Protein AF-A0AAW0GIC2-F1 (afdb_monomer_lite)

Radius of gyration: 58.16 Å; chains: 1; bounding box: 92×65×185 Å

Sequence (384 aa):
MSCPTCRRPPETWVSVTCGHIICEQCVRKHIQQAETRRTHSEPIVVCCPLCNDEIDRTNIRKVILPRELQDLTSNYKATSLNLERSRLLHKTLSKRIKASSKQAARLDSELLNSRQTHTELETTITNLQAQLDEITAQFERARLDLSQTRIEREAEVARLKAELQTTTHQARTQSTVASALGLRSLVLEDELVEKRVDAERWQARYEQLVTDIQQFAIGRFTPSGSLEGGSSRRQSGNSDSVSNRRRSSASSTPNSYATPRSIHLLSPLPLPLQSPTPSSRHSIRSVRSTRSTHLYPSPPHSPPPAAAPNHTIVTVAANPKPKAPCVTDPYTIPECTSTVHNGHRWMTKGSNGSVRKYTCTGCEIVVKEKKAQRDGVSVWETVA

Organism: NCBI:txid2478898

Foldseek 3Di:
DAQPVPRHRAPAWAQPVPRGGHHPVRQVVQQVVQVVVDDDDDDRFRADPPPRDTRDPVPGDRCPDVVVVVVVVVVVVVVVVVVVVVVVVVVVVVVVVVVVVVVVVVVVVVVVVVVVVVVVVVVVVVVVVVVVVVVVVVVVVVVVVVVVVVVVVVVVVVVVVVVVVVVVVVLVVVVVVCVVVVCPDPPNVVVVVVVVVVVVVVVVVVVVVVVVVVCVVVVVPPPPPPCPDDPDDDDDDDDDDDDDDDDDDDDDDDDDDDDDDDDDDDDDDDDDDDDDDDDDDDDDDDDDDDDDDDDDDDDDDDDDDDDDDDDPDDDDPDPDPDQDDDADDPVVFPFQPFPPDPTFGWDWPDDPPFKTWIAGPRRRDIWIWGFDQDPNDTDIDTDD

Secondary structure (DSSP, 8-state):
---TTT-SPP-SEE-TTT--EE-HHHHHHHHHHHHHT-SS-----EE-TTT--EE-GGG------HHHHHHHHHHHHHHHHHHHHHHHHHHHHHHHHHHHHHHHHHHHHHHHHHHHHHHHHHHHHHHHHHHHHHHHHHHHHHHHHHHHHHHHHHHHHHHHHHHHHHHHHHHHHHHHHHHHTT---HHHHHHHHHHHHHHHHHHHHHHHHHHHHHHHHHHTSS------------------------------------PPP-PPP---------PPPP------------------------PPPPP---------SS----SS-SSS-GGGSPPP--SSSSS--EEEEEE-SSEEEEEETTT--EEEEEEEEETTEEEEEE--

Structure (mmCIF, N/CA/C/O backbone):
data_AF-A0AAW0GIC2-F1
#
_entry.id   AF-A0AAW0GIC2-F1
#
loop_
_atom_site.group_PDB
_atom_site.id
_atom_site.type_symbol
_atom_site.label_atom_id
_atom_site.label_alt_id
_atom_site.label_comp_id
_atom_site.label_asym_id
_atom_site.label_entity_id
_atom_site.label_seq_id
_atom_site.pdbx_PDB_ins_code
_atom_site.Cartn_x
_atom_site.Cartn_y
_atom_site.Cartn_z
_atom_site.occupancy
_atom_site.B_iso_or_equiv
_atom_site.auth_seq_id
_atom_site.auth_comp_id
_atom_site.auth_asym_id
_atom_site.auth_atom_id
_atom_site.pdbx_PDB_model_num
ATOM 1 N N . MET A 1 1 ? -24.865 -2.685 86.688 1.00 57.91 1 MET A N 1
ATOM 2 C CA . MET A 1 1 ? -25.516 -2.645 88.018 1.00 57.91 1 MET A CA 1
ATOM 3 C C . MET A 1 1 ? -24.890 -3.740 88.860 1.00 57.91 1 MET A C 1
ATOM 5 O O . MET A 1 1 ? -24.740 -4.818 88.315 1.00 57.91 1 MET A O 1
ATOM 9 N N . SER A 1 2 ? -24.438 -3.478 90.088 1.00 62.94 2 SER A N 1
ATOM 10 C CA . SER A 1 2 ? -23.826 -4.473 90.990 1.00 62.94 2 SER A CA 1
ATOM 11 C C . SER A 1 2 ? -24.831 -4.929 92.053 1.00 62.94 2 SER A C 1
ATOM 13 O O . SER A 1 2 ? -25.736 -4.175 92.401 1.00 62.94 2 SER A O 1
ATOM 15 N N . CYS A 1 3 ? -24.698 -6.156 92.565 1.00 64.06 3 CYS A N 1
ATOM 16 C CA . CYS A 1 3 ? -25.544 -6.626 93.666 1.00 64.06 3 CYS A CA 1
ATOM 17 C C . CYS A 1 3 ? -25.344 -5.720 94.898 1.00 64.06 3 CYS A C 1
ATOM 19 O O . CYS A 1 3 ? -24.197 -5.573 95.332 1.00 64.06 3 CYS A O 1
ATOM 21 N N . PRO A 1 4 ? -26.403 -5.148 95.497 1.00 65.31 4 PRO A N 1
ATOM 22 C CA . PRO A 1 4 ? -26.273 -4.203 96.610 1.00 65.31 4 PRO A CA 1
ATOM 23 C C . PRO A 1 4 ? -25.556 -4.804 97.823 1.00 65.31 4 PRO A C 1
ATOM 25 O O . PRO A 1 4 ? -24.809 -4.117 98.513 1.00 65.31 4 PRO A O 1
ATOM 28 N N . THR A 1 5 ? -25.743 -6.107 98.045 1.00 66.69 5 THR A N 1
ATOM 29 C CA . THR A 1 5 ? -25.218 -6.833 99.205 1.00 66.69 5 THR A CA 1
ATOM 30 C C . THR A 1 5 ? -23.755 -7.247 99.032 1.00 66.69 5 THR A C 1
ATOM 32 O O . THR A 1 5 ? -22.965 -7.120 99.960 1.00 66.69 5 THR A O 1
ATOM 35 N N . CYS A 1 6 ? -23.374 -7.755 97.851 1.00 77.19 6 CYS A N 1
ATOM 36 C CA . CYS A 1 6 ? -22.036 -8.321 97.612 1.00 77.19 6 CYS A CA 1
ATOM 37 C C . CYS A 1 6 ? -21.115 -7.404 96.787 1.00 77.19 6 CYS A C 1
ATOM 39 O O . CYS A 1 6 ? -19.940 -7.721 96.617 1.00 77.19 6 CYS A O 1
ATOM 41 N N . ARG A 1 7 ? -21.657 -6.325 96.201 1.00 71.69 7 ARG A N 1
ATOM 42 C CA . ARG A 1 7 ? -21.046 -5.444 95.183 1.00 71.69 7 ARG A CA 1
ATOM 43 C C . ARG A 1 7 ? -20.439 -6.144 93.957 1.00 71.69 7 ARG A C 1
ATOM 45 O O . ARG A 1 7 ? -19.897 -5.467 93.088 1.00 71.69 7 ARG A O 1
ATOM 52 N N . ARG A 1 8 ? -20.574 -7.469 93.822 1.00 69.19 8 ARG A N 1
ATOM 53 C CA . ARG A 1 8 ? -20.163 -8.211 92.623 1.00 69.19 8 ARG A CA 1
ATOM 54 C C . ARG A 1 8 ? -21.125 -7.926 91.464 1.00 69.19 8 ARG A C 1
ATOM 56 O O . ARG A 1 8 ? -22.313 -7.674 91.714 1.00 69.19 8 ARG A O 1
ATOM 63 N N . PRO A 1 9 ? -20.641 -7.954 90.211 1.00 60.50 9 PRO A N 1
ATOM 64 C CA . PRO A 1 9 ? -21.517 -7.920 89.049 1.00 60.50 9 PRO A CA 1
ATOM 65 C C . PRO A 1 9 ? -22.520 -9.087 89.151 1.00 60.50 9 PRO A C 1
ATOM 67 O O . PRO A 1 9 ? -22.119 -10.210 89.458 1.00 60.50 9 PRO A O 1
ATOM 70 N N . PRO A 1 10 ? -23.829 -8.829 89.017 1.00 57.59 10 PRO A N 1
ATOM 71 C CA . PRO A 1 10 ? -24.852 -9.829 89.204 1.00 57.59 10 PRO A CA 1
ATOM 72 C C . PRO A 1 10 ? -24.896 -10.709 87.965 1.00 57.59 10 PRO A C 1
ATOM 74 O O . PRO A 1 10 ? -25.207 -10.250 86.868 1.00 57.59 10 PRO A O 1
ATOM 77 N N . GLU A 1 11 ? -24.660 -11.996 88.158 1.00 57.00 11 GLU A N 1
ATOM 78 C CA . GLU A 1 11 ? -25.172 -13.013 87.249 1.00 57.00 11 GLU A CA 1
ATOM 79 C C . GLU A 1 11 ? -26.692 -13.092 87.484 1.00 57.00 11 GLU A C 1
ATOM 81 O O . GLU A 1 11 ? -27.172 -13.818 88.341 1.00 57.00 11 GLU A O 1
ATOM 86 N N . THR A 1 12 ? -27.410 -12.172 86.830 1.00 59.72 12 THR A N 1
ATOM 87 C CA . THR A 1 12 ? -28.834 -12.171 86.436 1.00 59.72 12 THR A CA 1
ATOM 88 C C . THR A 1 12 ? -29.868 -12.847 87.353 1.00 59.72 12 THR A C 1
ATOM 90 O O . THR A 1 12 ? -30.568 -13.759 86.912 1.00 59.72 12 THR A O 1
ATOM 93 N N . TRP A 1 13 ? -30.074 -12.350 88.574 1.00 60.47 13 TRP A N 1
ATOM 94 C CA . TRP A 1 13 ? -31.310 -12.635 89.316 1.00 60.47 13 TRP A CA 1
ATOM 95 C C . TRP A 1 13 ? -31.952 -11.330 89.781 1.00 60.47 13 TRP A C 1
ATOM 97 O O . TRP A 1 13 ? -31.270 -10.463 90.322 1.00 60.47 13 TRP A O 1
ATOM 107 N N . VAL A 1 14 ? -33.253 -11.170 89.547 1.00 60.69 14 VAL A N 1
ATOM 108 C CA . VAL A 1 14 ? -34.027 -9.989 89.954 1.00 60.69 14 VAL A CA 1
ATOM 109 C C . VAL A 1 14 ? -35.178 -10.463 90.825 1.00 60.69 14 VAL A C 1
ATOM 111 O O . VAL A 1 14 ? -35.907 -11.370 90.430 1.00 60.69 14 VAL A O 1
ATOM 114 N N . SER A 1 15 ? -35.332 -9.873 92.008 1.00 57.88 15 SER A N 1
ATOM 115 C CA . SER A 1 15 ? -36.504 -10.118 92.844 1.00 57.88 15 SER A CA 1
ATOM 116 C C . SER A 1 15 ? -37.743 -9.561 92.147 1.00 57.88 15 SER A C 1
ATOM 118 O O . SER A 1 15 ? -37.781 -8.380 91.808 1.00 57.88 15 SER A O 1
ATOM 120 N N . VAL A 1 16 ? -38.753 -10.398 91.925 1.00 53.34 16 VAL A N 1
ATOM 121 C CA . VAL A 1 16 ? -39.971 -10.011 91.193 1.00 53.34 16 VAL A CA 1
ATOM 122 C C . VAL A 1 16 ? -40.852 -9.070 92.024 1.00 53.34 16 VAL A C 1
ATOM 124 O O . VAL A 1 16 ? -41.561 -8.243 91.464 1.00 53.34 16 VAL A O 1
ATOM 127 N N . THR A 1 17 ? -40.763 -9.147 93.354 1.00 53.41 17 THR A N 1
ATOM 128 C CA . THR A 1 17 ? -41.547 -8.320 94.284 1.00 53.41 17 THR A CA 1
ATOM 129 C C . THR A 1 17 ? -41.002 -6.900 94.410 1.00 53.41 17 THR A C 1
ATOM 131 O O . THR A 1 17 ? -41.766 -5.941 94.392 1.00 53.41 17 THR A O 1
ATOM 134 N N . CYS A 1 18 ? -39.679 -6.740 94.491 1.00 61.16 18 CYS A N 1
ATOM 135 C CA . CYS A 1 18 ? -39.052 -5.445 94.780 1.00 61.16 18 CYS A CA 1
ATOM 136 C C . CYS A 1 18 ? -38.109 -4.926 93.685 1.00 61.16 18 CYS A C 1
ATOM 138 O O . CYS A 1 18 ? -37.496 -3.875 93.855 1.00 61.16 18 CYS A O 1
ATOM 140 N N . GLY A 1 19 ? -37.937 -5.659 92.582 1.00 61.00 19 GLY A N 1
ATOM 141 C CA . GLY A 1 19 ? -37.106 -5.256 91.441 1.00 61.00 19 GLY A CA 1
ATOM 142 C C . GLY A 1 19 ? -35.594 -5.235 91.702 1.00 61.00 19 GLY A C 1
ATOM 143 O O . GLY A 1 19 ? -34.825 -4.856 90.818 1.00 61.00 19 GLY A O 1
ATOM 144 N N . HIS A 1 20 ? -35.131 -5.636 92.890 1.00 65.25 20 HIS A N 1
ATOM 145 C CA . HIS A 1 20 ? -33.709 -5.618 93.229 1.00 65.25 20 HIS A CA 1
ATOM 146 C C . HIS A 1 20 ? -32.932 -6.729 92.522 1.00 65.25 20 HIS A C 1
ATOM 148 O O . HIS A 1 20 ? -33.337 -7.892 92.527 1.00 65.25 20 HIS A O 1
ATOM 154 N N . ILE A 1 21 ? -31.767 -6.376 91.974 1.00 63.59 21 ILE A N 1
ATOM 155 C CA . ILE A 1 21 ? -30.861 -7.315 91.309 1.00 63.59 21 ILE A CA 1
ATOM 156 C C . ILE A 1 21 ? -29.916 -7.934 92.347 1.00 63.59 21 ILE A C 1
ATOM 158 O O . ILE A 1 21 ? -29.160 -7.224 93.011 1.00 63.59 21 ILE A O 1
ATOM 162 N N . ILE A 1 22 ? -29.923 -9.259 92.468 1.00 66.56 22 ILE A N 1
ATOM 163 C CA . ILE A 1 22 ? -29.133 -10.018 93.443 1.00 66.56 22 ILE A CA 1
ATOM 164 C C . ILE A 1 22 ? -28.143 -10.922 92.692 1.00 66.56 22 ILE A C 1
ATOM 166 O O . ILE A 1 22 ? -28.482 -11.543 91.690 1.00 66.56 22 ILE A O 1
ATOM 170 N N . CYS A 1 23 ? -26.889 -10.987 93.158 1.00 74.19 23 CYS A N 1
ATOM 171 C CA . CYS A 1 23 ? -25.877 -11.884 92.584 1.00 74.19 23 CYS A CA 1
ATOM 172 C C . CYS A 1 23 ? -26.212 -13.352 92.916 1.00 74.19 23 CYS A C 1
ATOM 174 O O . CYS A 1 23 ? -26.643 -13.639 94.033 1.00 74.19 23 CYS A O 1
ATOM 176 N N . GLU A 1 24 ? -25.962 -14.295 91.999 1.00 75.69 24 GLU A N 1
ATOM 177 C CA . GLU A 1 24 ? -26.250 -15.726 92.212 1.00 75.69 24 GLU A CA 1
ATOM 178 C C . GLU A 1 24 ? -25.636 -16.272 93.511 1.00 75.69 24 GLU A C 1
ATOM 180 O O . GLU A 1 24 ? -26.275 -17.004 94.263 1.00 75.69 24 GLU A O 1
ATOM 185 N N . GLN A 1 25 ? -24.416 -15.847 93.844 1.00 73.12 25 GLN A N 1
ATOM 186 C CA . GLN A 1 25 ? -23.768 -16.210 95.107 1.00 73.12 25 GLN A CA 1
ATOM 187 C C . GLN A 1 25 ? -24.496 -15.690 96.350 1.00 73.12 25 GLN A C 1
ATOM 189 O O . GLN A 1 25 ? -24.481 -16.368 97.373 1.00 73.12 25 GLN A O 1
ATOM 194 N N . CYS A 1 26 ? -25.130 -14.516 96.290 1.00 71.62 26 CYS A N 1
ATOM 195 C CA . CYS A 1 26 ? -25.973 -14.031 97.384 1.00 71.62 26 CYS A CA 1
ATOM 196 C C . CYS A 1 26 ? -27.234 -14.875 97.509 1.00 71.62 26 CYS A C 1
ATOM 198 O O . CYS A 1 26 ? -27.562 -15.283 98.615 1.00 71.62 26 CYS A O 1
ATOM 200 N N . VAL A 1 27 ? -27.885 -15.217 96.396 1.00 70.88 27 VAL A N 1
ATOM 201 C CA . VAL A 1 27 ? -29.050 -16.114 96.416 1.00 70.88 27 VAL A CA 1
ATOM 202 C C . VAL A 1 27 ? -28.674 -17.465 97.033 1.00 70.88 27 VAL A C 1
ATOM 204 O O . VAL A 1 27 ? -29.333 -17.916 97.966 1.00 70.88 27 VAL A O 1
ATOM 207 N N . ARG A 1 28 ? -27.557 -18.073 96.607 1.00 73.25 28 ARG A N 1
ATOM 208 C CA . ARG A 1 28 ? -27.066 -19.344 97.171 1.00 73.25 28 ARG A CA 1
ATOM 209 C C . ARG A 1 28 ? -26.724 -19.242 98.659 1.00 73.25 28 ARG A C 1
ATOM 211 O O . ARG A 1 28 ? -27.087 -20.136 99.413 1.00 73.25 28 ARG A O 1
ATOM 218 N N . LYS A 1 29 ? -26.068 -18.162 99.101 1.00 73.88 29 LYS A N 1
ATOM 219 C CA . LYS A 1 29 ? -25.769 -17.939 100.529 1.00 73.88 29 LYS A CA 1
ATOM 220 C C . LYS A 1 29 ? -27.035 -17.773 101.366 1.00 73.88 29 LYS A C 1
ATOM 222 O O . LYS A 1 29 ? -27.082 -18.278 102.480 1.00 73.88 29 LYS A O 1
ATOM 227 N N . HIS A 1 30 ? -28.048 -17.095 100.837 1.00 65.88 30 HIS A N 1
ATOM 228 C CA . HIS A 1 30 ? -29.329 -16.910 101.517 1.00 65.88 30 HIS A CA 1
ATOM 229 C C . HIS A 1 30 ? -30.119 -18.220 101.600 1.00 65.88 30 HIS A C 1
ATOM 231 O O . HIS A 1 30 ? -30.668 -18.525 102.654 1.00 65.88 30 HIS A O 1
ATOM 237 N N . ILE A 1 31 ? -30.098 -19.036 100.541 1.00 65.69 31 ILE A N 1
ATOM 238 C CA . ILE A 1 31 ? -30.643 -20.402 100.562 1.00 65.69 31 ILE A CA 1
ATOM 239 C C . ILE A 1 31 ? -29.927 -21.245 101.625 1.00 65.69 31 ILE A C 1
ATOM 241 O O . ILE A 1 31 ? -30.590 -21.829 102.473 1.00 65.69 31 ILE A O 1
ATOM 245 N N . GLN A 1 32 ? -28.590 -21.242 101.645 1.00 69.81 32 GLN A N 1
ATOM 246 C CA . GLN A 1 32 ? -27.806 -21.988 102.638 1.00 69.81 32 GLN A CA 1
ATOM 247 C C . GLN A 1 32 ? -28.066 -21.510 104.075 1.00 69.81 32 GLN A C 1
ATOM 249 O O . GLN A 1 32 ? -28.196 -22.327 104.983 1.00 69.81 32 GLN A O 1
ATOM 254 N N . GLN A 1 33 ? -28.186 -20.197 104.300 1.00 64.94 33 GLN A N 1
ATOM 255 C CA . GLN A 1 33 ? -28.539 -19.647 105.613 1.00 64.94 33 GLN A CA 1
ATOM 256 C C . GLN A 1 33 ? -29.955 -20.056 106.045 1.00 64.94 33 GLN A C 1
ATOM 258 O O . GLN A 1 33 ? -30.151 -20.406 107.209 1.00 64.94 33 GLN A O 1
ATOM 263 N N . ALA A 1 34 ? -30.922 -20.068 105.124 1.00 60.19 34 ALA A N 1
ATOM 264 C CA . ALA A 1 34 ? -32.275 -20.556 105.387 1.00 60.19 34 ALA A CA 1
ATOM 265 C C . ALA A 1 34 ? -32.302 -22.071 105.670 1.00 60.19 34 ALA A C 1
ATOM 267 O O . ALA A 1 34 ? -33.058 -22.515 106.531 1.00 60.19 34 ALA A O 1
ATOM 268 N N . GLU A 1 35 ? -31.447 -22.855 105.009 1.00 59.97 35 GLU A N 1
ATOM 269 C CA . GLU A 1 35 ? -31.287 -24.296 105.249 1.00 59.97 35 GLU A CA 1
ATOM 270 C C . GLU A 1 35 ? -30.659 -24.589 106.622 1.00 59.97 35 GLU A C 1
ATOM 272 O O . GLU A 1 35 ? -31.167 -25.435 107.352 1.00 59.97 35 GLU A O 1
ATOM 277 N N . THR A 1 36 ? -29.618 -23.851 107.033 1.00 62.28 36 THR A N 1
ATOM 278 C CA . THR A 1 36 ? -28.964 -24.043 108.350 1.00 62.28 36 THR A CA 1
ATOM 279 C C . THR A 1 36 ? -29.825 -23.665 109.558 1.00 62.28 36 THR A C 1
ATOM 281 O O . THR A 1 36 ? -29.546 -24.115 110.665 1.00 62.28 36 THR A O 1
ATOM 284 N N . ARG A 1 37 ? -30.876 -22.854 109.380 1.00 55.47 37 ARG A N 1
ATOM 285 C CA . ARG A 1 37 ? -31.783 -22.438 110.468 1.00 55.47 37 ARG A CA 1
ATOM 286 C C . ARG A 1 37 ? -32.927 -23.423 110.731 1.00 55.47 37 ARG A C 1
ATOM 288 O O . ARG A 1 37 ? -33.805 -23.119 111.535 1.00 55.47 37 ARG A O 1
ATOM 295 N N . ARG A 1 38 ? -32.953 -24.582 110.067 1.00 56.62 38 ARG A N 1
ATOM 296 C CA . ARG A 1 38 ? -34.097 -25.498 110.125 1.00 56.62 38 ARG A CA 1
ATOM 297 C C . ARG A 1 38 ? -33.930 -26.630 111.122 1.00 56.62 38 ARG A C 1
ATOM 299 O O . ARG A 1 38 ? -32.966 -27.384 111.086 1.00 56.62 38 ARG A O 1
ATOM 306 N N . THR A 1 39 ? -34.983 -26.811 111.909 1.00 47.69 39 THR A N 1
ATOM 307 C CA . THR A 1 39 ? -35.373 -28.084 112.511 1.00 47.69 39 THR A CA 1
ATOM 308 C C . THR A 1 39 ? -36.836 -28.298 112.108 1.00 47.69 39 THR A C 1
ATOM 310 O O . THR A 1 39 ? -37.697 -27.559 112.559 1.00 47.69 39 THR A O 1
ATOM 313 N N . HIS A 1 40 ? -37.105 -29.261 111.215 1.00 49.88 40 HIS A N 1
ATOM 314 C CA . HIS A 1 40 ? -38.428 -29.670 110.681 1.00 49.88 40 HIS A CA 1
ATOM 315 C C . HIS A 1 40 ? -38.888 -29.100 109.312 1.00 49.88 40 HIS A C 1
ATOM 317 O O . HIS A 1 40 ? -38.355 -28.135 108.768 1.00 49.88 40 HIS A O 1
ATOM 323 N N . SER A 1 41 ? -39.804 -29.854 108.695 1.00 52.16 41 SER A N 1
ATOM 324 C CA . SER A 1 41 ? -39.972 -30.140 107.261 1.00 52.16 41 SER A CA 1
ATOM 325 C C . SER A 1 41 ? -40.944 -29.224 106.494 1.00 52.16 41 SER A C 1
ATOM 327 O O . SER A 1 41 ? -41.943 -29.698 105.956 1.00 52.16 41 SER A O 1
ATOM 329 N N . GLU A 1 42 ? -40.656 -27.929 106.398 1.00 52.22 42 GLU A N 1
ATOM 330 C CA . GLU A 1 42 ? -41.430 -26.988 105.559 1.00 52.22 42 GLU A CA 1
ATOM 331 C C . GLU A 1 42 ? -40.692 -26.623 104.252 1.00 52.22 42 GLU A C 1
ATOM 333 O O . GLU A 1 42 ? -39.489 -26.842 104.163 1.00 52.22 42 GLU A O 1
ATOM 338 N N . PRO A 1 43 ? -41.336 -26.103 103.190 1.00 56.75 43 PRO A N 1
ATOM 339 C CA . PRO A 1 43 ? -40.664 -25.712 101.937 1.00 56.75 43 PRO A CA 1
ATOM 340 C C . PRO A 1 43 ? -39.718 -24.507 102.115 1.00 56.75 43 PRO A C 1
ATOM 342 O O . PRO A 1 43 ? -39.992 -23.610 102.906 1.00 56.75 43 PRO A O 1
ATOM 345 N N . ILE A 1 44 ? -38.558 -24.490 101.436 1.00 56.72 44 ILE A N 1
ATOM 346 C CA . ILE A 1 44 ? -37.570 -23.387 101.513 1.00 56.72 44 ILE A CA 1
ATOM 347 C C . ILE A 1 44 ? -38.103 -22.168 100.765 1.00 56.72 44 ILE A C 1
ATOM 349 O O . ILE A 1 44 ? -38.032 -22.112 99.538 1.00 56.72 44 ILE A O 1
ATOM 353 N N . VAL A 1 45 ? -38.573 -21.185 101.523 1.00 58.34 45 VAL A N 1
ATOM 354 C CA . VAL A 1 45 ? -38.862 -19.842 101.032 1.00 58.34 45 VAL A CA 1
ATOM 355 C C . VAL A 1 45 ? -37.594 -18.997 101.151 1.00 58.34 45 VAL A C 1
ATOM 357 O O . VAL A 1 45 ? -36.991 -18.904 102.220 1.00 58.34 45 VAL A O 1
ATOM 360 N N . VAL A 1 46 ? -37.147 -18.410 100.042 1.00 58.94 46 VAL A N 1
ATOM 361 C CA . VAL A 1 46 ? -35.946 -17.565 100.013 1.00 58.94 46 VAL A CA 1
ATOM 362 C C . VAL A 1 46 ? -36.397 -16.118 100.091 1.00 58.94 46 VAL A C 1
ATOM 364 O O . VAL A 1 46 ? -36.932 -15.624 99.118 1.00 58.94 46 VAL A O 1
ATOM 367 N N . CYS A 1 47 ? -36.200 -15.406 101.195 1.00 61.06 47 CYS A N 1
ATOM 368 C CA . CYS A 1 47 ? -36.611 -13.999 101.249 1.00 61.06 47 CYS A CA 1
ATOM 369 C C . CYS A 1 47 ? -35.555 -13.065 100.639 1.00 61.06 47 CYS A C 1
ATOM 371 O O . CYS A 1 47 ? -34.344 -13.283 100.771 1.00 61.06 47 CYS A O 1
ATOM 373 N N . CYS A 1 48 ? -36.001 -11.994 99.983 1.00 61.69 48 CYS A N 1
ATOM 374 C CA . CYS A 1 48 ? -35.119 -10.937 99.510 1.00 61.69 48 CYS A CA 1
ATOM 375 C C . CYS A 1 48 ? -34.466 -10.229 100.711 1.00 61.69 48 CYS A C 1
ATOM 377 O O . CYS A 1 48 ? -35.186 -9.701 101.552 1.00 61.69 48 CYS A O 1
ATOM 379 N N . PRO A 1 49 ? -33.127 -10.110 100.786 1.00 59.16 49 PRO A N 1
ATOM 380 C CA . PRO A 1 49 ? -32.456 -9.440 101.905 1.00 59.16 49 PRO A CA 1
ATOM 381 C C . PRO A 1 49 ? -32.858 -7.982 102.126 1.00 59.16 49 PRO A C 1
ATOM 383 O O . PRO A 1 49 ? -32.614 -7.444 103.199 1.00 59.16 49 PRO A O 1
ATOM 386 N N . LEU A 1 50 ? -33.366 -7.317 101.087 1.00 59.09 50 LEU A N 1
ATOM 387 C CA . LEU A 1 50 ? -33.579 -5.871 101.092 1.00 59.09 50 LEU A CA 1
ATOM 388 C C . LEU A 1 50 ? -35.016 -5.484 101.442 1.00 59.09 50 LEU A C 1
ATOM 390 O O . LEU A 1 50 ? -35.217 -4.429 102.029 1.00 59.09 50 LEU A O 1
ATOM 394 N N . CYS A 1 51 ? -35.999 -6.318 101.100 1.00 64.06 51 CYS A N 1
ATOM 395 C CA . CYS A 1 51 ? -37.410 -6.061 101.413 1.00 64.06 51 CYS A CA 1
ATOM 396 C C . CYS A 1 51 ? -38.054 -7.145 102.283 1.00 64.06 51 CYS A C 1
ATOM 398 O O . CYS A 1 51 ? -39.196 -6.991 102.686 1.00 64.06 51 CYS A O 1
ATOM 400 N N . ASN A 1 52 ? -37.325 -8.223 102.584 1.00 62.75 52 ASN A N 1
ATOM 401 C CA . ASN A 1 52 ? -37.774 -9.378 103.360 1.00 62.75 52 ASN A CA 1
ATOM 402 C C . ASN A 1 52 ? -38.982 -10.146 102.779 1.00 62.75 52 ASN A C 1
ATOM 404 O O . ASN A 1 52 ? -39.498 -11.039 103.444 1.00 62.75 52 ASN A O 1
ATOM 408 N N . ASP A 1 53 ? -39.386 -9.859 101.538 1.00 61.44 53 ASP A N 1
ATOM 409 C CA . ASP A 1 53 ? -40.447 -10.597 100.840 1.00 61.44 53 ASP A CA 1
ATOM 410 C C . ASP A 1 53 ? -39.971 -11.946 100.304 1.00 61.44 53 ASP A C 1
ATOM 412 O O . ASP A 1 53 ? -38.818 -12.096 99.885 1.00 61.44 53 ASP A O 1
ATOM 416 N N . GLU A 1 54 ? -40.898 -12.899 100.246 1.00 60.38 54 GLU A N 1
ATOM 417 C CA . GLU A 1 54 ? -40.696 -14.247 99.721 1.00 60.38 54 GLU A CA 1
ATOM 418 C C . GLU A 1 54 ? -40.341 -14.242 98.221 1.00 60.38 54 GLU A C 1
ATOM 420 O O . GLU A 1 54 ? -41.079 -13.739 97.373 1.00 60.38 54 GLU A O 1
ATOM 425 N N . ILE A 1 55 ? -39.198 -14.833 97.873 1.00 60.38 55 ILE A N 1
ATOM 426 C CA . ILE A 1 55 ? -38.791 -15.124 96.496 1.00 60.38 55 ILE A CA 1
ATOM 427 C C . ILE A 1 55 ? -39.215 -16.560 96.206 1.00 60.38 55 ILE A C 1
ATOM 429 O O . ILE A 1 55 ? -38.539 -17.527 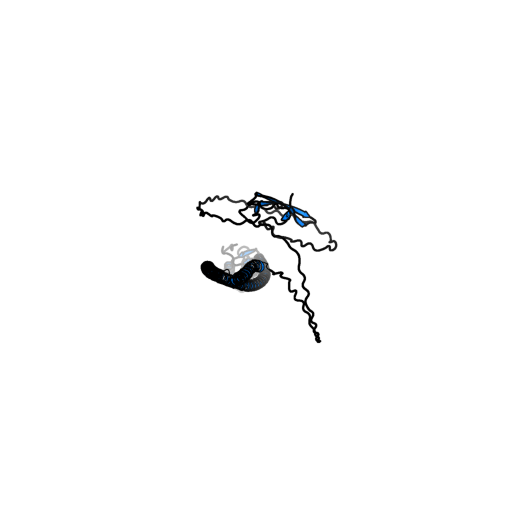96.568 1.00 60.38 55 ILE A O 1
ATOM 433 N N . ASP A 1 56 ? -40.355 -16.692 95.541 1.00 57.88 56 ASP A N 1
ATOM 434 C CA . ASP A 1 56 ? -40.870 -17.979 95.099 1.00 57.88 56 ASP A CA 1
ATOM 435 C C . ASP A 1 56 ? -39.995 -18.573 93.975 1.00 57.88 56 ASP A C 1
ATOM 437 O O . ASP A 1 56 ? -39.756 -17.933 92.944 1.00 57.88 56 ASP A O 1
ATOM 441 N N . ARG A 1 57 ? -39.532 -19.821 94.156 1.00 52.88 57 ARG A N 1
ATOM 442 C CA . ARG A 1 57 ? -38.690 -20.561 93.194 1.00 52.88 57 ARG A CA 1
ATOM 443 C C . ARG A 1 57 ? -39.368 -20.721 91.832 1.00 52.88 57 ARG A C 1
ATOM 445 O O . ARG A 1 57 ? -38.667 -20.751 90.820 1.00 52.88 57 ARG A O 1
ATOM 452 N N . THR A 1 58 ? -40.699 -20.774 91.780 1.00 51.84 58 THR A N 1
ATOM 453 C CA . THR A 1 58 ? -41.459 -20.871 90.523 1.00 51.84 58 THR A CA 1
ATOM 454 C C . THR A 1 58 ? -41.469 -19.579 89.699 1.00 51.84 58 THR A C 1
ATOM 456 O O . THR A 1 58 ? -41.711 -19.630 88.492 1.00 51.84 58 THR A O 1
ATOM 459 N N . ASN A 1 59 ? -41.116 -18.437 90.299 1.00 47.88 59 ASN A N 1
ATOM 460 C CA . ASN A 1 59 ? -41.090 -17.128 89.637 1.00 47.88 59 ASN A CA 1
ATOM 461 C C . ASN A 1 59 ? -39.688 -16.655 89.235 1.00 47.88 59 ASN A C 1
ATOM 463 O O . ASN A 1 59 ? -39.530 -15.574 88.663 1.00 47.88 59 ASN A O 1
ATOM 467 N N . ILE A 1 60 ? -38.662 -17.476 89.454 1.00 49.34 60 ILE A N 1
ATOM 468 C CA . ILE A 1 60 ? -37.292 -17.130 89.095 1.00 49.34 60 ILE A CA 1
ATOM 469 C C . ILE A 1 60 ? -37.003 -17.530 87.638 1.00 49.34 60 ILE A C 1
ATOM 471 O O . ILE A 1 60 ? -36.273 -18.477 87.347 1.00 49.34 60 ILE A O 1
ATOM 475 N N . ARG A 1 61 ? -37.589 -16.807 86.677 1.00 48.88 61 ARG A N 1
ATOM 476 C CA . ARG A 1 61 ? -37.177 -16.922 85.269 1.00 48.88 61 ARG A CA 1
ATOM 477 C C . ARG A 1 61 ? -35.840 -16.211 85.097 1.00 48.88 61 ARG A C 1
ATOM 479 O O . ARG A 1 61 ? -35.685 -15.080 85.546 1.00 48.88 61 ARG A O 1
ATOM 486 N N . LYS A 1 62 ? -34.882 -16.852 84.421 1.00 49.22 62 LYS A N 1
ATOM 487 C CA . LYS A 1 62 ? -33.639 -16.213 83.969 1.00 49.22 62 LYS A CA 1
ATOM 488 C C . LYS A 1 62 ? -34.037 -15.020 83.093 1.00 49.22 62 LYS A C 1
ATOM 490 O O . LYS A 1 62 ? -34.435 -15.204 81.944 1.00 49.22 62 LYS A O 1
ATOM 495 N N . VAL A 1 63 ? -34.034 -13.817 83.666 1.00 53.16 63 VAL A N 1
ATOM 496 C CA . VAL A 1 63 ? -34.394 -12.583 82.963 1.00 53.16 63 VAL A CA 1
ATOM 497 C C . VAL A 1 63 ? -33.235 -12.265 82.026 1.00 53.16 63 VAL A C 1
ATOM 499 O O . VAL A 1 63 ? -32.343 -11.496 82.366 1.00 53.16 63 VAL A O 1
ATOM 502 N N . ILE A 1 64 ? -33.221 -12.887 80.844 1.00 54.03 64 ILE A N 1
ATOM 503 C CA . ILE A 1 64 ? -32.588 -12.249 79.692 1.00 54.03 64 ILE A CA 1
ATOM 504 C C . ILE A 1 64 ? -33.438 -11.005 79.474 1.00 54.03 64 ILE A C 1
ATOM 506 O O . ILE A 1 64 ? -34.626 -11.111 79.157 1.00 54.03 64 ILE A O 1
ATOM 510 N N . LEU A 1 65 ? -32.874 -9.840 79.787 1.00 56.69 65 LEU A N 1
ATOM 511 C CA . LEU A 1 65 ? -33.597 -8.577 79.734 1.00 56.69 65 LEU A CA 1
ATOM 512 C C . LEU A 1 65 ? -34.245 -8.456 78.343 1.00 56.69 65 LEU A C 1
ATOM 514 O O . LEU A 1 65 ? -33.547 -8.637 77.344 1.00 56.69 65 LEU A O 1
ATOM 518 N N . PRO A 1 66 ? -35.545 -8.116 78.235 1.00 62.44 66 PRO A N 1
ATOM 519 C CA . PRO A 1 66 ? -36.223 -7.930 76.946 1.00 62.44 66 PRO A CA 1
ATOM 520 C C . PRO A 1 66 ? -35.451 -7.019 75.977 1.00 62.44 66 PRO A C 1
ATOM 522 O O . PRO A 1 66 ? -35.520 -7.187 74.764 1.00 62.44 66 PRO A O 1
ATOM 525 N N . ARG A 1 67 ? -34.652 -6.099 76.531 1.00 63.97 67 ARG A N 1
ATOM 526 C CA . ARG A 1 67 ? -33.763 -5.186 75.812 1.00 63.97 67 ARG A CA 1
ATOM 527 C C . ARG A 1 67 ? -32.598 -5.891 75.101 1.00 63.97 67 ARG A C 1
ATOM 529 O O . ARG A 1 67 ? -32.347 -5.596 73.941 1.00 63.97 67 ARG A O 1
ATOM 536 N N . GLU A 1 68 ? -31.948 -6.867 75.738 1.00 69.56 68 GLU A N 1
ATOM 537 C CA . GLU A 1 68 ? -30.842 -7.632 75.133 1.00 69.56 68 GLU A CA 1
ATOM 538 C C . GLU A 1 68 ? -31.338 -8.520 73.983 1.00 69.56 68 GLU A C 1
ATOM 540 O O . GLU A 1 68 ? -30.693 -8.622 72.942 1.00 69.56 68 GLU A O 1
ATOM 545 N N . LEU A 1 69 ? -32.527 -9.111 74.136 1.00 74.38 69 LEU A N 1
ATOM 546 C CA . LEU A 1 69 ? -33.207 -9.874 73.083 1.00 74.38 69 LEU A CA 1
ATOM 547 C C . LEU A 1 69 ? -33.611 -8.984 71.897 1.00 74.38 69 LEU A C 1
ATOM 549 O O . LEU A 1 69 ? -33.512 -9.400 70.737 1.00 74.38 69 LEU A O 1
ATOM 553 N N . GLN A 1 70 ? -34.034 -7.749 72.171 1.00 77.69 70 GLN A N 1
ATOM 554 C CA . GLN A 1 70 ? -34.379 -6.768 71.146 1.00 77.69 70 GLN A CA 1
ATOM 555 C C . GLN A 1 70 ? -33.141 -6.291 70.371 1.00 77.69 70 GLN A C 1
ATOM 557 O O . GLN A 1 70 ? -33.182 -6.246 69.138 1.00 77.69 70 GLN A O 1
ATOM 562 N N . ASP A 1 71 ? -32.025 -6.044 71.060 1.00 82.19 71 ASP A N 1
ATOM 563 C CA . ASP A 1 71 ? -30.744 -5.683 70.442 1.00 82.19 71 ASP A CA 1
ATOM 564 C C . ASP A 1 71 ? -30.176 -6.837 69.600 1.00 82.19 71 ASP A C 1
ATOM 566 O O . ASP A 1 71 ? -29.757 -6.624 68.458 1.00 82.19 71 ASP A O 1
ATOM 570 N N . LEU A 1 72 ? -30.243 -8.083 70.092 1.00 83.44 72 LEU A N 1
ATOM 571 C CA . LEU A 1 72 ? -29.842 -9.264 69.316 1.00 83.44 72 LEU A CA 1
ATOM 572 C C . LEU A 1 72 ? -30.685 -9.423 68.046 1.00 83.44 72 LEU A C 1
ATOM 574 O O . LEU A 1 72 ? -30.152 -9.706 66.972 1.00 83.44 72 LEU A O 1
ATOM 578 N N . THR A 1 73 ? -31.998 -9.217 68.154 1.00 83.31 73 THR A N 1
ATOM 579 C CA . THR A 1 73 ? -32.921 -9.315 67.015 1.00 83.31 73 THR A CA 1
ATOM 580 C C . THR A 1 73 ? -32.645 -8.221 65.984 1.00 83.31 73 THR A C 1
ATOM 582 O O . THR A 1 73 ? -32.668 -8.487 64.779 1.00 83.31 73 THR A O 1
ATOM 585 N N . SER A 1 74 ? -32.353 -6.998 66.436 1.00 86.19 74 SER A N 1
ATOM 586 C CA . SER A 1 74 ? -31.955 -5.884 65.569 1.00 86.19 74 SER A CA 1
ATOM 587 C C . SER A 1 74 ? -30.648 -6.193 64.830 1.00 86.19 74 SER A C 1
ATOM 589 O O . SER A 1 74 ? -30.593 -6.112 63.600 1.00 86.19 74 SER A O 1
ATOM 591 N N . ASN A 1 75 ? -29.631 -6.670 65.553 1.00 92.56 75 ASN A N 1
ATOM 592 C CA . ASN A 1 75 ? -28.346 -7.067 64.978 1.00 92.56 75 ASN A CA 1
ATOM 593 C C . ASN A 1 75 ? -28.484 -8.227 63.985 1.00 92.56 75 ASN A C 1
ATOM 595 O O . ASN A 1 75 ? -27.875 -8.196 62.913 1.00 92.56 75 ASN A O 1
ATOM 599 N N . TYR A 1 76 ? -29.316 -9.226 64.285 1.00 93.62 76 TYR A N 1
ATOM 600 C CA . TYR A 1 76 ? -29.594 -10.329 63.368 1.00 93.62 76 TYR A CA 1
ATOM 601 C C . TYR A 1 76 ? -30.253 -9.835 62.072 1.00 93.62 76 TYR A C 1
ATOM 603 O O . TYR A 1 76 ? -29.803 -10.186 60.980 1.00 93.62 76 TYR A O 1
ATOM 611 N N . LYS A 1 77 ? -31.268 -8.961 62.167 1.00 94.62 77 LYS A N 1
ATOM 612 C CA . LYS A 1 77 ? -31.923 -8.356 60.993 1.00 94.62 77 LYS A CA 1
ATOM 613 C C . LYS A 1 77 ? -30.941 -7.541 60.151 1.00 94.62 77 LYS A C 1
ATOM 615 O O . LYS A 1 77 ? -30.901 -7.715 58.935 1.00 94.62 77 LYS A O 1
ATOM 620 N N . ALA A 1 78 ? -30.114 -6.708 60.783 1.00 94.44 78 ALA A N 1
ATOM 621 C CA . ALA A 1 78 ? -29.093 -5.923 60.092 1.00 94.44 78 ALA A CA 1
ATOM 622 C C . ALA A 1 78 ? -28.061 -6.820 59.384 1.00 94.44 78 ALA A C 1
ATOM 624 O O . ALA A 1 78 ? -27.711 -6.584 58.227 1.00 94.44 78 ALA A O 1
ATOM 625 N N . THR A 1 79 ? -27.621 -7.895 60.042 1.00 95.25 79 THR A N 1
ATOM 626 C CA . THR A 1 79 ? -26.668 -8.860 59.473 1.00 95.25 79 THR A CA 1
ATOM 627 C C . THR A 1 79 ? -27.280 -9.625 58.297 1.00 95.25 79 THR A C 1
ATOM 629 O O . THR A 1 79 ? -26.631 -9.780 57.263 1.00 95.25 79 THR A O 1
ATOM 632 N N . SER A 1 80 ? -28.545 -10.040 58.408 1.00 95.19 80 SER A N 1
ATOM 633 C CA . SER A 1 80 ? -29.288 -10.698 57.326 1.00 95.19 80 SER A CA 1
ATOM 634 C C . SER A 1 80 ? -29.419 -9.795 56.091 1.00 95.19 80 SER A C 1
ATOM 636 O O . SER A 1 80 ? -29.072 -10.207 54.982 1.00 95.19 80 SER A O 1
ATOM 638 N N . LEU A 1 81 ? -29.796 -8.525 56.285 1.00 96.62 81 LEU A N 1
ATOM 639 C CA . LEU A 1 81 ? -29.867 -7.529 55.207 1.00 96.62 81 LEU A CA 1
ATOM 640 C C . LEU A 1 81 ? -28.498 -7.277 54.556 1.00 96.62 81 LEU A C 1
ATOM 642 O O . LEU A 1 81 ? -28.394 -7.193 53.330 1.00 96.62 81 LEU A O 1
ATOM 646 N N . ASN A 1 82 ? -27.424 -7.200 55.348 1.00 96.25 82 ASN A N 1
ATOM 647 C CA . ASN A 1 82 ? -26.063 -7.055 54.825 1.00 96.25 82 ASN A CA 1
ATOM 648 C C . ASN A 1 82 ? -25.614 -8.278 54.012 1.00 96.25 82 ASN A C 1
ATOM 650 O O . ASN A 1 82 ? -24.961 -8.126 52.973 1.00 96.25 82 ASN A O 1
ATOM 654 N N . LEU A 1 83 ? -25.986 -9.487 54.440 1.00 97.12 83 LEU A N 1
ATOM 655 C CA . LEU A 1 83 ? -25.708 -10.718 53.704 1.00 97.12 83 LEU A CA 1
ATOM 656 C C . LEU A 1 83 ? -26.463 -10.746 52.369 1.00 97.12 83 LEU A C 1
ATOM 658 O O . LEU A 1 83 ? -25.885 -11.096 51.337 1.00 97.12 83 LEU A O 1
ATOM 662 N N . GLU A 1 84 ? -27.729 -10.334 52.358 1.00 97.44 84 GLU A N 1
ATOM 663 C CA . GLU A 1 84 ? -28.533 -10.246 51.139 1.00 97.44 84 GLU A CA 1
ATOM 664 C C . GLU A 1 84 ? -27.977 -9.201 50.159 1.00 97.44 84 GLU A C 1
ATOM 666 O O . GLU A 1 84 ? -27.777 -9.501 48.975 1.00 97.44 84 GLU A O 1
ATOM 671 N N . ARG A 1 85 ? -27.596 -8.017 50.657 1.00 98.06 85 ARG A N 1
ATOM 672 C CA . ARG A 1 85 ? -26.916 -6.984 49.861 1.00 98.06 85 ARG A CA 1
ATOM 673 C C . ARG A 1 85 ? -25.604 -7.496 49.269 1.00 98.06 85 ARG A C 1
ATOM 675 O O . ARG A 1 85 ? -25.342 -7.285 48.084 1.00 98.06 85 ARG A O 1
ATOM 682 N N . SER A 1 86 ? -24.808 -8.219 50.055 1.00 97.75 86 SER A N 1
ATOM 683 C CA . SER A 1 86 ? -23.549 -8.820 49.594 1.00 97.75 86 SER A CA 1
ATOM 684 C C . SER A 1 86 ? -23.784 -9.868 48.503 1.00 97.75 86 SER A C 1
ATOM 686 O O . SER A 1 86 ? -23.084 -9.874 47.489 1.00 97.75 86 SER A O 1
ATOM 688 N N . ARG A 1 87 ? -24.822 -10.705 48.635 1.00 98.00 87 ARG A N 1
ATOM 689 C CA . ARG A 1 87 ? -25.216 -11.672 47.596 1.00 98.00 87 ARG A CA 1
ATOM 690 C C . ARG A 1 87 ? -25.636 -10.978 46.299 1.00 98.00 87 ARG A C 1
ATOM 692 O O . ARG A 1 87 ? -25.259 -11.436 45.219 1.00 98.00 87 ARG A O 1
ATOM 699 N N . LEU A 1 88 ? -26.385 -9.877 46.379 1.00 97.94 88 LEU A N 1
ATOM 700 C CA . LEU A 1 88 ? -26.799 -9.109 45.201 1.00 97.94 88 LEU A CA 1
ATOM 701 C C . LEU A 1 88 ? -25.604 -8.441 44.503 1.00 97.94 88 LEU A C 1
ATOM 703 O O . LEU A 1 88 ? -25.499 -8.489 43.272 1.00 97.94 88 LEU A O 1
ATOM 707 N N . LEU A 1 89 ? -24.674 -7.876 45.277 1.00 98.12 89 LEU A N 1
ATOM 708 C CA . LEU A 1 89 ? -23.425 -7.323 44.754 1.00 98.12 89 LEU A CA 1
ATOM 709 C C . LEU A 1 89 ? -22.593 -8.405 44.063 1.00 98.12 89 LEU A C 1
ATOM 711 O O . LEU A 1 89 ? -22.191 -8.211 42.919 1.00 98.12 89 LEU A O 1
ATOM 715 N N . HIS A 1 90 ? -22.420 -9.574 44.684 1.00 98.06 90 HIS A N 1
ATOM 716 C CA . HIS A 1 90 ? -21.684 -10.685 44.082 1.00 98.06 90 HIS A CA 1
ATOM 717 C C . HIS A 1 90 ? -22.331 -11.168 42.774 1.00 98.06 90 HIS A C 1
ATOM 719 O O . HIS A 1 90 ? -21.643 -11.363 41.772 1.00 98.06 90 HIS A O 1
ATOM 725 N N . LYS A 1 91 ? -23.668 -11.287 42.727 1.00 98.25 91 LYS A N 1
ATOM 726 C CA . LYS A 1 91 ? -24.400 -11.604 41.485 1.00 98.25 91 LYS A CA 1
ATOM 727 C C . LYS A 1 91 ? -24.158 -10.551 40.398 1.00 98.25 91 LYS A C 1
ATOM 729 O O . LYS A 1 91 ? -23.950 -10.906 39.238 1.00 98.25 91 LYS A O 1
ATOM 734 N N . THR A 1 92 ? -24.168 -9.270 40.759 1.00 98.31 92 THR A N 1
ATOM 735 C CA . THR A 1 92 ? -23.948 -8.158 39.820 1.00 98.31 92 THR A CA 1
ATOM 736 C C . THR A 1 92 ? -22.513 -8.138 39.297 1.00 98.31 92 THR A C 1
ATOM 738 O O . THR A 1 92 ? -22.300 -8.032 38.088 1.00 98.31 92 THR A O 1
ATOM 741 N N . LEU A 1 93 ? -21.528 -8.308 40.181 1.00 98.31 93 LEU A N 1
ATOM 742 C CA . LEU A 1 93 ? -20.114 -8.394 39.818 1.00 98.31 93 LEU A CA 1
ATOM 743 C C . LEU A 1 93 ? -19.838 -9.619 38.944 1.00 98.31 93 LEU A C 1
ATOM 745 O O . LEU A 1 93 ? -19.196 -9.481 37.911 1.00 98.31 93 LEU A O 1
ATOM 749 N N . SER A 1 94 ? -20.404 -10.783 39.271 1.00 98.31 94 SER A N 1
ATOM 750 C CA . SER A 1 94 ? -20.276 -11.991 38.447 1.00 98.31 94 SER A CA 1
ATOM 751 C C . SER A 1 94 ? -20.812 -11.779 37.026 1.00 98.31 94 SER A C 1
ATOM 753 O O . SER A 1 94 ? -20.151 -12.147 36.055 1.00 98.31 94 SER A O 1
ATOM 755 N N . LYS A 1 95 ? -21.968 -11.114 36.870 1.00 98.25 95 LYS A N 1
ATOM 756 C CA . LYS A 1 95 ? -22.501 -10.745 35.546 1.00 98.25 95 LYS A CA 1
ATOM 757 C C . LYS A 1 95 ? -21.562 -9.799 34.791 1.00 98.25 95 LYS A C 1
ATOM 759 O O . LYS A 1 95 ? -21.323 -10.015 33.606 1.00 98.25 95 LYS A O 1
ATOM 764 N N . ARG A 1 96 ? -21.004 -8.787 35.466 1.00 98.44 96 ARG A N 1
ATOM 765 C CA . ARG A 1 96 ? -20.044 -7.845 34.860 1.00 98.44 96 ARG A CA 1
ATOM 766 C C . ARG A 1 96 ? -18.743 -8.529 34.445 1.00 98.44 96 ARG A C 1
ATOM 768 O O . ARG A 1 96 ? -18.272 -8.276 33.344 1.00 98.44 96 ARG A O 1
ATOM 775 N N . ILE A 1 97 ? -18.205 -9.429 35.268 1.00 98.44 97 ILE A N 1
ATOM 776 C CA . ILE A 1 97 ? -17.001 -10.209 34.949 1.00 98.44 97 ILE A CA 1
ATOM 777 C C . ILE A 1 97 ? -17.248 -11.086 33.718 1.00 98.44 97 ILE A C 1
ATOM 779 O O . ILE A 1 97 ? -16.435 -11.083 32.800 1.00 98.44 97 ILE A O 1
ATOM 783 N N . LYS A 1 98 ? -18.399 -11.768 33.636 1.00 98.44 98 LYS A N 1
ATOM 784 C CA . LYS A 1 98 ? -18.766 -12.570 32.455 1.00 98.44 98 LYS A CA 1
ATOM 785 C C . LYS A 1 98 ? -18.913 -11.720 31.189 1.00 98.44 98 LYS A C 1
ATOM 787 O O . LYS A 1 98 ? -18.441 -12.122 30.130 1.00 98.44 98 LYS A O 1
ATOM 792 N N . ALA A 1 99 ? -19.542 -10.548 31.290 1.00 97.81 99 ALA A N 1
ATOM 793 C CA . ALA A 1 99 ? -19.670 -9.626 30.161 1.00 97.81 99 ALA A CA 1
ATOM 794 C C . ALA A 1 99 ? -18.302 -9.096 29.698 1.00 97.81 99 ALA A C 1
ATOM 796 O O . ALA A 1 99 ? -18.019 -9.111 28.504 1.00 97.81 99 ALA A O 1
ATOM 797 N N . SER A 1 100 ? -17.444 -8.708 30.646 1.00 98.19 100 SER A N 1
ATOM 798 C CA . SER A 1 100 ? -16.074 -8.259 30.380 1.00 98.19 100 SER A CA 1
ATOM 799 C C . SER A 1 100 ? -15.231 -9.360 29.729 1.00 98.19 100 SER A C 1
ATOM 801 O O . SER A 1 100 ? -14.598 -9.129 28.707 1.00 98.19 100 SER A O 1
ATOM 803 N N . SER A 1 101 ? -15.305 -10.595 30.236 1.00 98.44 101 SER A N 1
ATOM 804 C CA . SER A 1 101 ? -14.619 -11.755 29.649 1.00 98.44 101 SER A CA 1
ATOM 805 C C . SER A 1 101 ? -15.078 -12.037 28.214 1.00 98.44 101 SER A C 1
ATOM 807 O O . SER A 1 101 ? -14.250 -12.285 27.341 1.00 98.44 101 SER A O 1
ATOM 809 N N . LYS A 1 102 ? -16.382 -11.920 27.926 1.00 98.44 102 LYS A N 1
ATOM 810 C CA . LYS A 1 102 ? -16.905 -12.048 26.557 1.00 98.44 102 LYS A CA 1
ATOM 811 C C . LYS A 1 102 ? -16.404 -10.929 25.638 1.00 98.44 102 LYS A C 1
ATOM 813 O O . LYS A 1 102 ? -16.159 -11.178 24.462 1.00 98.44 102 LYS A O 1
ATOM 818 N N . GLN A 1 103 ? -16.282 -9.706 26.151 1.00 98.31 103 GLN A N 1
ATOM 819 C CA . GLN A 1 103 ? -15.731 -8.585 25.393 1.00 98.31 103 GLN A CA 1
ATOM 820 C C . GLN A 1 103 ? -14.236 -8.779 25.112 1.00 98.31 103 GLN A C 1
ATOM 822 O O . GLN A 1 103 ? -13.820 -8.564 23.980 1.00 98.31 103 GLN A O 1
ATOM 827 N N . ALA A 1 104 ? -13.462 -9.249 26.094 1.00 98.25 104 ALA A N 1
ATOM 828 C CA . ALA A 1 104 ? -12.052 -9.588 25.914 1.00 98.25 104 ALA A CA 1
ATOM 829 C C . ALA A 1 104 ? -11.869 -10.647 24.814 1.00 98.25 104 ALA A C 1
ATOM 831 O O . ALA A 1 104 ? -11.128 -10.414 23.870 1.00 98.25 104 ALA A O 1
ATOM 832 N N . ALA A 1 105 ? -12.656 -11.729 24.842 1.00 98.31 105 ALA A N 1
ATOM 833 C CA . ALA A 1 105 ? -12.597 -12.770 23.812 1.00 98.31 105 ALA A CA 1
ATOM 834 C C . ALA A 1 105 ? -12.926 -12.257 22.393 1.00 98.31 105 ALA A C 1
ATOM 836 O O . ALA A 1 105 ? -12.368 -12.744 21.411 1.00 98.31 105 ALA A O 1
ATOM 837 N N . ARG A 1 106 ? -13.825 -11.269 22.263 1.00 98.44 106 ARG A N 1
ATOM 838 C CA . ARG A 1 106 ? -14.113 -10.625 20.968 1.00 98.44 106 ARG A CA 1
ATOM 839 C C . ARG A 1 106 ? -12.930 -9.800 20.475 1.00 98.44 106 ARG A C 1
ATOM 841 O O . ARG A 1 106 ? -12.543 -9.951 19.323 1.00 98.44 106 ARG A O 1
ATOM 848 N N . LEU A 1 107 ? -12.352 -8.979 21.351 1.00 98.44 107 LEU A N 1
ATOM 849 C CA . LEU A 1 107 ? -11.185 -8.161 21.020 1.00 98.44 107 LEU A CA 1
ATOM 850 C C . LEU A 1 107 ? -9.971 -9.026 20.660 1.00 98.44 107 LEU A C 1
ATOM 852 O O . LEU A 1 107 ? -9.261 -8.696 19.718 1.00 98.44 107 LEU A O 1
ATOM 856 N N . ASP A 1 108 ? -9.769 -10.155 21.341 1.00 98.56 108 ASP A N 1
ATOM 857 C CA . ASP A 1 108 ? -8.699 -11.102 21.009 1.00 98.56 108 ASP A CA 1
ATOM 858 C C . ASP A 1 108 ? -8.896 -11.715 19.614 1.00 98.56 108 ASP A C 1
ATOM 860 O O . ASP A 1 108 ? -7.943 -11.824 18.841 1.00 98.56 108 ASP A O 1
ATOM 864 N N . SER A 1 109 ? -10.137 -12.058 19.248 1.00 98.44 109 SER A N 1
ATOM 865 C CA . SER A 1 109 ? -10.458 -12.543 17.901 1.00 98.44 109 SER A CA 1
ATOM 866 C C . SER A 1 109 ? -10.257 -11.465 16.830 1.00 98.44 109 SER A C 1
ATOM 868 O O . SER A 1 109 ? -9.749 -11.767 15.751 1.00 98.44 109 SER A O 1
ATOM 870 N N . GLU A 1 110 ? -10.640 -10.216 17.105 1.00 98.44 110 GLU A N 1
ATOM 871 C CA . GLU A 1 110 ? -10.417 -9.082 16.199 1.00 98.44 110 GLU A CA 1
ATOM 872 C C . GLU A 1 110 ? -8.920 -8.790 16.024 1.00 98.44 110 GLU A C 1
ATOM 874 O O . GLU A 1 110 ? -8.459 -8.572 14.903 1.00 98.44 110 GLU A O 1
ATOM 879 N N . LEU A 1 111 ? -8.141 -8.855 17.110 1.00 98.56 111 LEU A N 1
ATOM 880 C CA . LEU A 1 111 ? -6.688 -8.696 17.084 1.00 98.56 111 LEU A CA 1
ATOM 881 C C . LEU A 1 111 ? -6.021 -9.800 16.254 1.00 98.56 111 LEU A C 1
ATOM 883 O O . LEU A 1 111 ? -5.101 -9.513 15.489 1.00 98.56 111 LEU A O 1
ATOM 887 N N . LEU A 1 112 ? -6.479 -11.049 16.382 1.00 98.50 112 LEU A N 1
ATOM 888 C CA . LEU A 1 112 ? -5.959 -12.170 15.601 1.00 98.50 112 LEU A CA 1
ATOM 889 C C . LEU A 1 112 ? -6.235 -11.985 14.103 1.00 98.50 112 LEU A C 1
ATOM 891 O O . LEU A 1 112 ? -5.312 -12.109 13.300 1.00 98.50 112 LEU A O 1
ATOM 895 N N . ASN A 1 113 ? -7.462 -11.605 13.737 1.00 98.25 113 ASN A N 1
ATOM 896 C CA . ASN A 1 113 ? -7.812 -11.301 12.348 1.00 98.25 113 ASN A CA 1
ATOM 897 C C . ASN A 1 113 ? -6.973 -10.136 11.805 1.00 98.25 113 ASN A C 1
ATOM 899 O O . ASN A 1 113 ? -6.434 -10.221 10.705 1.00 98.25 113 ASN A O 1
ATOM 903 N N . SER A 1 114 ? -6.800 -9.068 12.590 1.00 98.00 114 SER A N 1
ATOM 904 C CA . SER A 1 114 ? -5.965 -7.932 12.194 1.00 98.00 114 SER A CA 1
ATOM 905 C C . SER A 1 114 ? -4.507 -8.349 11.969 1.00 98.00 114 SER A C 1
ATOM 907 O O . SER A 1 114 ? -3.915 -7.967 10.959 1.00 98.00 114 SER A O 1
ATOM 909 N N . ARG A 1 115 ? -3.941 -9.199 12.836 1.00 98.56 115 ARG A N 1
ATOM 910 C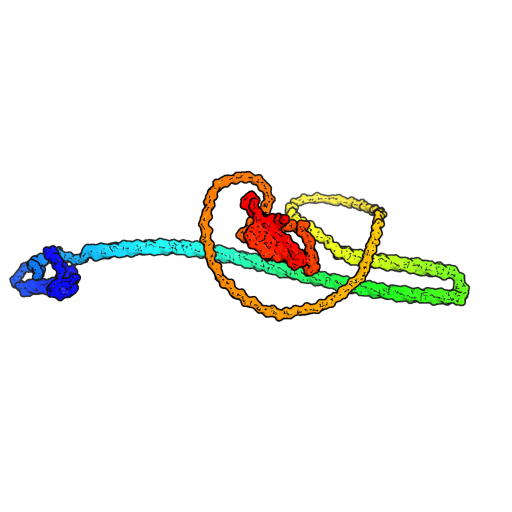 CA . ARG A 1 115 ? -2.594 -9.761 12.643 1.00 98.56 115 ARG A CA 1
ATOM 911 C C . ARG A 1 115 ? -2.492 -10.587 11.366 1.00 98.56 115 ARG A C 1
ATOM 913 O O . ARG A 1 115 ? -1.526 -10.412 10.633 1.00 98.56 115 ARG A O 1
ATOM 920 N N . GLN A 1 116 ? -3.484 -11.424 11.071 1.00 98.50 116 GLN A N 1
ATOM 921 C CA . GLN A 1 116 ? -3.499 -12.205 9.835 1.00 98.50 116 GLN A CA 1
ATOM 922 C C . GLN A 1 116 ? -3.507 -11.291 8.600 1.00 98.50 116 GLN A C 1
ATOM 924 O O . GLN A 1 116 ? -2.655 -11.433 7.723 1.00 98.50 116 GLN A O 1
ATOM 929 N N . THR A 1 117 ? -4.384 -10.282 8.571 1.00 98.06 117 THR A N 1
ATOM 930 C CA . THR A 1 117 ? -4.417 -9.318 7.458 1.00 98.06 117 THR A CA 1
ATOM 931 C C . THR A 1 117 ? -3.106 -8.541 7.317 1.00 98.06 117 THR A C 1
ATOM 933 O O . THR A 1 117 ? -2.667 -8.275 6.202 1.00 98.06 117 THR A O 1
ATOM 936 N N . HIS A 1 118 ? -2.432 -8.218 8.427 1.00 98.19 118 HIS A N 1
ATOM 937 C CA . HIS A 1 118 ? -1.120 -7.574 8.390 1.00 98.19 118 HIS A CA 1
ATOM 938 C C . HIS A 1 118 ? -0.070 -8.479 7.742 1.00 98.19 118 HIS A C 1
ATOM 940 O O . HIS A 1 118 ? 0.648 -8.029 6.856 1.00 98.19 118 HIS A O 1
ATOM 946 N N . THR A 1 119 ? -0.025 -9.760 8.121 1.00 98.31 119 THR A N 1
ATOM 947 C CA . THR A 1 119 ? 0.913 -10.717 7.518 1.00 98.31 119 THR A CA 1
ATOM 948 C C . THR A 1 119 ? 0.651 -10.922 6.024 1.00 98.31 119 THR A C 1
ATOM 950 O O . THR A 1 119 ? 1.592 -10.971 5.238 1.00 98.31 119 THR A O 1
ATOM 953 N N . GLU A 1 120 ? -0.614 -10.956 5.594 1.00 98.38 120 GLU A N 1
ATOM 954 C CA . GLU A 1 120 ? -0.978 -11.034 4.172 1.00 98.38 120 GLU A CA 1
ATOM 955 C C . GLU A 1 120 ? -0.501 -9.788 3.402 1.00 98.38 120 GLU A C 1
ATOM 957 O O . GLU A 1 120 ? 0.096 -9.900 2.326 1.00 98.38 120 GLU A O 1
ATOM 962 N N . LEU A 1 121 ? -0.674 -8.594 3.977 1.00 98.44 121 LEU A N 1
ATOM 963 C CA . LEU A 1 121 ? -0.166 -7.353 3.389 1.00 98.44 121 LEU A CA 1
ATOM 964 C C . LEU A 1 121 ? 1.366 -7.325 3.326 1.00 98.44 121 LEU A C 1
ATOM 966 O O . LEU A 1 121 ? 1.913 -6.942 2.295 1.00 98.44 121 LEU A O 1
ATOM 970 N N . GLU A 1 122 ? 2.065 -7.776 4.368 1.00 98.44 122 GLU A N 1
ATOM 971 C CA . GLU A 1 122 ? 3.530 -7.877 4.369 1.00 98.44 122 GLU A CA 1
ATOM 972 C C . GLU A 1 122 ? 4.030 -8.807 3.259 1.00 98.44 122 GLU A C 1
ATOM 974 O O . GLU A 1 122 ? 4.934 -8.431 2.514 1.00 98.44 122 GLU A O 1
ATOM 979 N N . THR A 1 123 ? 3.405 -9.976 3.077 1.00 98.31 123 THR A N 1
ATOM 980 C CA . THR A 1 123 ? 3.759 -10.890 1.973 1.00 98.31 123 THR A CA 1
ATOM 981 C C . THR A 1 123 ? 3.475 -10.293 0.593 1.00 98.31 123 THR A C 1
ATOM 983 O O . THR A 1 123 ? 4.210 -10.535 -0.363 1.00 98.31 123 THR A O 1
ATOM 986 N N . THR A 1 124 ? 2.430 -9.472 0.477 1.00 98.31 124 THR A N 1
ATOM 987 C CA . THR A 1 124 ? 2.112 -8.774 -0.773 1.00 98.31 124 THR A CA 1
ATOM 988 C C . THR A 1 124 ? 3.159 -7.705 -1.077 1.00 98.31 124 THR A C 1
ATOM 990 O O . THR A 1 124 ? 3.623 -7.604 -2.212 1.00 98.31 124 THR A O 1
ATOM 993 N N . ILE A 1 125 ? 3.578 -6.936 -0.067 1.00 98.31 125 ILE A N 1
ATOM 994 C CA . ILE A 1 125 ? 4.617 -5.909 -0.202 1.00 98.31 125 ILE A CA 1
ATOM 995 C C . ILE A 1 125 ? 5.948 -6.539 -0.622 1.00 98.31 125 ILE A C 1
ATOM 997 O O . ILE A 1 125 ? 6.588 -6.032 -1.541 1.00 98.31 125 ILE A O 1
ATOM 1001 N N . THR A 1 126 ? 6.359 -7.652 -0.006 1.00 98.12 126 THR A N 1
ATOM 1002 C CA . THR A 1 126 ? 7.619 -8.320 -0.371 1.00 98.12 126 THR A CA 1
ATOM 1003 C C . THR A 1 126 ? 7.587 -8.889 -1.789 1.00 98.12 126 THR A C 1
ATOM 1005 O O . THR A 1 126 ? 8.576 -8.768 -2.509 1.00 98.12 126 THR A O 1
ATOM 1008 N N . ASN A 1 127 ? 6.451 -9.437 -2.234 1.00 98.44 127 ASN A N 1
ATOM 1009 C CA . ASN A 1 127 ? 6.278 -9.893 -3.616 1.00 98.44 127 ASN A CA 1
ATOM 1010 C C . ASN A 1 127 ? 6.359 -8.728 -4.618 1.00 98.44 127 ASN A C 1
ATOM 1012 O O . ASN A 1 127 ? 7.094 -8.805 -5.600 1.00 98.44 127 ASN A O 1
ATOM 1016 N N . LEU A 1 128 ? 5.664 -7.617 -4.353 1.00 98.00 128 LEU A N 1
ATOM 1017 C CA . LEU A 1 128 ? 5.726 -6.430 -5.212 1.00 98.00 128 LEU A CA 1
ATOM 1018 C C . LEU A 1 128 ? 7.136 -5.831 -5.271 1.00 98.00 128 LEU A C 1
ATOM 1020 O O . LEU A 1 128 ? 7.571 -5.406 -6.340 1.00 98.00 128 LEU A O 1
ATOM 1024 N N . GLN A 1 129 ? 7.868 -5.839 -4.156 1.00 98.38 129 GLN A N 1
ATOM 1025 C CA . GLN A 1 129 ? 9.262 -5.404 -4.133 1.00 98.38 129 GLN A CA 1
ATOM 1026 C C . GLN A 1 129 ? 10.142 -6.303 -5.014 1.00 98.38 129 GLN A C 1
ATOM 1028 O O . GLN A 1 129 ? 10.901 -5.791 -5.829 1.00 98.38 129 GLN A O 1
ATOM 1033 N N . ALA A 1 130 ? 9.978 -7.627 -4.932 1.00 98.12 130 ALA A N 1
ATOM 1034 C CA . ALA A 1 130 ? 10.707 -8.561 -5.791 1.0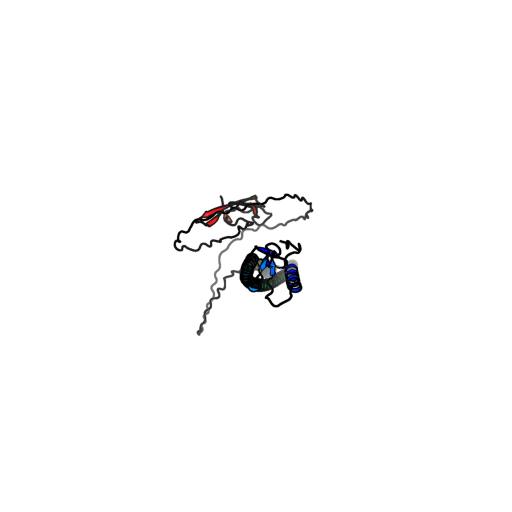0 98.12 130 ALA A CA 1
ATOM 1035 C C . ALA A 1 130 ? 10.389 -8.359 -7.286 1.00 98.12 130 ALA A C 1
ATOM 1037 O O . ALA A 1 130 ? 11.282 -8.443 -8.128 1.00 98.12 130 ALA A O 1
ATOM 1038 N N . GLN A 1 131 ? 9.134 -8.046 -7.629 1.00 98.25 131 GLN A N 1
ATOM 1039 C CA . GLN A 1 131 ? 8.749 -7.713 -9.006 1.00 98.25 131 GLN A CA 1
ATOM 1040 C C . GLN A 1 131 ? 9.399 -6.413 -9.491 1.00 98.25 131 GLN A C 1
ATOM 1042 O O . GLN A 1 131 ? 9.861 -6.347 -10.630 1.00 98.25 131 GLN A O 1
ATOM 1047 N N . LEU A 1 132 ? 9.457 -5.385 -8.639 1.00 98.12 132 LEU A N 1
ATOM 1048 C CA . LEU A 1 132 ? 10.125 -4.125 -8.960 1.00 98.12 132 LEU A CA 1
ATOM 1049 C C . LEU A 1 132 ? 11.628 -4.331 -9.196 1.00 98.12 132 LEU A C 1
ATOM 1051 O O . LEU A 1 132 ? 12.180 -3.776 -10.149 1.00 98.12 132 LEU A O 1
ATOM 1055 N N . ASP A 1 133 ? 12.272 -5.149 -8.365 1.00 97.81 133 ASP A N 1
ATOM 1056 C CA . ASP A 1 133 ? 13.693 -5.469 -8.492 1.00 97.81 133 ASP A CA 1
ATOM 1057 C C . ASP A 1 133 ? 13.973 -6.241 -9.797 1.00 97.81 133 ASP A C 1
ATOM 1059 O O . ASP A 1 133 ? 14.919 -5.911 -10.516 1.00 97.81 133 ASP A O 1
ATOM 1063 N N . GLU A 1 134 ? 13.111 -7.193 -10.178 1.00 98.44 134 GLU A N 1
ATOM 1064 C CA . GLU A 1 134 ? 13.225 -7.913 -11.456 1.00 98.44 134 GLU A CA 1
ATOM 1065 C C . GLU A 1 134 ? 13.043 -6.981 -12.662 1.00 98.44 134 GLU A C 1
ATOM 1067 O O . GLU A 1 134 ? 13.850 -7.014 -13.592 1.00 98.44 134 GLU A O 1
ATOM 1072 N N . ILE A 1 135 ? 12.033 -6.103 -12.651 1.00 97.12 135 ILE A N 1
ATOM 1073 C CA . ILE A 1 135 ? 11.824 -5.115 -13.725 1.00 97.12 135 ILE A CA 1
ATOM 1074 C C . ILE A 1 135 ? 13.032 -4.177 -13.834 1.00 97.12 135 ILE A C 1
ATOM 1076 O O . ILE A 1 135 ? 13.494 -3.877 -14.937 1.00 97.12 135 ILE A O 1
ATOM 1080 N N . THR A 1 136 ? 13.587 -3.751 -12.700 1.00 97.19 136 THR A N 1
ATOM 1081 C CA . THR A 1 136 ? 14.791 -2.911 -12.661 1.00 97.19 136 THR A CA 1
ATOM 1082 C C . THR A 1 136 ? 15.987 -3.645 -13.273 1.00 97.19 136 THR A C 1
ATOM 1084 O O . THR A 1 136 ? 16.695 -3.088 -14.113 1.00 97.19 136 THR A O 1
ATOM 1087 N N . ALA A 1 137 ? 16.174 -4.924 -12.938 1.00 97.56 137 ALA A N 1
ATOM 1088 C CA . ALA A 1 137 ? 17.221 -5.756 -13.524 1.00 97.56 137 ALA A CA 1
ATOM 1089 C C . ALA A 1 137 ? 17.025 -5.984 -15.034 1.00 97.56 137 ALA A C 1
ATOM 1091 O O . ALA A 1 137 ? 18.004 -6.061 -15.778 1.00 97.56 137 ALA A O 1
ATOM 1092 N N . GLN A 1 138 ? 15.783 -6.103 -15.512 1.00 96.81 138 GLN A N 1
ATOM 1093 C CA . GLN A 1 138 ? 15.478 -6.187 -16.946 1.00 96.81 138 GLN A CA 1
ATOM 1094 C C . GLN A 1 138 ? 15.810 -4.883 -17.673 1.00 96.81 138 GLN A C 1
ATOM 1096 O O . GLN A 1 138 ? 16.399 -4.917 -18.754 1.00 96.81 138 GLN A O 1
ATOM 1101 N N . PHE A 1 139 ? 15.481 -3.738 -17.073 1.00 95.06 139 PHE A N 1
ATOM 1102 C CA . PHE A 1 139 ? 15.788 -2.433 -17.647 1.00 95.06 139 PHE A CA 1
ATOM 1103 C C . PHE A 1 139 ? 17.299 -2.203 -17.763 1.00 95.06 139 PHE A C 1
ATOM 1105 O O . PHE A 1 139 ? 17.777 -1.765 -18.808 1.00 95.06 139 PHE A O 1
ATOM 1112 N N . GLU A 1 140 ? 18.068 -2.563 -16.733 1.00 97.19 140 GLU A N 1
ATOM 1113 C CA . GLU A 1 140 ? 19.530 -2.461 -16.769 1.00 97.19 140 GLU A CA 1
ATOM 1114 C C . GLU A 1 140 ? 20.159 -3.389 -17.815 1.00 97.19 140 GLU A C 1
ATOM 1116 O O . GLU A 1 140 ? 21.025 -2.948 -18.571 1.00 97.19 140 GLU A O 1
ATOM 1121 N N . ARG A 1 141 ? 19.677 -4.634 -17.943 1.00 98.00 141 ARG A N 1
ATOM 1122 C CA . ARG A 1 141 ? 20.097 -5.543 -19.026 1.00 98.00 141 ARG A CA 1
ATOM 1123 C C . ARG A 1 141 ? 19.840 -4.929 -20.402 1.00 98.00 141 ARG A C 1
ATOM 1125 O O . ARG A 1 141 ? 20.762 -4.819 -21.203 1.00 98.00 141 ARG A O 1
ATOM 1132 N N . ALA A 1 142 ? 18.625 -4.436 -20.641 1.00 94.06 142 ALA A N 1
ATOM 1133 C CA . ALA A 1 142 ? 18.275 -3.794 -21.906 1.00 94.06 142 ALA A CA 1
ATOM 1134 C C . ALA A 1 142 ? 19.130 -2.545 -22.185 1.00 94.06 142 ALA A C 1
ATOM 1136 O O . ALA A 1 142 ? 19.509 -2.294 -23.329 1.00 94.06 142 ALA A O 1
ATOM 1137 N N . ARG A 1 143 ? 19.460 -1.762 -21.151 1.00 95.69 143 ARG A N 1
ATOM 1138 C CA . ARG A 1 143 ? 20.340 -0.593 -21.271 1.00 95.69 143 ARG A CA 1
ATOM 1139 C C . ARG A 1 143 ? 21.757 -0.991 -21.688 1.00 95.69 143 ARG A C 1
ATOM 1141 O O . ARG A 1 143 ? 22.328 -0.338 -22.563 1.00 95.69 143 ARG A O 1
ATOM 1148 N N . LEU A 1 144 ? 22.308 -2.047 -21.091 1.00 97.62 144 LEU A N 1
ATOM 1149 C CA . LEU A 1 144 ? 23.628 -2.575 -21.443 1.00 97.62 144 LEU A CA 1
ATOM 1150 C C . LEU A 1 144 ? 23.648 -3.140 -22.869 1.00 97.62 144 LEU A C 1
ATOM 1152 O O . LEU A 1 144 ? 24.543 -2.785 -23.634 1.00 97.62 144 LEU A O 1
ATOM 1156 N N . ASP A 1 145 ? 22.631 -3.909 -23.263 1.00 95.31 145 ASP A N 1
ATOM 1157 C CA . ASP A 1 145 ? 22.508 -4.454 -24.623 1.00 95.31 145 ASP A CA 1
ATOM 1158 C C . ASP A 1 145 ? 22.441 -3.341 -25.681 1.00 95.31 145 ASP A C 1
ATOM 1160 O O . ASP A 1 145 ? 23.091 -3.412 -26.728 1.00 95.31 145 ASP A O 1
ATOM 1164 N N . LEU A 1 146 ? 21.692 -2.266 -25.401 1.00 92.19 146 LEU A N 1
ATOM 1165 C CA . LEU A 1 146 ? 21.625 -1.093 -26.276 1.00 92.19 146 LEU A CA 1
ATOM 1166 C C . LEU A 1 146 ? 22.967 -0.364 -26.369 1.00 92.19 146 LEU A C 1
ATOM 1168 O O . LEU A 1 146 ? 23.363 0.053 -27.459 1.00 92.19 146 LEU A O 1
ATOM 1172 N N . SER A 1 147 ? 23.678 -0.221 -25.249 1.00 94.25 147 SER A N 1
ATOM 1173 C CA . SER A 1 147 ? 25.020 0.368 -25.231 1.00 94.25 147 SER A CA 1
ATOM 1174 C C . SER A 1 147 ? 26.006 -0.462 -26.053 1.00 94.25 147 SER A C 1
ATOM 1176 O O . SER A 1 147 ? 26.766 0.096 -26.841 1.00 94.25 147 SER A O 1
ATOM 1178 N N . GLN A 1 148 ? 25.972 -1.786 -25.909 1.00 97.12 148 GLN A N 1
ATOM 1179 C CA . GLN A 1 148 ? 26.830 -2.704 -26.654 1.00 97.12 148 GLN A CA 1
ATOM 1180 C C . GLN A 1 148 ? 26.534 -2.645 -28.157 1.00 97.12 148 GLN A C 1
ATOM 1182 O O . GLN A 1 148 ? 27.440 -2.435 -28.961 1.00 97.12 148 GLN A O 1
ATOM 1187 N N . THR A 1 149 ? 25.252 -2.709 -28.529 1.00 93.19 149 THR A N 1
ATOM 1188 C CA . THR A 1 149 ? 24.814 -2.579 -29.928 1.00 93.19 149 THR A CA 1
ATOM 1189 C C . THR A 1 149 ? 25.274 -1.250 -30.527 1.00 93.19 149 THR A C 1
ATOM 1191 O O . THR A 1 149 ? 25.702 -1.192 -31.678 1.00 93.19 149 THR A O 1
ATOM 1194 N N . ARG A 1 150 ? 25.214 -0.158 -29.754 1.00 90.94 150 ARG A N 1
ATOM 1195 C CA . ARG A 1 150 ? 25.703 1.151 -30.193 1.00 90.94 150 ARG A CA 1
ATOM 1196 C C . ARG A 1 150 ? 27.205 1.127 -30.481 1.00 90.94 150 ARG A C 1
ATOM 1198 O O . ARG A 1 150 ? 27.602 1.606 -31.539 1.00 90.94 150 ARG A O 1
ATOM 1205 N N . ILE A 1 151 ? 28.014 0.559 -29.587 1.00 95.62 151 ILE A N 1
ATOM 1206 C CA . ILE A 1 151 ? 29.470 0.437 -29.771 1.00 95.62 151 ILE A CA 1
ATOM 1207 C C . ILE A 1 151 ? 29.786 -0.375 -31.034 1.00 95.62 151 ILE A C 1
ATOM 1209 O O . ILE A 1 151 ? 30.607 0.045 -31.846 1.00 95.62 151 ILE A O 1
ATOM 1213 N N . GLU A 1 152 ? 29.098 -1.499 -31.246 1.00 95.00 152 GLU A N 1
ATOM 1214 C CA . GLU A 1 152 ? 29.272 -2.339 -32.438 1.00 95.00 152 GLU A CA 1
ATOM 1215 C C . GLU A 1 152 ? 28.922 -1.588 -33.729 1.00 95.00 152 GLU A C 1
ATOM 1217 O O . GLU A 1 152 ? 29.655 -1.660 -34.718 1.00 95.00 152 GLU A O 1
ATOM 1222 N N . ARG A 1 153 ? 27.833 -0.809 -33.723 1.00 91.19 153 ARG A N 1
ATOM 1223 C CA . ARG A 1 153 ? 27.440 0.020 -34.872 1.00 91.19 153 ARG A CA 1
ATOM 1224 C C . ARG A 1 153 ? 28.425 1.157 -35.131 1.00 91.19 153 ARG A C 1
ATOM 1226 O O . ARG A 1 153 ? 28.746 1.413 -36.288 1.00 91.19 153 ARG A O 1
ATOM 1233 N N . GLU A 1 154 ? 28.920 1.821 -34.089 1.00 91.88 154 GLU A N 1
ATOM 1234 C CA . GLU A 1 154 ? 29.947 2.862 -34.213 1.00 91.88 154 GLU A CA 1
ATOM 1235 C C . GLU A 1 154 ? 31.263 2.285 -34.771 1.00 91.88 154 GLU A C 1
ATOM 1237 O O . GLU A 1 154 ? 31.869 2.892 -35.659 1.00 91.88 154 GLU A O 1
ATOM 1242 N N . ALA A 1 155 ? 31.661 1.086 -34.333 1.00 95.56 155 ALA A N 1
ATOM 1243 C CA . ALA A 1 155 ? 32.832 0.376 -34.847 1.00 95.56 155 ALA A CA 1
ATOM 1244 C C . ALA A 1 155 ? 32.679 -0.015 -36.327 1.00 95.56 155 ALA A C 1
ATOM 1246 O O . ALA A 1 155 ? 33.598 0.199 -37.119 1.00 95.56 155 ALA A O 1
ATOM 1247 N N . GLU A 1 156 ? 31.511 -0.521 -36.730 1.00 94.12 156 GLU A N 1
ATOM 1248 C CA . GLU A 1 156 ? 31.242 -0.865 -38.130 1.00 94.12 156 GLU A CA 1
ATOM 1249 C C . GLU A 1 156 ? 31.251 0.378 -39.030 1.00 94.12 156 GLU A C 1
ATOM 1251 O O . GLU A 1 156 ? 31.864 0.373 -40.097 1.00 94.12 156 GLU A O 1
ATOM 1256 N N . VAL A 1 157 ? 30.661 1.491 -38.581 1.00 90.94 157 VAL A N 1
ATOM 1257 C CA . VAL A 1 157 ? 30.741 2.773 -39.304 1.00 90.94 157 VAL A CA 1
ATOM 1258 C C . VAL A 1 157 ? 32.195 3.232 -39.455 1.00 90.94 157 VAL A C 1
ATOM 1260 O O . VAL A 1 157 ? 32.570 3.728 -40.518 1.00 90.94 157 VAL A O 1
ATOM 1263 N N . ALA A 1 158 ? 33.032 3.067 -38.427 1.00 93.69 158 ALA A N 1
ATOM 1264 C CA . ALA A 1 158 ? 34.454 3.395 -38.514 1.00 93.69 158 ALA A CA 1
ATOM 1265 C C . ALA A 1 158 ? 35.194 2.501 -39.526 1.00 93.69 158 ALA A C 1
ATOM 1267 O O . ALA A 1 158 ? 35.969 3.016 -40.336 1.00 93.69 158 ALA A O 1
ATOM 1268 N N . ARG A 1 159 ? 34.908 1.191 -39.538 1.00 97.12 159 ARG A N 1
ATOM 1269 C CA . ARG A 1 159 ? 35.463 0.232 -40.507 1.00 97.12 159 ARG A CA 1
ATOM 1270 C C . ARG A 1 159 ? 35.114 0.624 -41.944 1.00 97.12 159 ARG A C 1
ATOM 1272 O O . ARG A 1 159 ? 36.001 0.722 -42.788 1.00 97.12 159 ARG A O 1
ATOM 1279 N N . LEU A 1 160 ? 33.841 0.916 -42.199 1.00 92.38 160 LEU A N 1
ATOM 1280 C CA . LEU A 1 160 ? 33.342 1.323 -43.515 1.00 92.38 160 LEU A CA 1
ATOM 1281 C C . LEU A 1 160 ? 33.947 2.651 -43.983 1.00 92.38 160 LEU A C 1
ATOM 1283 O O . LEU A 1 160 ? 34.299 2.794 -45.151 1.00 92.38 160 LEU A O 1
ATOM 1287 N N . LYS A 1 161 ? 34.136 3.617 -43.074 1.00 91.62 161 LYS A N 1
ATOM 1288 C CA . LYS A 1 161 ? 34.843 4.869 -43.389 1.00 91.62 161 LYS A CA 1
ATOM 1289 C C . LYS A 1 161 ? 36.295 4.624 -43.797 1.00 91.62 161 LYS A C 1
ATOM 1291 O O . LYS A 1 161 ? 36.762 5.262 -44.738 1.00 91.62 161 LYS A O 1
ATOM 1296 N N . ALA A 1 162 ? 36.999 3.717 -43.120 1.00 95.62 162 ALA A N 1
ATOM 1297 C CA . ALA A 1 162 ? 38.369 3.362 -43.482 1.00 95.62 162 ALA A CA 1
ATOM 1298 C C . ALA A 1 162 ? 38.433 2.690 -44.867 1.00 95.62 162 ALA A C 1
ATOM 1300 O O . ALA A 1 162 ? 39.271 3.055 -45.687 1.00 95.62 162 ALA A O 1
ATOM 1301 N N . GLU A 1 163 ? 37.507 1.775 -45.163 1.00 94.62 163 GLU A N 1
ATOM 1302 C CA . GLU A 1 163 ? 37.388 1.112 -46.470 1.00 94.62 163 GLU A CA 1
ATOM 1303 C C . GLU A 1 163 ? 37.048 2.101 -47.604 1.00 94.62 163 GLU A C 1
ATOM 1305 O O . GLU A 1 163 ? 37.621 2.053 -48.696 1.00 94.62 163 GLU A O 1
ATOM 1310 N N . LEU A 1 164 ? 36.180 3.081 -47.341 1.00 92.25 164 LEU A N 1
ATOM 1311 C CA . LEU A 1 164 ? 35.897 4.158 -48.292 1.00 92.25 164 LEU A CA 1
ATOM 1312 C C . LEU A 1 164 ? 37.138 5.027 -48.561 1.00 92.25 164 LEU A C 1
ATOM 1314 O O . LEU A 1 164 ? 37.391 5.430 -49.697 1.00 92.25 164 LEU A O 1
ATOM 1318 N N . GLN A 1 165 ? 37.941 5.318 -47.534 1.00 93.75 165 GLN A N 1
ATOM 1319 C CA . GLN A 1 165 ? 39.180 6.083 -47.698 1.00 93.75 165 GLN A CA 1
ATOM 1320 C C . GLN A 1 165 ? 40.215 5.324 -48.538 1.00 93.75 165 GLN A C 1
ATOM 1322 O O . GLN A 1 165 ? 40.830 5.924 -49.425 1.00 93.75 165 GLN A O 1
ATOM 1327 N N . THR A 1 166 ? 40.391 4.019 -48.307 1.00 96.00 166 THR A N 1
ATOM 1328 C CA . THR A 1 166 ? 41.345 3.199 -49.071 1.00 96.00 166 THR A CA 1
ATOM 1329 C C . THR A 1 166 ? 40.925 3.058 -50.532 1.00 96.00 166 THR A C 1
ATOM 1331 O O . THR A 1 166 ? 41.750 3.280 -51.421 1.00 96.00 166 THR A O 1
ATOM 1334 N N . THR A 1 167 ? 39.648 2.781 -50.802 1.00 91.81 167 THR A N 1
ATOM 1335 C CA . THR A 1 167 ? 39.102 2.694 -52.170 1.00 91.81 167 THR A CA 1
ATOM 1336 C C . THR A 1 167 ? 39.188 4.032 -52.909 1.00 91.81 167 THR A C 1
ATOM 1338 O O . THR A 1 167 ? 39.610 4.073 -54.065 1.00 91.81 167 THR A O 1
ATOM 1341 N N . THR A 1 168 ? 38.896 5.150 -52.235 1.00 90.25 168 THR A N 1
ATOM 1342 C CA . THR A 1 168 ? 39.056 6.499 -52.807 1.00 90.25 168 THR A CA 1
ATOM 1343 C C . THR A 1 168 ? 40.515 6.789 -53.159 1.00 90.25 168 THR A C 1
ATOM 1345 O O . THR A 1 168 ? 40.805 7.334 -54.226 1.00 90.25 168 THR A O 1
ATOM 1348 N N . HIS A 1 169 ? 41.454 6.421 -52.283 1.00 93.50 169 HIS A N 1
ATOM 1349 C CA . HIS A 1 169 ? 42.881 6.576 -52.552 1.00 93.50 169 HIS A CA 1
ATOM 1350 C C . HIS A 1 169 ? 43.321 5.730 -53.758 1.00 93.50 169 HIS A C 1
ATOM 1352 O O . HIS A 1 169 ? 43.994 6.249 -54.645 1.00 93.50 169 HIS A O 1
ATOM 1358 N N . GLN A 1 170 ? 42.899 4.462 -53.837 1.00 92.06 170 GLN A N 1
ATOM 1359 C CA . GLN A 1 170 ? 43.178 3.579 -54.979 1.00 92.06 170 GLN A CA 1
ATOM 1360 C C . GLN A 1 170 ? 42.606 4.121 -56.298 1.00 92.06 170 GLN A C 1
ATOM 1362 O O . GLN A 1 170 ? 43.285 4.106 -57.322 1.00 92.06 170 GLN A O 1
ATOM 1367 N N . ALA A 1 171 ? 41.382 4.654 -56.288 1.00 84.75 171 ALA A N 1
ATOM 1368 C CA . ALA A 1 171 ? 40.788 5.265 -57.476 1.00 84.75 171 ALA A CA 1
ATOM 1369 C C . ALA A 1 171 ? 41.592 6.493 -57.947 1.00 84.75 171 ALA A C 1
ATOM 1371 O O . ALA A 1 171 ? 41.830 6.665 -59.144 1.00 84.75 171 ALA A O 1
ATOM 1372 N N . ARG A 1 172 ? 42.074 7.328 -57.014 1.00 87.75 172 ARG A N 1
ATOM 1373 C CA . ARG A 1 172 ? 42.933 8.484 -57.333 1.00 87.75 172 ARG A CA 1
ATOM 1374 C C . ARG A 1 172 ? 44.287 8.073 -57.906 1.00 87.75 172 ARG A C 1
ATOM 1376 O O . ARG A 1 172 ? 44.762 8.716 -58.844 1.00 87.75 172 ARG A O 1
ATOM 1383 N N . THR A 1 173 ? 44.913 7.021 -57.378 1.00 92.06 173 THR A N 1
ATOM 1384 C CA . THR A 1 173 ? 46.189 6.533 -57.921 1.00 92.06 173 THR A CA 1
ATOM 1385 C C . THR A 1 173 ? 46.003 5.947 -59.318 1.00 92.06 173 THR A C 1
ATOM 1387 O O . THR A 1 173 ? 46.764 6.301 -60.214 1.00 92.06 173 THR A O 1
ATOM 1390 N N . GLN A 1 174 ? 44.954 5.148 -59.546 1.00 87.12 174 GLN A N 1
ATOM 1391 C CA . GLN A 1 174 ? 44.605 4.633 -60.877 1.00 87.12 174 GLN A CA 1
ATOM 1392 C C . GLN A 1 174 ? 44.340 5.763 -61.882 1.00 87.12 174 GLN A C 1
ATOM 1394 O O . GLN A 1 174 ? 44.887 5.742 -62.982 1.00 87.12 174 GLN A O 1
ATOM 1399 N N . SER A 1 175 ? 43.568 6.783 -61.492 1.00 80.56 175 SER A N 1
ATOM 1400 C CA . SER A 1 175 ? 43.290 7.951 -62.339 1.00 80.56 175 SER A CA 1
ATOM 1401 C C . SER A 1 175 ? 44.564 8.726 -62.704 1.00 80.56 175 SER A C 1
ATOM 1403 O O . SER A 1 175 ? 44.755 9.100 -63.864 1.00 80.56 175 SER A O 1
ATOM 1405 N N . THR A 1 176 ? 45.473 8.912 -61.740 1.00 86.38 176 THR A N 1
ATOM 1406 C CA . THR A 1 176 ? 46.783 9.542 -61.974 1.00 86.38 176 THR A CA 1
ATOM 1407 C C . THR A 1 176 ? 47.624 8.731 -62.965 1.00 86.38 176 THR A C 1
ATOM 1409 O O . THR A 1 176 ? 48.176 9.300 -63.906 1.00 86.38 176 THR A O 1
ATOM 1412 N N . VAL A 1 177 ? 47.692 7.403 -62.801 1.00 85.75 177 VAL A N 1
ATOM 1413 C CA . VAL A 1 177 ? 48.437 6.508 -63.706 1.00 85.75 177 VAL A CA 1
ATOM 1414 C C . VAL A 1 177 ? 47.846 6.530 -65.116 1.00 85.75 17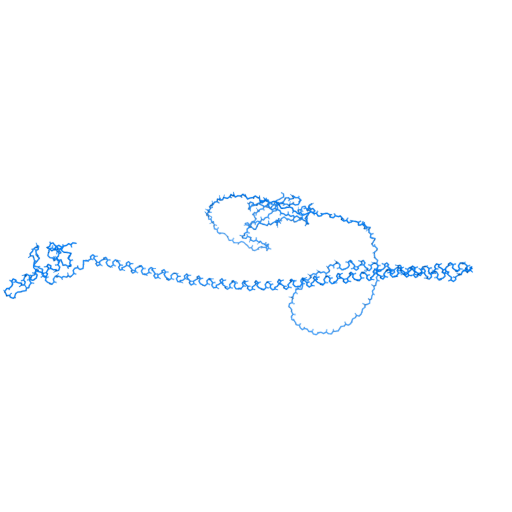7 VAL A C 1
ATOM 1416 O O . VAL A 1 177 ? 48.586 6.683 -66.084 1.00 85.75 177 VAL A O 1
ATOM 1419 N N . ALA A 1 178 ? 46.522 6.440 -65.249 1.00 78.06 178 ALA A N 1
ATOM 1420 C CA . ALA A 1 178 ? 45.857 6.508 -66.547 1.00 78.06 178 ALA A CA 1
ATOM 1421 C C . ALA A 1 178 ? 46.108 7.840 -67.270 1.00 78.06 178 ALA A C 1
ATOM 1423 O O . ALA A 1 178 ? 46.392 7.850 -68.469 1.00 78.06 178 ALA A O 1
ATOM 1424 N N . SER A 1 179 ? 46.071 8.951 -66.525 1.00 79.94 179 SER A N 1
ATOM 1425 C CA . SER A 1 179 ? 46.387 10.283 -67.049 1.00 79.94 179 SER A CA 1
ATOM 1426 C C . SER A 1 179 ? 47.837 10.369 -67.539 1.00 79.94 179 SER A C 1
ATOM 1428 O O . SER A 1 179 ? 48.089 10.904 -68.616 1.00 79.94 179 SER A O 1
ATOM 1430 N N . ALA A 1 180 ? 48.789 9.801 -66.789 1.00 80.00 180 ALA A N 1
ATOM 1431 C CA . ALA A 1 180 ? 50.206 9.777 -67.158 1.00 80.00 180 ALA A CA 1
ATOM 1432 C C . ALA A 1 180 ? 50.492 8.931 -68.412 1.00 80.00 180 ALA A C 1
ATOM 1434 O O . ALA A 1 180 ? 51.393 9.256 -69.179 1.00 80.00 180 ALA A O 1
ATOM 1435 N N . LEU A 1 181 ? 49.707 7.875 -68.648 1.00 83.06 181 LEU A N 1
ATOM 1436 C CA . LEU A 1 181 ? 49.825 7.019 -69.833 1.00 83.06 181 LEU A CA 1
ATOM 1437 C C . LEU A 1 181 ? 49.147 7.602 -71.087 1.00 83.06 181 LEU A C 1
ATOM 1439 O O . LEU A 1 181 ? 49.126 6.945 -72.125 1.00 83.06 181 LEU A O 1
ATOM 1443 N N . GLY A 1 182 ? 48.578 8.813 -71.020 1.00 71.88 182 GLY A N 1
ATOM 1444 C CA . GLY A 1 182 ? 47.911 9.448 -72.164 1.00 71.88 182 GLY A CA 1
ATOM 1445 C C . GLY A 1 182 ? 46.642 8.722 -72.623 1.00 71.88 182 GLY A C 1
ATOM 1446 O O . GLY A 1 182 ? 46.109 9.019 -73.693 1.00 71.88 182 GLY A O 1
ATOM 1447 N N . LEU A 1 183 ? 46.133 7.788 -71.815 1.00 66.31 183 LEU A N 1
ATOM 1448 C CA . LEU A 1 183 ? 44.889 7.079 -72.070 1.00 66.31 183 LEU A CA 1
ATOM 1449 C C . LEU A 1 183 ? 43.726 8.036 -71.771 1.00 66.31 183 LEU A C 1
ATOM 1451 O O . LEU A 1 183 ? 43.168 8.031 -70.675 1.00 66.31 183 LEU A O 1
ATOM 1455 N N . ARG A 1 184 ? 43.342 8.872 -72.751 1.00 57.28 184 ARG A N 1
ATOM 1456 C CA . ARG A 1 184 ? 42.018 9.525 -72.776 1.00 57.28 184 ARG A CA 1
ATOM 1457 C C . ARG A 1 184 ? 40.972 8.438 -73.005 1.00 57.28 184 ARG A C 1
ATOM 1459 O O . ARG A 1 184 ? 40.543 8.176 -74.124 1.00 57.28 184 ARG A O 1
ATOM 1466 N N . SER A 1 185 ? 40.676 7.723 -71.932 1.00 50.25 185 SER A N 1
ATOM 1467 C CA . SER A 1 185 ? 39.913 6.490 -71.962 1.00 50.25 185 SER A CA 1
ATOM 1468 C C . SER A 1 185 ? 38.445 6.787 -71.690 1.00 50.25 185 SER A C 1
ATOM 1470 O O . SER A 1 185 ? 38.075 7.063 -70.553 1.00 50.25 185 SER A O 1
ATOM 1472 N N . LEU A 1 186 ? 37.607 6.666 -72.720 1.00 55.34 186 LEU A N 1
ATOM 1473 C CA . LEU A 1 186 ? 36.145 6.590 -72.579 1.00 55.34 186 LEU A CA 1
ATOM 1474 C C . LEU A 1 186 ? 35.723 5.442 -71.634 1.00 55.34 186 LEU A C 1
ATOM 1476 O O . LEU A 1 186 ? 34.671 5.508 -71.015 1.00 55.34 186 LEU A O 1
ATOM 1480 N N . VAL A 1 187 ? 36.583 4.431 -71.445 1.00 55.91 187 VAL A N 1
ATOM 1481 C CA . VAL A 1 187 ? 36.364 3.320 -70.501 1.00 55.91 187 VAL A CA 1
ATOM 1482 C C . VAL A 1 187 ? 36.504 3.767 -69.038 1.00 55.91 187 VAL A C 1
ATOM 1484 O O . VAL A 1 187 ? 35.859 3.200 -68.164 1.00 55.91 187 VAL A O 1
ATOM 1487 N N . LEU A 1 188 ? 37.296 4.809 -68.749 1.00 56.62 188 LEU A N 1
ATOM 1488 C CA . LEU A 1 188 ? 37.411 5.350 -67.387 1.00 56.62 188 LEU A CA 1
ATOM 1489 C C . LEU A 1 188 ? 36.211 6.214 -67.000 1.00 56.62 188 LEU A C 1
ATOM 1491 O O . LEU A 1 188 ? 35.931 6.335 -65.812 1.00 56.62 188 LEU A O 1
ATOM 1495 N N . GLU A 1 189 ? 35.509 6.816 -67.960 1.00 62.25 189 GLU A N 1
ATOM 1496 C CA . GLU A 1 189 ? 34.306 7.598 -67.660 1.00 62.25 189 GLU A CA 1
ATOM 1497 C C . GLU A 1 189 ? 33.160 6.689 -67.210 1.00 62.25 189 GLU A C 1
ATOM 1499 O O . GLU A 1 189 ? 32.554 6.981 -66.182 1.00 62.25 189 GLU A O 1
ATOM 1504 N N . ASP A 1 190 ? 32.942 5.547 -67.870 1.00 65.44 190 ASP A N 1
ATOM 1505 C CA . ASP A 1 190 ? 31.937 4.564 -67.438 1.00 65.44 190 ASP A CA 1
ATOM 1506 C C . ASP A 1 190 ? 32.271 3.962 -66.062 1.00 65.44 190 ASP A C 1
ATOM 1508 O O . ASP A 1 190 ? 31.407 3.894 -65.188 1.00 65.44 190 ASP A O 1
ATOM 1512 N N . GLU A 1 191 ? 33.539 3.622 -65.805 1.00 69.88 191 GLU A N 1
ATOM 1513 C CA . GLU A 1 191 ? 33.967 3.067 -64.512 1.00 69.88 191 GLU A CA 1
ATOM 1514 C C . GLU A 1 191 ? 33.886 4.109 -63.371 1.00 69.88 191 GLU A C 1
ATOM 1516 O O . GLU A 1 191 ? 33.599 3.783 -62.215 1.00 69.88 191 GLU A O 1
ATOM 1521 N N . LEU A 1 192 ? 34.105 5.394 -63.678 1.00 69.75 192 LEU A N 1
ATOM 1522 C CA . LEU A 1 192 ? 33.925 6.499 -62.729 1.00 69.75 192 LEU A CA 1
ATOM 1523 C C . LEU A 1 192 ? 32.447 6.837 -62.498 1.00 69.75 192 LEU A C 1
ATOM 1525 O O . LEU A 1 192 ? 32.091 7.238 -61.386 1.00 69.75 192 LEU A O 1
ATOM 1529 N N . VAL A 1 193 ? 31.592 6.685 -63.511 1.00 76.56 193 VAL A N 1
ATOM 1530 C CA . VAL A 1 193 ? 30.136 6.825 -63.378 1.00 76.56 193 VAL A CA 1
ATOM 1531 C C . VAL A 1 193 ? 29.583 5.699 -62.509 1.00 76.56 193 VAL A C 1
ATOM 1533 O O . VAL A 1 193 ? 28.841 5.986 -61.571 1.00 76.56 193 VAL A O 1
ATOM 1536 N N . GLU A 1 194 ? 30.007 4.453 -62.724 1.00 77.75 194 GLU A N 1
ATOM 1537 C CA . GLU A 1 194 ? 29.599 3.313 -61.894 1.00 77.75 194 GLU A CA 1
ATOM 1538 C C . GLU A 1 194 ? 30.038 3.499 -60.431 1.00 77.75 194 GLU A C 1
ATOM 1540 O O . GLU A 1 194 ? 29.212 3.422 -59.519 1.00 77.75 194 GLU A O 1
ATOM 1545 N N . LYS A 1 195 ? 31.293 3.913 -60.193 1.00 74.69 195 LYS A N 1
ATOM 1546 C CA . LYS A 1 195 ? 31.781 4.242 -58.839 1.00 74.69 195 LYS A CA 1
ATOM 1547 C C . LYS A 1 195 ? 31.035 5.412 -58.189 1.00 74.69 195 LYS A C 1
ATOM 1549 O O . LYS A 1 195 ? 30.878 5.432 -56.968 1.00 74.69 195 LYS A O 1
ATOM 1554 N N . ARG A 1 196 ? 30.565 6.394 -58.968 1.00 77.69 196 ARG A N 1
ATOM 1555 C CA . ARG A 1 196 ? 29.753 7.512 -58.455 1.00 77.69 196 ARG A CA 1
ATOM 1556 C C . ARG A 1 196 ? 28.354 7.046 -58.050 1.00 77.69 196 ARG A C 1
ATOM 1558 O O . ARG A 1 196 ? 27.896 7.409 -56.970 1.00 77.69 196 ARG A O 1
ATOM 1565 N N . VAL A 1 197 ? 27.712 6.216 -58.871 1.00 82.25 197 VAL A N 1
ATOM 1566 C CA . VAL A 1 197 ? 26.400 5.624 -58.565 1.00 82.25 197 VAL A CA 1
ATOM 1567 C C . VAL A 1 197 ? 26.478 4.745 -57.312 1.00 82.25 197 VAL A C 1
ATOM 1569 O O . VAL A 1 197 ? 25.586 4.793 -56.462 1.00 82.25 197 VAL A O 1
ATOM 1572 N N . ASP A 1 198 ? 27.563 3.991 -57.141 1.00 76.19 198 ASP A N 1
ATOM 1573 C CA . ASP A 1 198 ? 27.780 3.194 -55.933 1.00 76.19 198 ASP A CA 1
ATOM 1574 C C . ASP A 1 198 ? 28.025 4.054 -54.687 1.00 76.19 198 ASP A C 1
ATOM 1576 O O . ASP A 1 198 ? 27.508 3.732 -53.613 1.00 76.19 198 ASP A O 1
ATOM 1580 N N . ALA A 1 199 ? 28.731 5.183 -54.817 1.00 71.88 199 ALA A N 1
ATOM 1581 C CA . ALA A 1 199 ? 28.894 6.143 -53.726 1.00 71.88 199 ALA A CA 1
ATOM 1582 C C . ALA A 1 199 ? 27.552 6.770 -53.300 1.00 71.88 199 ALA A C 1
ATOM 1584 O O . ALA A 1 199 ? 27.271 6.866 -52.104 1.00 71.88 199 ALA A O 1
ATOM 1585 N N . GLU A 1 200 ? 26.688 7.133 -54.252 1.00 80.81 200 GLU A N 1
ATOM 1586 C CA . GLU A 1 200 ? 25.344 7.664 -53.973 1.00 80.81 200 GLU A CA 1
ATOM 1587 C C . GLU A 1 200 ? 24.436 6.619 -53.307 1.00 80.81 200 GLU A C 1
ATOM 1589 O O . GLU A 1 200 ? 23.738 6.925 -52.336 1.00 80.81 200 GLU A O 1
ATOM 1594 N N . ARG A 1 201 ? 24.492 5.354 -53.748 1.00 83.56 201 ARG A N 1
ATOM 1595 C CA . ARG A 1 201 ? 23.792 4.247 -53.072 1.00 83.56 201 ARG A CA 1
ATOM 1596 C C . ARG A 1 201 ? 24.276 4.052 -51.639 1.00 83.56 201 ARG A C 1
ATOM 1598 O O . ARG A 1 201 ? 23.464 3.768 -50.756 1.00 83.56 201 ARG A O 1
ATOM 1605 N N . TRP A 1 202 ? 25.577 4.196 -51.397 1.00 81.06 202 TRP A N 1
ATOM 1606 C CA . TRP A 1 202 ? 26.153 4.117 -50.056 1.00 81.06 202 TRP A CA 1
ATOM 1607 C C . TRP A 1 202 ? 25.676 5.255 -49.153 1.00 81.06 202 TRP A C 1
ATOM 1609 O O . TRP A 1 202 ? 25.257 5.003 -48.021 1.00 81.06 202 TRP A O 1
ATOM 1619 N N . GLN A 1 203 ? 25.675 6.485 -49.668 1.00 78.88 203 GLN A N 1
ATOM 1620 C CA . GLN A 1 203 ? 25.178 7.668 -48.967 1.00 78.88 203 GLN A CA 1
ATOM 1621 C C . GLN A 1 203 ? 23.704 7.494 -48.559 1.00 78.88 203 GLN A C 1
ATOM 1623 O O . GLN A 1 203 ? 23.360 7.682 -47.393 1.00 78.88 203 GLN A O 1
ATOM 1628 N N . ALA A 1 204 ? 22.851 7.031 -49.479 1.00 80.56 204 ALA A N 1
ATOM 1629 C CA . ALA A 1 204 ? 21.436 6.782 -49.203 1.00 80.56 204 ALA A CA 1
ATOM 1630 C C . ALA A 1 204 ? 21.221 5.694 -48.132 1.00 80.56 204 ALA A C 1
ATOM 1632 O O . ALA A 1 204 ? 20.368 5.836 -47.255 1.00 80.56 204 ALA A O 1
ATOM 1633 N N . ARG A 1 205 ? 22.021 4.615 -48.147 1.00 81.19 205 ARG A N 1
ATOM 1634 C CA . ARG A 1 205 ? 21.976 3.579 -47.095 1.00 81.19 205 ARG A CA 1
ATOM 1635 C C . ARG A 1 205 ? 22.392 4.121 -45.729 1.00 81.19 205 ARG A C 1
ATOM 1637 O O . ARG A 1 205 ? 21.803 3.732 -44.723 1.00 81.19 205 ARG A O 1
ATOM 1644 N N . TYR A 1 206 ? 23.386 5.005 -45.686 1.00 78.19 206 TYR A N 1
ATOM 1645 C CA . TYR A 1 206 ? 23.813 5.653 -44.449 1.00 78.19 206 TYR A CA 1
ATOM 1646 C C . TYR A 1 206 ? 22.714 6.558 -43.873 1.00 78.19 206 TYR A C 1
ATOM 1648 O O . TYR A 1 206 ? 22.400 6.455 -42.689 1.00 78.19 206 TYR A O 1
ATOM 1656 N N . GLU A 1 207 ? 22.079 7.391 -44.700 1.00 79.75 207 GLU A N 1
ATOM 1657 C CA . GLU A 1 207 ? 20.979 8.270 -44.273 1.00 79.75 207 GLU A CA 1
ATOM 1658 C C . GLU A 1 207 ? 19.752 7.482 -43.789 1.00 79.75 207 GLU A C 1
ATOM 1660 O O . GLU A 1 207 ? 19.150 7.833 -42.767 1.00 79.75 207 GLU A O 1
ATOM 1665 N N . GLN A 1 208 ? 19.430 6.366 -44.453 1.00 84.94 208 GLN A N 1
ATOM 1666 C CA . GLN A 1 208 ? 18.383 5.453 -43.995 1.00 84.94 208 GLN A CA 1
ATOM 1667 C C . GLN A 1 208 ? 18.728 4.848 -42.628 1.00 84.94 208 GLN A C 1
ATOM 1669 O O . GLN A 1 208 ? 17.898 4.875 -41.725 1.00 84.94 208 GLN A O 1
ATOM 1674 N N . LEU A 1 209 ? 19.964 4.375 -42.431 1.00 77.31 209 LEU A N 1
ATOM 1675 C CA . LEU A 1 209 ? 20.405 3.807 -41.153 1.00 77.31 209 LEU A CA 1
ATOM 1676 C C . LEU A 1 209 ? 20.331 4.835 -40.011 1.00 77.31 209 LEU A C 1
ATOM 1678 O O . LEU A 1 209 ? 19.909 4.502 -38.905 1.00 77.31 209 LEU A O 1
ATOM 1682 N N . VAL A 1 210 ? 20.719 6.088 -40.264 1.00 75.88 210 VAL A N 1
ATOM 1683 C CA . VAL A 1 210 ? 20.607 7.177 -39.278 1.00 75.88 210 VAL A CA 1
ATOM 1684 C C . VAL A 1 210 ? 19.143 7.442 -38.926 1.00 75.88 210 VAL A C 1
ATOM 1686 O O . VAL A 1 210 ? 18.817 7.604 -37.748 1.00 75.88 210 VAL A O 1
ATOM 1689 N N . THR A 1 211 ? 18.259 7.434 -39.923 1.00 79.62 211 THR A N 1
ATOM 1690 C CA . THR A 1 211 ? 16.813 7.606 -39.727 1.00 79.62 211 THR A CA 1
ATOM 1691 C C . THR A 1 211 ? 16.226 6.461 -38.903 1.00 79.62 211 THR A C 1
ATOM 1693 O O . THR A 1 211 ? 15.498 6.714 -37.944 1.00 79.62 211 THR A O 1
ATOM 1696 N N . ASP A 1 212 ? 16.600 5.216 -39.198 1.00 73.56 212 ASP A N 1
ATOM 1697 C CA . ASP A 1 212 ? 16.154 4.034 -38.456 1.00 73.56 212 ASP A CA 1
ATOM 1698 C C . ASP A 1 212 ? 16.634 4.076 -36.994 1.00 73.56 212 ASP A C 1
ATOM 1700 O O . ASP A 1 212 ? 15.867 3.769 -36.081 1.00 73.56 212 ASP A O 1
ATOM 1704 N N . ILE A 1 213 ? 17.871 4.525 -36.738 1.00 72.38 213 ILE A N 1
ATOM 1705 C CA . ILE A 1 213 ? 18.401 4.716 -35.376 1.00 72.38 213 ILE A CA 1
ATOM 1706 C C . ILE A 1 213 ? 17.607 5.796 -34.623 1.00 72.38 213 ILE A C 1
ATOM 1708 O O . ILE A 1 213 ? 17.264 5.605 -33.454 1.00 72.38 213 ILE A O 1
ATOM 1712 N N . GLN A 1 214 ? 17.283 6.918 -35.273 1.00 75.62 214 GLN A N 1
ATOM 1713 C CA . GLN A 1 214 ? 16.482 7.987 -34.667 1.00 75.62 214 GLN A CA 1
ATOM 1714 C C . GLN A 1 214 ? 15.044 7.536 -34.386 1.00 75.62 214 GLN A C 1
ATOM 1716 O O . GLN A 1 214 ? 14.521 7.788 -33.301 1.00 75.62 214 GLN A O 1
ATOM 1721 N N . GLN A 1 215 ? 14.414 6.819 -35.318 1.00 75.06 215 GLN A N 1
ATOM 1722 C CA . GLN A 1 215 ? 13.074 6.266 -35.123 1.00 75.06 215 GLN A CA 1
ATOM 1723 C C . GLN A 1 215 ? 13.051 5.188 -34.039 1.00 75.06 215 GLN A C 1
ATOM 1725 O O . GLN A 1 215 ? 12.121 5.156 -33.237 1.00 75.06 215 GLN A O 1
ATOM 1730 N N . PHE A 1 216 ? 14.087 4.353 -33.947 1.00 73.44 216 PHE A N 1
ATOM 1731 C CA . PHE A 1 216 ? 14.228 3.376 -32.870 1.00 73.44 216 PHE A CA 1
ATOM 1732 C C . PHE A 1 216 ? 14.366 4.055 -31.498 1.00 73.44 216 PHE A C 1
ATOM 1734 O O . PHE A 1 216 ? 13.741 3.623 -30.526 1.00 73.44 216 PHE A O 1
ATOM 1741 N N . ALA A 1 217 ? 15.125 5.152 -31.422 1.00 66.38 217 ALA A N 1
ATOM 1742 C CA . ALA A 1 217 ? 15.259 5.949 -30.206 1.00 66.38 217 ALA A CA 1
ATOM 1743 C C . ALA A 1 217 ? 13.942 6.633 -29.794 1.00 66.38 217 ALA A C 1
ATOM 1745 O O . ALA A 1 217 ? 13.687 6.773 -28.603 1.00 66.38 217 ALA A O 1
ATOM 1746 N N . ILE A 1 218 ? 13.089 7.025 -30.745 1.00 72.06 218 ILE A N 1
ATOM 1747 C CA . ILE A 1 218 ? 11.805 7.693 -30.466 1.00 72.06 218 ILE A CA 1
ATOM 1748 C C . ILE A 1 218 ? 10.688 6.674 -30.165 1.00 72.06 218 ILE A C 1
ATOM 1750 O O . ILE A 1 218 ? 9.919 6.854 -29.221 1.00 72.06 218 ILE A O 1
ATOM 1754 N N . GLY A 1 219 ? 10.615 5.572 -30.915 1.00 55.91 219 GLY A N 1
ATOM 1755 C CA . GLY A 1 219 ? 9.531 4.584 -30.839 1.00 55.91 219 GLY A CA 1
ATOM 1756 C C . GLY A 1 219 ? 9.525 3.716 -29.576 1.00 55.91 219 GLY A C 1
ATOM 1757 O O . GLY A 1 219 ? 8.481 3.179 -29.213 1.00 55.91 219 GLY A O 1
ATOM 1758 N N . ARG A 1 220 ? 10.653 3.595 -28.859 1.00 52.31 220 ARG A N 1
ATOM 1759 C CA . ARG A 1 220 ? 10.706 2.868 -27.575 1.00 52.31 220 ARG A CA 1
ATOM 1760 C C . ARG A 1 220 ? 10.294 3.693 -26.351 1.00 52.31 220 ARG A C 1
ATOM 1762 O O . ARG A 1 220 ? 10.111 3.106 -25.289 1.00 52.31 220 ARG A O 1
ATOM 1769 N N . PHE A 1 221 ? 10.114 5.010 -26.482 1.00 46.50 221 PHE A N 1
ATOM 1770 C CA . PHE A 1 221 ? 9.737 5.888 -25.364 1.00 46.50 221 PHE A CA 1
ATOM 1771 C C . PHE A 1 221 ? 8.274 6.339 -25.367 1.00 46.50 221 PHE A C 1
ATOM 1773 O O . PHE A 1 221 ? 7.870 7.057 -24.458 1.00 46.50 221 PHE A O 1
ATOM 1780 N N . THR A 1 222 ? 7.446 5.895 -26.316 1.00 44.62 222 THR A N 1
ATOM 1781 C CA . THR A 1 222 ? 5.988 5.989 -26.168 1.00 44.62 222 THR A CA 1
ATOM 1782 C C . THR A 1 222 ? 5.497 4.790 -25.359 1.00 44.62 222 THR A C 1
ATOM 1784 O O . THR A 1 222 ? 5.466 3.682 -25.905 1.00 44.62 222 THR A O 1
ATOM 1787 N N . PRO A 1 223 ? 5.102 4.953 -24.080 1.00 45.22 223 PRO A N 1
ATOM 1788 C CA . PRO A 1 223 ? 4.453 3.882 -23.352 1.00 45.22 223 PRO A CA 1
ATOM 1789 C C . PRO A 1 223 ? 3.076 3.691 -23.986 1.00 45.22 223 PRO A C 1
ATOM 1791 O O . PRO A 1 223 ? 2.108 4.367 -23.648 1.00 45.22 223 PRO A O 1
ATOM 1794 N N . SER A 1 224 ? 2.983 2.764 -24.935 1.00 44.72 224 SER A N 1
ATOM 1795 C CA . SER A 1 224 ? 1.707 2.217 -25.391 1.00 44.72 224 SER A CA 1
ATOM 1796 C C . SER A 1 224 ? 1.191 1.283 -24.296 1.00 44.72 224 SER A C 1
ATOM 1798 O O . SER A 1 224 ? 1.193 0.067 -24.429 1.00 44.72 224 SER A O 1
ATOM 1800 N N . GLY A 1 225 ? 0.845 1.879 -23.158 1.00 42.44 225 GLY A N 1
ATOM 1801 C CA . GLY A 1 225 ? 0.281 1.238 -21.981 1.00 42.44 225 GLY A CA 1
ATOM 1802 C C . GLY A 1 225 ? -1.063 1.872 -21.665 1.00 42.44 225 GLY A C 1
ATOM 1803 O O . GLY A 1 225 ? -1.260 2.391 -20.571 1.00 42.44 225 GLY A O 1
ATOM 1804 N N . SER A 1 226 ? -1.975 1.866 -22.641 1.00 40.53 226 SER A N 1
ATOM 1805 C CA . SER A 1 226 ? -3.399 1.996 -22.347 1.00 40.53 226 SER A CA 1
ATOM 1806 C C . SER A 1 226 ? -3.807 0.729 -21.599 1.00 40.53 226 SER A C 1
ATOM 1808 O O . SER A 1 226 ? -4.028 -0.322 -22.199 1.00 40.53 226 SER A O 1
ATOM 1810 N N . LEU A 1 227 ? -3.816 0.810 -20.270 1.00 48.28 227 LEU A N 1
ATOM 1811 C CA . LEU A 1 227 ? -4.466 -0.160 -19.398 1.00 48.28 227 LEU A CA 1
ATOM 1812 C C . LEU A 1 227 ? -5.982 -0.018 -19.593 1.00 48.28 227 LEU A C 1
ATOM 1814 O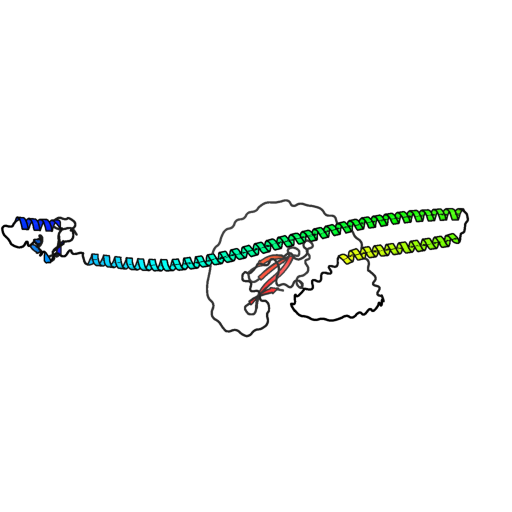 O . LEU A 1 227 ? -6.676 0.563 -18.761 1.00 48.28 227 LEU A O 1
ATOM 1818 N N . GLU A 1 228 ? -6.502 -0.528 -20.709 1.00 43.66 228 GLU A N 1
ATOM 1819 C CA . GLU A 1 228 ? -7.923 -0.838 -20.789 1.00 43.66 228 GLU A CA 1
ATOM 1820 C C . GLU A 1 228 ? -8.205 -2.018 -19.860 1.00 43.66 228 GLU A C 1
ATOM 1822 O O . GLU A 1 228 ? -7.651 -3.113 -19.982 1.00 43.66 228 GLU A O 1
ATOM 1827 N N . GLY A 1 229 ? -9.041 -1.739 -18.863 1.00 39.78 229 GLY A N 1
ATOM 1828 C CA . GLY A 1 229 ? -9.444 -2.677 -17.837 1.00 39.78 229 GLY A CA 1
ATOM 1829 C C . GLY A 1 229 ? -10.134 -3.903 -18.423 1.00 39.78 229 GLY A C 1
ATOM 1830 O O . GLY A 1 229 ? -11.218 -3.822 -19.000 1.00 39.78 229 GLY A O 1
ATOM 1831 N N . GLY A 1 230 ? -9.545 -5.069 -18.167 1.00 36.66 230 GLY A N 1
ATOM 1832 C CA . GLY A 1 230 ? -10.228 -6.350 -18.265 1.00 36.66 230 GLY A CA 1
ATOM 1833 C C . GLY A 1 230 ? -11.331 -6.446 -17.212 1.00 36.66 230 GLY A C 1
ATOM 1834 O O . GLY A 1 230 ? -11.114 -6.951 -16.112 1.00 36.66 230 GLY A O 1
ATOM 1835 N N . SER A 1 231 ? -12.533 -5.979 -17.555 1.00 39.09 231 SER A N 1
ATOM 1836 C CA . SER A 1 231 ? -13.763 -6.379 -16.872 1.00 39.09 231 SER A CA 1
ATOM 1837 C C . SER A 1 231 ? -14.026 -7.856 -17.155 1.00 39.09 231 SER A C 1
ATOM 1839 O O . SER A 1 231 ? -14.460 -8.243 -18.238 1.00 39.09 231 SER A O 1
ATOM 1841 N N . SER A 1 232 ? -13.759 -8.684 -16.148 1.00 37.25 232 SER A N 1
ATOM 1842 C CA . SER A 1 232 ? -14.089 -10.105 -16.120 1.00 37.25 232 SER A CA 1
ATOM 1843 C C . SER A 1 232 ? -15.612 -10.286 -16.093 1.00 37.25 232 SER A C 1
ATOM 1845 O O . SER A 1 232 ? -16.251 -10.229 -15.041 1.00 37.25 232 SER A O 1
ATOM 1847 N N . ARG A 1 233 ? -16.218 -10.472 -17.273 1.00 40.22 233 ARG A N 1
ATOM 1848 C CA . ARG A 1 233 ? -17.622 -10.870 -17.427 1.00 40.22 233 ARG A CA 1
ATOM 1849 C C . ARG A 1 233 ? -17.686 -12.382 -17.612 1.00 40.22 233 ARG A C 1
ATOM 1851 O O . ARG A 1 233 ? -17.350 -12.910 -18.666 1.00 40.22 233 ARG A O 1
ATOM 1858 N N . ARG A 1 234 ? -18.155 -13.077 -16.574 1.00 46.28 234 ARG A N 1
ATOM 1859 C CA . ARG A 1 234 ? -18.642 -14.458 -16.666 1.00 46.28 234 ARG A CA 1
ATOM 1860 C C . ARG A 1 234 ? -19.749 -14.527 -17.719 1.00 46.28 234 ARG A C 1
ATOM 1862 O O . ARG A 1 234 ? -20.755 -13.842 -17.551 1.00 46.28 234 ARG A O 1
ATOM 1869 N N . GLN A 1 235 ? -19.618 -15.403 -18.711 1.00 37.06 235 GLN A N 1
ATOM 1870 C CA . GLN A 1 235 ? -20.750 -16.182 -19.211 1.00 37.06 235 GLN A CA 1
ATOM 1871 C C . GLN A 1 235 ? -20.286 -17.432 -19.964 1.00 37.06 235 GLN A C 1
ATOM 1873 O O . GLN A 1 235 ? -19.392 -17.418 -20.800 1.00 37.06 235 GLN A O 1
ATOM 1878 N N . SER A 1 236 ? -20.924 -18.516 -19.555 1.00 40.44 236 SER A N 1
ATOM 1879 C CA . SER A 1 236 ? -20.953 -19.873 -20.072 1.00 40.44 236 SER A CA 1
ATOM 1880 C C . SER A 1 236 ? -21.609 -19.987 -21.451 1.00 40.44 236 SER A C 1
ATOM 1882 O O . SER A 1 236 ? -22.599 -19.302 -21.695 1.00 40.44 236 SER A O 1
ATOM 1884 N N . GLY A 1 237 ? -21.196 -20.996 -22.224 1.00 35.09 237 GLY A N 1
ATOM 1885 C CA . GLY A 1 237 ? -22.119 -21.783 -23.053 1.00 35.09 237 GLY A CA 1
ATOM 1886 C C . GLY A 1 237 ? -21.855 -21.789 -24.560 1.00 35.09 237 GLY A C 1
ATOM 1887 O O . GLY A 1 237 ? -22.130 -20.806 -25.230 1.00 35.09 237 GLY A O 1
ATOM 1888 N N . ASN A 1 238 ? -21.386 -22.947 -25.042 1.00 35.94 238 ASN A N 1
ATOM 1889 C CA . ASN A 1 238 ? -21.675 -23.624 -26.317 1.00 35.94 238 ASN A CA 1
ATOM 1890 C C . ASN A 1 238 ? -22.012 -22.792 -27.569 1.00 35.94 238 ASN A C 1
ATOM 1892 O O . ASN A 1 238 ? -23.063 -22.159 -27.635 1.00 35.94 238 ASN A O 1
ATOM 1896 N N . SER A 1 239 ? -21.292 -23.037 -28.668 1.00 34.94 239 SER A N 1
ATOM 1897 C CA . SER A 1 239 ? -21.704 -23.964 -29.751 1.00 34.94 239 SER A CA 1
ATOM 1898 C C . SER A 1 239 ? -20.850 -23.742 -31.002 1.00 34.94 239 SER A C 1
ATOM 1900 O O . SER A 1 239 ? -20.406 -22.632 -31.284 1.00 34.94 239 SER A O 1
ATOM 1902 N N . ASP A 1 240 ? -20.659 -24.828 -31.740 1.00 35.00 240 ASP A N 1
ATOM 1903 C CA . ASP A 1 240 ? -19.979 -24.971 -33.024 1.00 35.00 240 ASP A CA 1
ATOM 1904 C C . ASP A 1 240 ? -20.337 -23.914 -34.081 1.00 35.00 240 ASP A C 1
ATOM 1906 O O . ASP A 1 240 ? -21.498 -23.530 -34.206 1.00 35.00 240 ASP A O 1
ATOM 1910 N N . SER A 1 241 ? -19.373 -23.533 -34.933 1.00 38.25 241 SER A N 1
ATOM 1911 C CA . SER A 1 241 ? -19.343 -23.921 -36.361 1.00 38.25 241 SER A CA 1
ATOM 1912 C C . SER A 1 241 ? -18.383 -23.074 -37.228 1.00 38.25 241 SER A C 1
ATOM 1914 O O . SER A 1 241 ? -18.411 -21.851 -37.248 1.00 38.25 241 SER A O 1
ATOM 1916 N N . VAL A 1 242 ? -17.543 -23.803 -37.974 1.00 38.78 242 VAL A N 1
ATOM 1917 C CA . VAL A 1 242 ? -17.248 -23.666 -39.416 1.00 38.78 242 VAL A CA 1
ATOM 1918 C C . VAL A 1 242 ? -16.731 -22.321 -39.973 1.00 38.78 242 VAL A C 1
ATOM 1920 O O . VAL A 1 242 ? -17.457 -21.363 -40.196 1.00 38.78 242 VAL A O 1
ATOM 1923 N N . SER A 1 243 ? -15.450 -22.372 -40.357 1.00 41.47 243 SER A N 1
ATOM 1924 C CA . SER A 1 243 ? -14.852 -21.950 -41.637 1.00 41.47 243 SER A CA 1
ATOM 1925 C C . SER A 1 243 ? -15.472 -20.785 -42.426 1.00 41.47 243 SER A C 1
ATOM 1927 O O . SER A 1 243 ? -16.501 -20.953 -43.071 1.00 41.47 243 SER A O 1
ATOM 1929 N N . ASN A 1 244 ? -14.685 -19.722 -42.652 1.00 34.25 244 ASN A N 1
ATOM 1930 C CA . ASN A 1 244 ? -14.346 -19.360 -44.034 1.00 34.25 244 ASN A CA 1
ATOM 1931 C C . ASN A 1 244 ? -13.129 -18.437 -44.181 1.00 34.25 244 ASN A C 1
ATOM 1933 O O . ASN A 1 244 ? -12.985 -17.413 -43.519 1.00 34.25 244 ASN A O 1
ATOM 1937 N N . ARG A 1 245 ? -12.280 -18.813 -45.141 1.00 38.72 245 ARG A N 1
ATOM 1938 C CA . ARG A 1 245 ? -11.229 -17.996 -45.754 1.00 38.72 245 ARG A CA 1
ATOM 1939 C C . ARG A 1 245 ? -11.852 -16.807 -46.489 1.00 38.72 245 ARG A C 1
ATOM 1941 O O . ARG A 1 245 ? -12.783 -17.015 -47.262 1.00 38.72 245 ARG A O 1
ATOM 1948 N N . ARG A 1 246 ? -11.191 -15.645 -46.464 1.00 40.88 246 ARG A N 1
ATOM 1949 C CA . ARG A 1 246 ? -10.966 -14.861 -47.693 1.00 40.88 246 ARG A CA 1
ATOM 1950 C C . ARG A 1 246 ? -9.810 -13.870 -47.551 1.00 40.88 246 ARG A C 1
ATOM 1952 O O . ARG A 1 246 ? -9.810 -12.997 -46.695 1.00 40.88 246 ARG A O 1
ATOM 1959 N N . ARG A 1 247 ? -8.834 -14.049 -48.446 1.00 38.97 247 ARG A N 1
ATOM 1960 C CA . ARG A 1 247 ? -7.824 -13.073 -48.874 1.00 38.97 247 ARG A CA 1
ATOM 1961 C C . ARG A 1 247 ? -8.494 -11.844 -49.488 1.00 38.97 247 ARG A C 1
ATOM 1963 O O . ARG A 1 247 ? -9.463 -12.018 -50.223 1.00 38.97 247 ARG A O 1
ATOM 1970 N N . SER A 1 248 ? -7.881 -10.676 -49.312 1.00 36.78 248 SER A N 1
ATOM 1971 C CA . SER A 1 248 ? -7.621 -9.631 -50.330 1.00 36.78 248 SER A CA 1
ATOM 1972 C C . SER A 1 248 ? -6.710 -8.591 -49.655 1.00 36.78 248 SER A C 1
ATOM 1974 O O . SER A 1 248 ? -7.048 -8.117 -48.580 1.00 36.78 248 SER A O 1
ATOM 1976 N N . SER A 1 249 ? -5.433 -8.484 -50.019 1.00 34.66 249 SER A N 1
ATOM 1977 C CA . SER A 1 249 ? -4.872 -7.728 -51.155 1.00 34.66 249 SER A CA 1
ATOM 1978 C C . SER A 1 249 ? -4.780 -6.222 -50.890 1.00 34.66 249 SER A C 1
ATOM 1980 O O . SER A 1 249 ? -5.746 -5.579 -50.504 1.00 34.66 249 SER A O 1
ATOM 1982 N N . ALA A 1 250 ? -3.566 -5.725 -51.109 1.00 36.97 250 ALA A N 1
ATOM 1983 C CA . ALA A 1 250 ? -3.047 -4.391 -50.863 1.00 36.97 250 ALA A CA 1
ATOM 1984 C C . ALA A 1 250 ? -3.731 -3.260 -51.644 1.00 36.97 250 ALA A C 1
ATOM 1986 O O . ALA A 1 250 ? -4.179 -3.458 -52.770 1.00 36.97 250 ALA A O 1
ATOM 1987 N N . SER A 1 251 ? -3.625 -2.044 -51.105 1.00 33.62 251 SER A N 1
ATOM 1988 C CA . SER A 1 251 ? -3.442 -0.836 -51.914 1.00 33.62 251 SER A CA 1
ATOM 1989 C C . SER A 1 251 ? -2.794 0.268 -51.082 1.00 33.62 251 SER A C 1
ATOM 1991 O O . SER A 1 251 ? -3.367 0.776 -50.120 1.00 33.62 251 SER A O 1
ATOM 1993 N N . SER A 1 252 ? -1.575 0.600 -51.479 1.00 36.41 252 SER A N 1
ATOM 1994 C CA . SER A 1 252 ? -0.755 1.718 -51.036 1.00 36.41 252 SER A CA 1
ATOM 1995 C C . SER A 1 252 ? -1.192 3.005 -51.738 1.00 36.41 252 SER A C 1
ATOM 1997 O O . SER A 1 252 ? -1.404 2.965 -52.944 1.00 36.41 252 SER A O 1
ATOM 1999 N N . THR A 1 253 ? -1.180 4.143 -51.040 1.00 39.03 253 THR A N 1
ATOM 2000 C CA . THR A 1 253 ? -0.795 5.451 -51.612 1.00 39.03 253 THR A CA 1
ATOM 2001 C C . THR A 1 253 ? -0.323 6.391 -50.494 1.00 39.03 253 THR A C 1
ATOM 2003 O O . THR A 1 253 ? -1.026 6.506 -49.487 1.00 39.03 253 THR A O 1
ATOM 2006 N N . PRO A 1 254 ? 0.827 7.072 -50.652 1.00 50.62 254 PRO A N 1
ATOM 2007 C CA . PRO A 1 254 ? 1.351 8.047 -49.702 1.00 50.62 254 PRO A CA 1
ATOM 2008 C C . PRO A 1 254 ? 1.101 9.491 -50.174 1.00 50.62 254 PRO A C 1
ATOM 2010 O O . PRO A 1 254 ? 1.072 9.748 -51.374 1.00 50.62 254 PRO A O 1
ATOM 2013 N N . ASN A 1 255 ? 0.957 10.431 -49.234 1.00 33.66 255 ASN A N 1
ATOM 2014 C CA . ASN A 1 255 ? 1.543 11.780 -49.294 1.00 33.66 255 ASN A CA 1
ATOM 2015 C C . ASN A 1 255 ? 1.004 12.653 -48.156 1.00 33.66 255 ASN A C 1
ATOM 2017 O O . ASN A 1 255 ? -0.184 12.956 -48.110 1.00 33.66 255 ASN A O 1
ATOM 2021 N N . SER A 1 256 ? 1.900 13.144 -47.303 1.00 35.09 256 SER A N 1
ATOM 2022 C CA . SER A 1 256 ? 1.897 14.566 -46.958 1.00 35.09 256 SER A CA 1
ATOM 2023 C C . SER A 1 256 ? 3.222 14.951 -46.315 1.00 35.09 256 SER A C 1
ATOM 2025 O O . SER A 1 256 ? 3.624 14.416 -45.285 1.00 35.09 256 SER A O 1
ATOM 2027 N N . TYR A 1 257 ? 3.902 15.873 -46.985 1.00 37.41 257 TYR A N 1
ATOM 2028 C CA . TYR A 1 257 ? 5.136 16.507 -46.563 1.00 37.41 257 TYR A CA 1
ATOM 2029 C C . TYR A 1 257 ? 4.853 17.431 -45.374 1.00 37.41 257 TYR A C 1
ATOM 2031 O O . TYR A 1 257 ? 4.082 18.380 -45.498 1.00 37.41 257 TYR A O 1
ATOM 2039 N N . ALA A 1 258 ? 5.516 17.192 -44.244 1.00 38.59 258 ALA A N 1
ATOM 2040 C CA . ALA A 1 258 ? 5.633 18.165 -43.166 1.00 38.59 258 ALA A CA 1
ATOM 2041 C C . ALA A 1 258 ? 7.121 18.432 -42.913 1.00 38.59 258 ALA A C 1
ATOM 2043 O O . ALA A 1 258 ? 7.865 17.581 -42.433 1.00 38.59 258 ALA A O 1
ATOM 2044 N N . THR A 1 259 ? 7.552 19.632 -43.287 1.00 45.50 259 THR A N 1
ATOM 2045 C CA . THR A 1 259 ? 8.857 20.228 -42.982 1.00 45.50 259 THR A CA 1
ATOM 2046 C C . THR A 1 259 ? 9.118 20.281 -41.470 1.00 45.50 259 THR A C 1
ATOM 2048 O O . THR A 1 259 ? 8.277 20.832 -40.753 1.00 45.50 259 THR A O 1
ATOM 2051 N N . PRO A 1 260 ? 10.277 19.825 -40.958 1.00 42.75 260 PRO A N 1
ATOM 2052 C CA . PRO A 1 260 ? 10.651 20.052 -39.569 1.00 42.75 260 PRO A CA 1
ATOM 2053 C C . PRO A 1 260 ? 11.324 21.423 -39.406 1.00 42.75 260 PRO A C 1
ATOM 2055 O O . PRO A 1 260 ? 12.280 21.762 -40.104 1.00 42.75 260 PRO A O 1
ATOM 2058 N N . ARG A 1 261 ? 10.824 22.226 -38.459 1.00 39.47 261 ARG A N 1
ATOM 2059 C CA . ARG A 1 261 ? 11.513 23.430 -37.981 1.00 39.47 261 ARG A CA 1
ATOM 2060 C C . ARG A 1 261 ? 12.683 23.038 -37.074 1.00 39.47 261 ARG A C 1
ATOM 2062 O O . ARG A 1 261 ? 12.557 22.189 -36.201 1.00 39.47 261 ARG A O 1
ATOM 2069 N N . SER A 1 262 ? 13.792 23.721 -37.332 1.00 36.75 262 SER A N 1
ATOM 2070 C CA . SER A 1 262 ? 15.101 23.705 -36.678 1.00 36.75 262 SER A CA 1
ATOM 2071 C C . SER A 1 262 ? 15.082 23.531 -35.150 1.00 36.75 262 SER A C 1
ATOM 2073 O O . SER A 1 262 ? 14.418 24.288 -34.442 1.00 36.75 262 SER A O 1
ATOM 2075 N N . ILE A 1 263 ? 15.878 22.579 -34.651 1.00 39.72 263 ILE A N 1
ATOM 2076 C CA . ILE A 1 263 ? 16.221 22.394 -33.234 1.00 39.72 263 ILE A CA 1
ATOM 2077 C C . ILE A 1 263 ? 17.593 23.039 -33.001 1.00 39.72 263 ILE A C 1
ATOM 2079 O O . ILE A 1 263 ? 18.576 22.661 -33.639 1.00 39.72 263 ILE A O 1
ATOM 2083 N N . HIS A 1 264 ? 17.668 24.006 -32.083 1.00 43.56 264 HIS A N 1
ATOM 2084 C CA . HIS A 1 264 ? 18.935 24.562 -31.613 1.00 43.56 264 HIS A CA 1
ATOM 2085 C C . HIS A 1 264 ? 19.680 23.554 -30.726 1.00 43.56 264 HIS A C 1
ATOM 2087 O O . HIS A 1 264 ? 19.127 22.982 -29.787 1.00 43.56 264 HIS A O 1
ATOM 2093 N N . LEU A 1 265 ? 20.957 23.365 -31.051 1.00 38.69 265 LEU A N 1
ATOM 2094 C CA . LEU A 1 265 ? 21.930 22.524 -30.366 1.00 38.69 265 LEU A CA 1
ATOM 2095 C C . LEU A 1 265 ? 22.391 23.150 -29.033 1.00 38.69 265 LEU A C 1
ATOM 2097 O O . LEU A 1 265 ? 22.854 24.283 -29.011 1.00 38.69 265 LEU A O 1
ATOM 2101 N N . LEU A 1 266 ? 22.271 22.351 -27.965 1.00 40.47 266 LEU A N 1
ATOM 2102 C CA . LEU A 1 266 ? 23.245 22.053 -26.895 1.00 40.47 266 LEU A CA 1
ATOM 2103 C C . LEU A 1 266 ? 24.106 23.181 -26.285 1.00 40.47 266 LEU A C 1
ATOM 2105 O O . LEU A 1 266 ? 24.917 23.788 -26.978 1.00 40.47 266 LEU A O 1
ATOM 2109 N N . SER A 1 267 ? 24.141 23.247 -24.942 1.00 37.16 267 SER A N 1
ATOM 2110 C CA . SER A 1 267 ? 25.394 23.058 -24.169 1.00 37.16 267 SER A CA 1
ATOM 2111 C C . SER A 1 267 ? 25.193 22.955 -22.638 1.00 37.16 267 SER A C 1
ATOM 2113 O O . SER A 1 267 ? 24.141 23.356 -22.141 1.00 37.16 267 SER A O 1
ATOM 2115 N N . PRO A 1 268 ? 26.159 22.355 -21.900 1.00 39.28 268 PRO A N 1
ATOM 2116 C CA . PRO A 1 268 ? 25.952 21.704 -20.601 1.00 39.28 268 PRO A CA 1
ATOM 2117 C C . PRO A 1 268 ? 26.327 22.549 -19.363 1.00 39.28 268 PRO A C 1
ATOM 2119 O O . PRO A 1 268 ? 26.967 23.592 -19.461 1.00 39.28 268 PRO A O 1
ATOM 2122 N N . LEU A 1 269 ? 25.921 22.035 -18.192 1.00 41.03 269 LEU A N 1
ATOM 2123 C CA . LEU A 1 269 ? 26.148 22.537 -16.824 1.00 41.03 269 LEU A CA 1
ATOM 2124 C C . LEU A 1 269 ? 27.617 22.856 -16.474 1.00 41.03 269 LEU A C 1
ATOM 2126 O O . LEU A 1 269 ? 28.540 22.251 -17.021 1.00 41.03 269 LEU A O 1
ATOM 2130 N N . PRO A 1 270 ? 27.808 23.615 -15.375 1.00 46.06 270 PRO A N 1
ATOM 2131 C CA . PRO A 1 270 ? 28.540 23.020 -14.252 1.00 46.06 270 PRO A CA 1
ATOM 2132 C C . PRO A 1 270 ? 27.865 23.208 -12.876 1.00 46.06 270 PRO A C 1
ATOM 2134 O O . PRO A 1 270 ? 27.277 24.242 -12.567 1.00 46.06 270 PRO A O 1
ATOM 2137 N N . LEU A 1 271 ? 27.997 22.175 -12.036 1.00 45.75 271 LEU A N 1
ATOM 2138 C CA . LEU A 1 271 ? 27.746 22.174 -10.587 1.00 45.75 271 LEU A CA 1
ATOM 2139 C C . LEU A 1 271 ? 28.827 22.979 -9.842 1.00 45.75 271 LEU A C 1
ATOM 2141 O O . LEU A 1 271 ? 29.969 23.038 -10.302 1.00 45.75 271 LEU A O 1
ATOM 2145 N N . PRO A 1 272 ? 28.529 23.434 -8.613 1.00 47.31 272 PRO A N 1
ATOM 2146 C CA . PRO A 1 272 ? 29.445 23.061 -7.538 1.00 47.31 272 PRO A CA 1
ATOM 2147 C C . PRO A 1 272 ? 28.763 22.579 -6.251 1.00 47.31 272 PRO A C 1
ATOM 2149 O O . PRO A 1 272 ? 27.666 22.988 -5.875 1.00 47.31 272 PRO A O 1
ATOM 2152 N N . LEU A 1 273 ? 29.502 21.693 -5.578 1.00 39.31 273 LEU A N 1
ATOM 2153 C CA . LEU A 1 273 ? 29.297 21.196 -4.224 1.00 39.31 273 LEU A CA 1
ATOM 2154 C C . LEU A 1 273 ? 29.263 22.331 -3.192 1.00 39.31 273 LEU A C 1
ATOM 2156 O O . LEU A 1 273 ? 30.094 23.232 -3.265 1.00 39.31 273 LEU A O 1
ATOM 2160 N N . GLN A 1 274 ? 28.433 22.184 -2.153 1.00 38.41 274 GLN A N 1
ATOM 2161 C CA . GLN A 1 274 ? 28.790 22.575 -0.783 1.00 38.41 274 GLN A CA 1
ATOM 2162 C C . GLN A 1 274 ? 27.894 21.873 0.257 1.00 38.41 274 GLN A C 1
ATOM 2164 O O . GLN A 1 274 ? 26.670 21.846 0.159 1.00 38.41 274 GLN A O 1
ATOM 2169 N N . SER A 1 275 ? 28.555 21.260 1.236 1.00 35.31 275 SER A N 1
ATOM 2170 C CA . SER A 1 275 ? 28.027 20.543 2.402 1.00 35.31 275 SER A CA 1
ATOM 2171 C C . SER A 1 275 ? 27.502 21.486 3.500 1.00 35.31 275 SER A C 1
ATOM 2173 O O . SER A 1 275 ? 28.056 22.574 3.658 1.00 35.31 275 SER A O 1
ATOM 2175 N N . PRO A 1 276 ? 26.522 21.073 4.329 1.00 45.72 276 PRO A N 1
ATOM 2176 C CA . PRO A 1 276 ? 26.013 21.896 5.424 1.00 45.72 276 PRO A CA 1
ATOM 2177 C C . PRO A 1 276 ? 26.818 21.740 6.728 1.00 45.72 276 PRO A C 1
ATOM 2179 O O . PRO A 1 276 ? 27.188 20.637 7.131 1.00 45.72 276 PRO A O 1
ATOM 2182 N N . THR A 1 277 ? 27.024 22.858 7.425 1.00 41.97 277 THR A N 1
ATOM 2183 C CA . THR A 1 277 ? 27.486 22.942 8.819 1.00 41.97 277 THR A CA 1
ATOM 2184 C C . THR A 1 277 ? 26.316 22.772 9.806 1.00 41.97 277 THR A C 1
ATOM 2186 O O . THR A 1 277 ? 25.209 23.238 9.527 1.00 41.97 277 THR A O 1
ATOM 2189 N N . PRO A 1 278 ? 26.518 22.148 10.985 1.00 42.44 278 PRO A N 1
ATOM 2190 C CA . PRO A 1 278 ? 25.490 22.043 12.014 1.00 42.44 278 PRO A CA 1
ATOM 2191 C C . PRO A 1 278 ? 25.673 23.126 13.087 1.00 42.44 278 PRO A C 1
ATOM 2193 O O . PRO A 1 278 ? 26.737 23.226 13.692 1.00 42.44 278 PRO A O 1
ATOM 2196 N N . SER A 1 279 ? 24.615 23.881 13.396 1.00 36.34 279 SER A N 1
ATOM 2197 C CA . SER A 1 279 ? 24.581 24.749 14.581 1.00 36.34 279 SER A CA 1
ATOM 2198 C C . SER A 1 279 ? 23.301 24.562 15.393 1.00 36.34 279 SER A C 1
ATOM 2200 O O . SER A 1 279 ? 22.217 24.998 15.027 1.00 36.34 279 SER A O 1
ATOM 2202 N N . SER A 1 280 ? 23.497 23.852 16.504 1.00 32.81 280 SER A N 1
ATOM 2203 C CA . SER A 1 280 ? 23.119 24.195 17.880 1.00 32.81 280 SER A CA 1
ATOM 2204 C C . SER A 1 280 ? 21.726 24.772 18.197 1.00 32.81 280 SER A C 1
ATOM 2206 O O . SER A 1 280 ? 21.404 25.920 17.916 1.00 32.81 280 SER A O 1
ATOM 2208 N N . ARG A 1 281 ? 20.974 23.945 18.939 1.00 33.91 281 ARG A N 1
ATOM 2209 C CA . ARG A 1 281 ? 20.256 24.231 20.200 1.00 33.91 281 ARG A CA 1
ATOM 2210 C C . ARG A 1 281 ? 19.763 25.666 20.434 1.00 33.91 281 ARG A C 1
ATOM 2212 O O . ARG A 1 281 ? 20.555 26.515 20.803 1.00 33.91 281 ARG A O 1
ATOM 2219 N N . HIS A 1 282 ? 18.442 25.819 20.567 1.00 36.03 282 HIS A N 1
ATOM 2220 C CA . HIS A 1 282 ? 17.869 26.517 21.724 1.00 36.03 282 HIS A CA 1
ATOM 2221 C C . HIS A 1 282 ? 16.567 25.852 22.182 1.00 36.03 282 HIS A C 1
ATOM 2223 O O . HIS A 1 282 ? 15.613 25.668 21.433 1.00 36.03 282 HIS A O 1
ATOM 2229 N N . SER A 1 283 ? 16.593 25.464 23.453 1.00 32.38 283 SER A N 1
ATOM 2230 C CA . SER A 1 283 ? 15.497 24.929 24.246 1.00 32.38 283 SER A CA 1
ATOM 2231 C C . SER A 1 283 ? 14.808 26.109 24.927 1.00 32.38 283 SER A C 1
ATOM 2233 O O . SER A 1 283 ? 15.476 26.833 25.663 1.00 32.38 283 SER A O 1
ATOM 2235 N N . ILE A 1 284 ? 13.507 26.318 24.707 1.00 41.75 284 ILE A N 1
ATOM 2236 C CA . ILE A 1 284 ? 12.694 27.176 25.579 1.00 41.75 284 ILE A CA 1
ATOM 2237 C C . ILE A 1 284 ? 11.412 26.437 25.958 1.00 41.75 284 ILE A C 1
ATOM 2239 O O . ILE A 1 284 ? 10.617 25.990 25.135 1.00 41.75 284 ILE A O 1
ATOM 2243 N N . ARG A 1 285 ? 11.284 26.313 27.273 1.00 33.78 285 ARG A N 1
ATOM 2244 C CA . ARG A 1 285 ? 10.259 25.677 28.087 1.00 33.78 285 ARG A CA 1
ATOM 2245 C C . ARG A 1 285 ? 9.193 26.725 28.427 1.00 33.78 285 ARG A C 1
ATOM 2247 O O . ARG A 1 285 ? 9.556 27.788 28.910 1.00 33.78 285 ARG A O 1
ATOM 2254 N N . SER A 1 286 ? 7.907 26.419 28.250 1.00 34.62 286 SER A N 1
ATOM 2255 C CA . SER A 1 286 ? 6.793 27.091 28.954 1.00 34.62 286 SER A CA 1
ATOM 2256 C C . SER A 1 286 ? 5.534 26.213 28.839 1.00 34.62 286 SER A C 1
ATOM 2258 O O . SER A 1 286 ? 5.043 25.987 27.742 1.00 34.62 286 SER A O 1
ATOM 2260 N N . VAL A 1 287 ? 5.231 25.355 29.819 1.00 34.88 287 VAL A N 1
ATOM 2261 C CA . VAL A 1 287 ? 4.371 25.567 31.007 1.00 34.88 287 VAL A CA 1
ATOM 2262 C C . VAL A 1 287 ? 2.900 25.919 30.680 1.00 34.88 287 VAL A C 1
ATOM 2264 O O . VAL A 1 287 ? 2.554 27.064 30.444 1.00 34.88 287 VAL A O 1
ATOM 2267 N N . ARG A 1 288 ? 2.056 24.874 30.765 1.00 33.19 288 ARG A N 1
ATOM 2268 C CA . ARG A 1 288 ? 0.773 24.769 31.506 1.00 33.19 288 ARG A CA 1
ATOM 2269 C C . ARG A 1 288 ? -0.332 25.811 31.243 1.00 33.19 288 ARG A C 1
ATOM 2271 O O . ARG A 1 288 ? -0.235 26.934 31.710 1.00 33.19 288 ARG A O 1
ATOM 2278 N N . SER A 1 289 ? -1.493 25.352 30.758 1.00 31.03 289 SER A N 1
ATOM 2279 C CA . SER A 1 289 ? -2.770 25.633 31.443 1.00 31.03 289 SER A CA 1
ATOM 2280 C C . SER A 1 289 ? -3.892 24.671 31.030 1.00 31.03 289 SER A C 1
ATOM 2282 O O . SER A 1 289 ? -3.992 24.237 29.888 1.00 31.03 289 SER A O 1
ATOM 2284 N N . THR A 1 290 ? -4.691 24.308 32.026 1.00 38.34 290 THR A N 1
ATOM 2285 C CA . THR A 1 290 ? -5.784 23.327 32.065 1.00 38.34 290 THR A CA 1
ATOM 2286 C C . THR A 1 290 ? -7.163 23.977 31.876 1.00 38.34 290 THR A C 1
ATOM 2288 O O . THR A 1 290 ? -7.308 25.154 32.198 1.00 38.34 290 THR A O 1
ATOM 2291 N N . ARG A 1 291 ? -8.186 23.132 31.613 1.00 34.25 291 ARG A N 1
ATOM 2292 C CA . ARG A 1 291 ? -9.646 23.346 31.848 1.00 34.25 291 ARG A CA 1
ATOM 2293 C C . ARG A 1 291 ? -10.360 24.172 30.750 1.00 34.25 291 ARG A C 1
ATOM 2295 O O . ARG A 1 291 ? -9.751 25.033 30.150 1.00 34.25 291 ARG A O 1
ATOM 2302 N N . SER A 1 292 ? -11.634 23.982 30.397 1.00 33.53 292 SER A N 1
ATOM 2303 C CA . SER A 1 292 ? -12.765 23.362 31.089 1.00 33.53 292 SER A CA 1
ATOM 2304 C C . SER A 1 292 ? -13.855 22.950 30.088 1.00 33.53 292 SER A C 1
ATOM 2306 O O . SER A 1 292 ? -14.067 23.601 29.069 1.00 33.53 292 SER A O 1
ATOM 2308 N N . THR A 1 293 ? -14.555 21.877 30.432 1.00 36.78 293 THR A N 1
ATOM 2309 C CA . THR A 1 293 ? -15.760 21.318 29.814 1.00 36.78 293 THR A CA 1
ATOM 2310 C C . THR A 1 293 ? -16.975 22.209 30.093 1.00 36.78 293 THR A C 1
ATOM 2312 O O . THR A 1 293 ? -17.143 22.636 31.233 1.00 36.78 293 THR A O 1
ATOM 2315 N N . HIS A 1 294 ? -17.858 22.419 29.113 1.00 42.72 294 HIS A N 1
ATOM 2316 C CA . HIS A 1 294 ? -19.244 22.837 29.355 1.00 42.72 294 HIS A CA 1
ATOM 2317 C C . HIS A 1 294 ? -20.200 22.170 28.353 1.00 42.72 294 HIS A C 1
ATOM 2319 O O . HIS A 1 294 ? -20.008 22.241 27.142 1.00 42.72 294 HIS A O 1
ATOM 2325 N N . LEU A 1 295 ? -21.196 21.486 28.916 1.00 41.69 295 LEU A N 1
ATOM 2326 C CA . LEU A 1 295 ? -22.332 20.803 28.290 1.00 41.69 295 LEU A CA 1
ATOM 2327 C C . LEU A 1 295 ? -23.520 21.769 28.184 1.00 41.69 295 LEU A C 1
ATOM 2329 O O . LEU A 1 295 ? -23.695 22.541 29.122 1.00 41.69 295 LEU A O 1
ATOM 2333 N N . TYR A 1 296 ? -24.344 21.670 27.128 1.00 44.19 296 TYR A N 1
ATOM 2334 C CA . TYR A 1 296 ? -25.809 21.909 27.129 1.00 44.19 296 TYR A CA 1
ATOM 2335 C C . TYR A 1 296 ? -26.442 21.564 25.748 1.00 44.19 296 TYR A C 1
ATOM 2337 O O . TYR A 1 296 ? -25.682 21.276 24.822 1.00 44.19 296 TYR A O 1
ATOM 2345 N N . PRO A 1 297 ? -27.786 21.444 25.602 1.00 49.44 297 PRO A N 1
ATOM 2346 C CA . PRO A 1 297 ? -28.429 20.291 24.964 1.00 49.44 297 PRO A CA 1
ATOM 2347 C C . PRO A 1 297 ? -29.211 20.632 23.674 1.00 49.44 297 PRO A C 1
ATOM 2349 O O . PRO A 1 297 ? -29.475 21.791 23.364 1.00 49.44 297 PRO A O 1
ATOM 2352 N N . SER A 1 298 ? -29.618 19.600 22.930 1.00 37.81 298 SER A N 1
ATOM 2353 C CA . SER A 1 298 ? -30.406 19.698 21.688 1.00 37.81 298 SER A CA 1
ATOM 2354 C C . SER A 1 298 ? -31.931 19.681 21.923 1.00 37.81 298 SER A C 1
ATOM 2356 O O . SER A 1 298 ? -32.379 18.984 22.836 1.00 37.81 298 SER A O 1
ATOM 2358 N N . PRO A 1 299 ? -32.738 20.338 21.059 1.00 55.31 299 PRO A N 1
ATOM 2359 C CA . PRO A 1 299 ? -34.177 20.097 20.905 1.00 55.31 299 PRO A CA 1
ATOM 2360 C C . PRO A 1 299 ? -34.527 19.343 19.585 1.00 55.31 299 PRO A C 1
ATOM 2362 O O . PRO A 1 299 ? -33.622 19.058 18.797 1.00 55.31 299 PRO A O 1
ATOM 2365 N N . PRO A 1 300 ? -35.804 18.939 19.375 1.00 54.78 300 PRO A N 1
ATOM 2366 C CA . PRO A 1 300 ? -36.156 17.653 18.762 1.00 54.78 300 PRO A CA 1
ATOM 2367 C C . PRO A 1 300 ? -36.541 17.677 17.268 1.00 54.78 300 PRO A C 1
ATOM 2369 O O . PRO A 1 300 ? -36.675 18.714 16.629 1.00 54.78 300 PRO A O 1
ATOM 2372 N N . HIS A 1 301 ? -36.706 16.449 16.768 1.00 41.47 301 HIS A N 1
ATOM 2373 C CA . HIS A 1 301 ? -36.970 15.962 15.413 1.00 41.47 301 HIS A CA 1
ATOM 2374 C C . HIS A 1 301 ? -38.145 16.578 14.630 1.00 41.47 301 HIS A C 1
ATOM 2376 O O . HIS A 1 301 ? -39.235 16.754 15.167 1.00 41.47 301 HIS A O 1
ATOM 2382 N N . SER A 1 302 ? -37.932 16.689 13.311 1.00 40.78 302 SER A N 1
ATOM 2383 C CA . SER A 1 302 ? -38.945 16.762 12.243 1.00 40.78 302 SER A CA 1
ATOM 2384 C C . SER A 1 302 ? -38.544 15.826 11.074 1.00 40.78 302 SER A C 1
ATOM 2386 O O . SER A 1 302 ? -37.360 15.491 10.967 1.00 40.78 302 SER A O 1
ATOM 2388 N N . PRO A 1 303 ? -39.501 15.347 10.247 1.00 51.28 303 PRO A N 1
ATOM 2389 C CA . PRO A 1 303 ? -39.385 14.133 9.417 1.00 51.28 303 PRO A CA 1
ATOM 2390 C C . PRO A 1 303 ? -38.710 14.356 8.041 1.00 51.28 303 PRO A C 1
ATOM 2392 O O . PRO A 1 303 ? -38.521 15.505 7.641 1.00 51.28 303 PRO A O 1
ATOM 2395 N N . PRO A 1 304 ? -38.334 13.285 7.301 1.00 46.75 304 PRO A N 1
ATOM 2396 C CA . PRO A 1 304 ? -37.470 13.402 6.124 1.00 46.75 304 PRO A CA 1
ATOM 2397 C C . PRO A 1 304 ? -38.256 13.649 4.821 1.00 46.75 304 PRO A C 1
ATOM 2399 O O . PRO A 1 304 ? -39.328 13.062 4.649 1.00 46.75 304 PRO A O 1
ATOM 2402 N N . PRO A 1 305 ? -37.714 14.421 3.856 1.00 47.59 305 PRO A N 1
ATOM 2403 C CA . PRO A 1 305 ? -38.180 14.403 2.479 1.00 47.59 305 PRO A CA 1
ATOM 2404 C C . PRO A 1 305 ? -37.321 13.496 1.580 1.00 47.59 305 PRO A C 1
ATOM 2406 O O . PRO A 1 305 ? -36.210 13.085 1.917 1.00 47.59 305 PRO A O 1
ATOM 2409 N N . ALA A 1 306 ? -37.923 13.164 0.442 1.00 38.94 306 ALA A N 1
ATOM 2410 C CA . ALA A 1 306 ? -37.570 12.119 -0.506 1.00 38.94 306 ALA A CA 1
ATOM 2411 C C . ALA A 1 306 ? -36.200 12.263 -1.198 1.00 38.94 306 ALA A C 1
ATOM 2413 O O . ALA A 1 306 ? -35.628 13.343 -1.314 1.00 38.94 306 ALA A O 1
ATOM 2414 N N . ALA A 1 307 ? -35.720 11.114 -1.680 1.00 44.06 307 ALA A N 1
ATOM 2415 C CA . ALA A 1 307 ? -34.418 10.884 -2.288 1.00 44.06 307 ALA A CA 1
ATOM 2416 C C . ALA A 1 307 ? -34.123 11.771 -3.514 1.00 44.06 307 ALA A C 1
ATOM 2418 O O . ALA A 1 307 ? -34.884 11.795 -4.481 1.00 44.06 307 ALA A O 1
ATOM 2419 N N . ALA A 1 308 ? -32.952 12.409 -3.482 1.00 39.56 308 ALA A N 1
ATOM 2420 C CA . ALA A 1 308 ? -32.272 13.066 -4.597 1.00 39.56 308 ALA A CA 1
ATOM 2421 C C . ALA A 1 308 ? -30.796 12.581 -4.639 1.00 39.56 308 ALA A C 1
ATOM 2423 O O . ALA A 1 308 ? -30.328 11.989 -3.663 1.00 39.56 308 ALA A O 1
ATOM 2424 N N . PRO A 1 309 ? -30.083 12.731 -5.771 1.00 40.94 309 PRO A N 1
ATOM 2425 C CA . PRO A 1 309 ? -29.039 11.804 -6.205 1.00 40.94 309 PRO A CA 1
ATOM 2426 C C . PRO A 1 309 ? -27.691 11.976 -5.487 1.00 40.94 309 PRO A C 1
ATOM 2428 O O . PRO A 1 309 ? -27.327 13.053 -5.023 1.00 40.94 309 PRO A O 1
ATOM 2431 N N . ASN A 1 310 ? -26.949 10.867 -5.430 1.00 38.44 310 ASN A N 1
ATOM 2432 C CA . ASN A 1 310 ? -25.684 10.685 -4.719 1.00 38.44 310 ASN A CA 1
ATOM 2433 C C . ASN A 1 310 ? -24.587 11.678 -5.146 1.00 38.44 310 ASN A C 1
ATOM 2435 O O . ASN A 1 310 ? -23.847 11.427 -6.096 1.00 38.44 310 ASN A O 1
ATOM 2439 N N . HIS A 1 311 ? -24.404 12.740 -4.364 1.00 40.78 311 HIS A N 1
ATOM 2440 C CA . HIS A 1 311 ? -23.103 13.381 -4.205 1.00 40.78 311 HIS A CA 1
ATOM 2441 C C . HIS A 1 311 ? -22.393 12.733 -3.013 1.00 40.78 311 HIS A C 1
ATOM 2443 O O . HIS A 1 311 ? -22.948 12.643 -1.919 1.00 40.78 311 HIS A O 1
ATOM 2449 N N . THR A 1 312 ? -21.174 12.241 -3.224 1.00 36.16 312 THR A N 1
ATOM 2450 C CA . THR A 1 312 ? -20.361 11.572 -2.202 1.00 36.16 312 THR A CA 1
ATOM 2451 C C . THR A 1 312 ? -19.952 12.572 -1.115 1.00 36.16 312 THR A C 1
ATOM 2453 O O . THR A 1 312 ? -18.928 13.243 -1.218 1.00 36.16 312 THR A O 1
ATOM 2456 N N . ILE A 1 313 ? -20.769 12.701 -0.068 1.00 45.03 313 ILE A N 1
ATOM 2457 C CA . ILE A 1 313 ? -20.471 13.528 1.105 1.00 45.03 313 ILE A CA 1
ATOM 2458 C C . ILE A 1 313 ? -19.598 12.708 2.057 1.00 45.03 313 ILE A C 1
ATOM 2460 O O . ILE A 1 313 ? -20.056 11.762 2.695 1.00 45.03 313 ILE A O 1
ATOM 2464 N N . VAL A 1 314 ? -18.323 13.080 2.163 1.00 39.66 314 VAL A N 1
ATOM 2465 C CA . VAL A 1 314 ? -17.383 12.488 3.122 1.00 39.66 314 VAL A CA 1
ATOM 2466 C C . VAL A 1 314 ? -17.570 13.170 4.483 1.00 39.66 314 VAL A C 1
ATOM 2468 O O . VAL A 1 314 ? -17.134 14.301 4.694 1.00 39.66 314 VAL A O 1
ATOM 2471 N N . THR A 1 315 ? -18.212 12.494 5.436 1.00 41.81 315 THR A N 1
ATOM 2472 C CA . THR A 1 315 ? -18.315 12.947 6.833 1.00 41.81 315 THR A CA 1
ATOM 2473 C C . THR A 1 315 ? -17.026 12.625 7.592 1.00 41.81 315 THR A C 1
ATOM 2475 O O . THR A 1 315 ? -16.784 11.504 8.032 1.00 41.81 315 THR A O 1
ATOM 2478 N N . VAL A 1 316 ? -16.157 13.627 7.749 1.00 41.47 316 VAL A N 1
ATOM 2479 C CA . VAL A 1 316 ? -14.856 13.466 8.416 1.00 41.47 316 VAL A CA 1
ATOM 2480 C C . VAL A 1 316 ? -14.991 13.695 9.929 1.00 41.47 316 VAL A C 1
ATOM 2482 O O . VAL A 1 316 ? -15.081 14.833 10.388 1.00 41.47 316 VAL A O 1
ATOM 2485 N N . ALA A 1 317 ? -14.987 12.614 10.718 1.00 40.75 317 ALA A N 1
ATOM 2486 C CA . ALA A 1 317 ? -15.169 12.633 12.180 1.00 40.75 317 ALA A CA 1
ATOM 2487 C C . ALA A 1 317 ? -13.967 13.178 12.990 1.00 40.75 317 ALA A C 1
ATOM 2489 O O . ALA A 1 317 ? -14.069 13.384 14.196 1.00 40.75 317 ALA A O 1
ATOM 2490 N N . ALA A 1 318 ? -12.836 13.477 12.349 1.00 51.44 318 ALA A N 1
ATOM 2491 C CA . ALA A 1 318 ? -11.701 14.159 12.966 1.00 51.44 318 ALA A CA 1
ATOM 2492 C C . ALA A 1 318 ? -11.077 15.082 11.926 1.00 51.44 318 ALA A C 1
ATOM 2494 O O . ALA A 1 318 ? -10.520 14.589 10.958 1.00 51.44 318 ALA A O 1
ATOM 2495 N N . ASN A 1 319 ? -11.206 16.401 12.103 1.00 58.50 319 ASN A N 1
ATOM 2496 C CA . ASN A 1 319 ? -10.773 17.433 11.155 1.00 58.50 319 ASN A CA 1
ATOM 2497 C C . ASN A 1 319 ? -9.265 17.267 10.847 1.00 58.50 319 ASN A C 1
ATOM 2499 O O . ASN A 1 319 ? -8.440 17.775 11.617 1.00 58.50 319 ASN A O 1
ATOM 2503 N N . PRO A 1 320 ? -8.864 16.551 9.775 1.00 65.31 320 PRO A N 1
ATOM 2504 C CA . PRO A 1 320 ? -7.461 16.337 9.477 1.00 65.31 320 PRO A CA 1
ATOM 2505 C C . PRO A 1 320 ? -6.914 17.721 9.165 1.00 65.31 320 PRO A C 1
ATOM 2507 O O . PRO A 1 320 ? -7.615 18.528 8.555 1.00 65.31 320 PRO A O 1
ATOM 2510 N N . LYS A 1 321 ? -5.700 18.041 9.603 1.00 78.25 321 LYS A N 1
ATOM 2511 C CA . LYS A 1 321 ? -5.008 19.249 9.144 1.00 78.25 321 LYS A CA 1
ATOM 2512 C C . LYS A 1 321 ? -4.320 18.862 7.830 1.00 78.25 321 LYS A C 1
ATOM 2514 O O . LYS A 1 321 ? -3.205 18.342 7.906 1.00 78.25 321 LYS A O 1
ATOM 2519 N N . PRO A 1 322 ? -4.966 18.977 6.650 1.00 84.81 322 PRO A N 1
ATOM 2520 C CA . PRO A 1 322 ? -4.322 18.574 5.412 1.00 84.81 322 PRO A CA 1
ATOM 2521 C C . PRO A 1 322 ? -3.097 19.459 5.197 1.00 84.81 322 PRO A C 1
ATOM 2523 O O . PRO A 1 322 ? -3.082 20.638 5.559 1.00 84.81 322 PRO A O 1
ATOM 2526 N N . LYS A 1 323 ? -2.049 18.862 4.635 1.00 88.44 323 LYS A N 1
ATOM 2527 C CA . LYS A 1 323 ? -0.766 19.536 4.406 1.00 88.44 323 LYS A CA 1
ATOM 2528 C C . LYS A 1 323 ? -0.793 20.455 3.177 1.00 88.44 323 LYS A C 1
ATOM 2530 O O . LYS A 1 323 ? 0.123 21.248 3.009 1.00 88.44 323 LYS A O 1
ATOM 2535 N N . ALA A 1 324 ? -1.837 20.364 2.355 1.00 91.00 324 ALA A N 1
ATOM 2536 C CA . ALA A 1 324 ? -2.048 21.136 1.136 1.00 91.00 324 ALA A CA 1
ATOM 2537 C C . ALA A 1 324 ? -3.520 21.593 1.039 1.00 91.00 324 ALA A C 1
ATOM 2539 O O . ALA A 1 324 ? -4.362 21.007 1.735 1.00 91.00 324 ALA A O 1
ATOM 2540 N N . PRO A 1 325 ? -3.827 22.614 0.213 1.00 91.50 325 PRO A N 1
ATOM 2541 C CA . PRO A 1 325 ? -5.197 22.936 -0.181 1.00 91.50 325 PRO A CA 1
ATOM 2542 C C . PRO A 1 325 ? -5.874 21.692 -0.758 1.00 91.50 325 PRO A C 1
ATOM 2544 O O . PRO A 1 325 ? -5.250 20.948 -1.514 1.00 91.50 325 PRO A O 1
ATOM 2547 N N . CYS A 1 326 ? -7.116 21.439 -0.364 1.00 89.56 326 CYS A N 1
ATOM 2548 C CA . CYS A 1 326 ? -7.859 20.251 -0.783 1.00 89.56 326 CYS A CA 1
ATOM 2549 C C . CYS A 1 326 ? -9.134 20.571 -1.559 1.00 89.56 326 CYS A C 1
ATOM 2551 O O . CYS A 1 326 ? -9.703 19.660 -2.151 1.00 89.56 326 CYS A O 1
ATOM 2553 N N . VAL A 1 327 ? -9.596 21.824 -1.538 1.00 87.00 327 VAL A N 1
ATOM 2554 C CA . VAL A 1 327 ? -10.810 22.238 -2.252 1.00 87.00 327 VAL A CA 1
ATOM 2555 C C . VAL A 1 327 ? -10.534 23.238 -3.363 1.00 87.00 327 VAL A C 1
ATOM 2557 O O . VAL A 1 327 ? -11.280 23.271 -4.337 1.00 87.00 327 VAL A O 1
ATOM 2560 N N . THR A 1 328 ? -9.463 24.023 -3.263 1.00 86.88 328 THR A N 1
ATOM 2561 C CA . THR A 1 328 ? -9.098 24.929 -4.355 1.00 86.88 328 THR A CA 1
ATOM 2562 C C . THR A 1 328 ? -8.747 24.154 -5.617 1.00 86.88 328 THR A C 1
ATOM 2564 O O . THR A 1 328 ? -7.855 23.306 -5.600 1.00 86.88 328 THR A O 1
ATOM 2567 N N . ASP A 1 329 ? -9.447 24.478 -6.705 1.00 86.38 329 ASP A N 1
ATOM 2568 C CA . ASP A 1 329 ? -9.198 23.927 -8.031 1.00 86.38 329 ASP A CA 1
ATOM 2569 C C . ASP A 1 329 ? -7.736 24.209 -8.439 1.00 86.38 329 ASP A C 1
ATOM 2571 O O . ASP A 1 329 ? -7.341 25.383 -8.467 1.00 86.38 329 ASP A O 1
ATOM 2575 N N . PRO A 1 330 ? -6.926 23.178 -8.757 1.00 86.31 330 PRO A N 1
ATOM 2576 C CA . PRO A 1 330 ? -5.545 23.346 -9.198 1.00 86.31 330 PRO A CA 1
ATOM 2577 C C . PRO A 1 330 ? -5.375 24.349 -10.344 1.00 86.31 330 PRO A C 1
ATOM 2579 O O . PRO A 1 330 ? -4.354 25.026 -10.385 1.00 86.31 330 PRO A O 1
ATOM 2582 N N . TYR A 1 331 ? -6.369 24.486 -11.229 1.00 88.44 331 TYR A N 1
ATOM 2583 C CA . TYR A 1 331 ? -6.314 25.405 -12.372 1.00 88.44 331 TYR A CA 1
ATOM 2584 C C . TYR A 1 331 ? -6.528 26.875 -11.987 1.00 88.44 331 TYR A C 1
ATOM 2586 O O . TYR A 1 331 ? -6.181 27.772 -12.752 1.00 88.44 331 TYR A O 1
ATOM 2594 N N . THR A 1 332 ? -7.079 27.142 -10.799 1.00 88.94 332 THR A N 1
ATOM 2595 C CA . THR A 1 332 ? -7.241 28.512 -10.273 1.00 88.94 332 THR A CA 1
ATOM 2596 C C . THR A 1 332 ? -6.004 29.012 -9.533 1.00 88.94 332 THR A C 1
ATOM 2598 O O . THR A 1 332 ? -5.868 30.211 -9.288 1.00 88.94 332 THR A O 1
ATOM 2601 N N . ILE A 1 333 ? -5.087 28.108 -9.177 1.00 91.56 333 ILE A N 1
ATOM 2602 C CA . ILE A 1 333 ? -3.827 28.450 -8.526 1.00 91.56 333 ILE A CA 1
ATOM 2603 C C . ILE A 1 333 ? -2.807 28.749 -9.632 1.00 91.56 333 ILE A C 1
ATOM 2605 O O . ILE A 1 333 ? -2.530 27.861 -10.436 1.00 91.56 333 ILE A O 1
ATOM 2609 N N . PRO A 1 334 ? -2.206 29.954 -9.677 1.00 92.81 334 PRO A N 1
ATOM 2610 C CA . PRO A 1 334 ? -1.154 30.251 -10.644 1.00 92.81 334 PRO A CA 1
ATOM 2611 C C . PRO A 1 334 ? -0.010 29.236 -10.552 1.00 92.81 334 PRO A C 1
ATOM 2613 O O . PRO A 1 334 ? 0.278 28.717 -9.468 1.00 92.81 334 PRO A O 1
ATOM 2616 N N . GLU A 1 335 ? 0.669 28.969 -11.667 1.00 93.81 335 GLU A N 1
ATOM 2617 C CA . GLU A 1 335 ? 1.819 28.063 -11.685 1.00 93.81 335 GLU A CA 1
ATOM 2618 C C . GLU A 1 335 ? 2.894 28.496 -10.672 1.00 93.81 335 GLU A C 1
ATOM 2620 O O . GLU A 1 335 ? 3.098 29.681 -10.391 1.00 93.81 335 GLU A O 1
ATOM 2625 N N . CYS A 1 336 ? 3.569 27.516 -10.068 1.00 94.12 336 CYS A N 1
ATOM 2626 C CA . CYS A 1 336 ? 4.596 27.793 -9.069 1.00 94.12 336 CYS A CA 1
ATOM 2627 C C . CYS A 1 336 ? 5.820 28.415 -9.748 1.00 94.12 336 CYS A C 1
ATOM 2629 O O . CYS A 1 336 ? 6.459 27.772 -10.573 1.00 94.12 336 CYS A O 1
ATOM 2631 N N . THR A 1 337 ? 6.197 29.632 -9.354 1.00 94.00 337 THR A N 1
ATOM 2632 C CA . THR A 1 337 ? 7.402 30.303 -9.879 1.00 94.00 337 THR A CA 1
ATOM 2633 C C . THR A 1 337 ? 8.706 29.789 -9.259 1.00 94.00 337 THR A C 1
ATOM 2635 O O . THR A 1 337 ? 9.791 30.211 -9.652 1.00 94.00 337 THR A O 1
ATOM 2638 N N . SER A 1 338 ? 8.631 28.885 -8.277 1.00 90.31 338 SER A N 1
ATOM 2639 C CA . SER A 1 338 ? 9.817 28.320 -7.636 1.00 90.31 338 SER A CA 1
ATOM 2640 C C . SER A 1 338 ? 10.455 27.262 -8.528 1.00 90.31 338 SER A C 1
ATOM 2642 O O . SER A 1 338 ? 9.865 26.218 -8.773 1.00 90.31 338 SER A O 1
ATOM 2644 N N . THR A 1 339 ? 11.696 27.493 -8.949 1.00 85.38 339 THR A N 1
ATOM 2645 C CA . THR A 1 339 ? 12.498 26.507 -9.694 1.00 85.38 339 THR A CA 1
ATOM 2646 C C . THR A 1 339 ? 13.094 25.421 -8.796 1.00 85.38 339 THR A C 1
ATOM 2648 O O . THR A 1 339 ? 13.560 24.396 -9.281 1.00 85.38 339 THR A O 1
ATOM 2651 N N . VAL A 1 340 ? 13.083 25.632 -7.476 1.00 87.12 340 VAL A N 1
ATOM 2652 C CA . VAL A 1 340 ? 13.692 24.728 -6.485 1.00 87.12 340 VAL A CA 1
ATOM 2653 C C . VAL A 1 340 ? 12.837 23.476 -6.263 1.00 87.12 340 VAL A C 1
ATOM 2655 O O . VAL A 1 340 ? 13.335 22.428 -5.847 1.00 87.12 340 VAL A O 1
ATOM 2658 N N . HIS A 1 341 ? 11.533 23.568 -6.515 1.00 80.38 341 HIS A N 1
ATOM 2659 C CA . HIS A 1 341 ? 10.580 22.487 -6.305 1.00 80.38 341 HIS A CA 1
ATOM 2660 C C . HIS A 1 341 ? 9.715 22.340 -7.558 1.00 80.38 341 HIS A C 1
ATOM 2662 O O . HIS A 1 341 ? 9.177 23.330 -8.037 1.00 80.38 341 HIS A O 1
ATOM 2668 N N . ASN A 1 342 ? 9.552 21.114 -8.070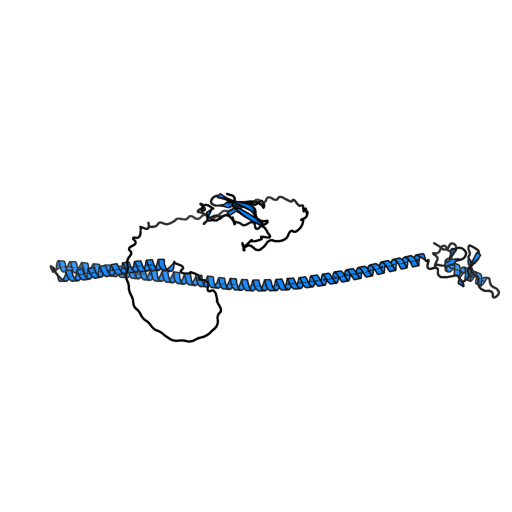 1.00 85.50 342 ASN A N 1
ATOM 2669 C CA . ASN A 1 342 ? 8.659 20.813 -9.199 1.00 85.50 342 ASN A CA 1
ATOM 2670 C C . ASN A 1 342 ? 7.182 20.952 -8.775 1.00 85.50 342 ASN A C 1
ATOM 2672 O O . ASN A 1 342 ? 6.475 19.958 -8.617 1.00 85.50 342 ASN A O 1
ATOM 2676 N N . GLY A 1 343 ? 6.736 22.184 -8.528 1.00 92.00 343 GLY A N 1
ATOM 2677 C CA . GLY A 1 343 ? 5.382 22.525 -8.102 1.00 92.00 343 GLY A CA 1
ATOM 2678 C C . GLY A 1 343 ? 5.303 23.222 -6.742 1.00 92.00 343 GLY A C 1
ATOM 2679 O O . GLY A 1 343 ? 6.302 23.559 -6.100 1.00 92.00 343 GLY A O 1
ATOM 2680 N N . HIS A 1 344 ? 4.070 23.474 -6.299 1.00 94.62 344 HIS A N 1
ATOM 2681 C CA . HIS A 1 344 ? 3.803 24.167 -5.040 1.00 94.62 344 HIS A CA 1
ATOM 2682 C C . HIS A 1 344 ? 4.100 23.287 -3.827 1.00 94.62 344 HIS A C 1
ATOM 2684 O O . HIS A 1 344 ? 3.565 22.186 -3.689 1.00 94.62 344 HIS A O 1
ATOM 2690 N N . ARG A 1 345 ? 4.886 23.814 -2.884 1.00 95.38 345 ARG A N 1
ATOM 2691 C CA . ARG A 1 345 ? 5.118 23.189 -1.578 1.00 95.38 345 ARG A CA 1
ATOM 2692 C C . ARG A 1 345 ? 4.409 23.985 -0.495 1.00 95.38 345 ARG A C 1
ATOM 2694 O O . ARG A 1 345 ? 4.833 25.078 -0.143 1.00 95.38 345 ARG A O 1
ATOM 2701 N N . TRP A 1 346 ? 3.323 23.447 0.040 1.00 95.88 346 TRP A N 1
ATOM 2702 C CA . TRP A 1 346 ? 2.450 24.184 0.950 1.00 95.88 346 TRP A CA 1
ATOM 2703 C C . TRP A 1 346 ? 2.898 24.101 2.414 1.00 95.88 346 TRP A C 1
ATOM 2705 O O . TRP A 1 346 ? 3.269 23.043 2.918 1.00 95.88 346 TRP A O 1
ATOM 2715 N N . MET A 1 347 ? 2.805 25.229 3.117 1.00 95.31 347 MET A N 1
ATOM 2716 C CA . MET A 1 347 ? 2.934 25.340 4.568 1.00 95.31 347 MET A CA 1
ATOM 2717 C C . MET A 1 347 ? 1.644 25.924 5.151 1.00 95.31 347 MET A C 1
ATOM 2719 O O . MET A 1 347 ? 1.167 26.973 4.714 1.00 95.31 347 MET A O 1
ATOM 2723 N N . THR A 1 348 ? 1.080 25.277 6.171 1.00 94.44 348 THR A N 1
ATOM 2724 C CA . THR A 1 348 ? -0.098 25.788 6.886 1.00 94.44 348 THR A CA 1
ATOM 2725 C C . THR A 1 348 ? 0.315 26.910 7.842 1.00 94.44 348 THR A C 1
ATOM 2727 O O . THR A 1 348 ? 0.965 26.655 8.853 1.00 94.44 348 THR A O 1
ATOM 2730 N N . LYS A 1 349 ? -0.071 28.159 7.549 1.00 90.00 349 LYS A N 1
ATOM 2731 C CA . LYS A 1 349 ? 0.252 29.330 8.394 1.00 90.00 349 LYS A CA 1
ATOM 2732 C C . LYS A 1 349 ? -0.711 29.510 9.573 1.00 90.00 349 LYS A C 1
ATOM 2734 O O . LYS A 1 349 ? -0.352 30.141 10.559 1.00 90.00 349 LYS A O 1
ATOM 2739 N N . GLY A 1 350 ? -1.925 28.970 9.483 1.00 82.88 350 GLY A N 1
ATOM 2740 C CA . GLY A 1 350 ? -2.927 29.040 10.546 1.00 82.88 350 GLY A CA 1
ATOM 2741 C C . GLY A 1 350 ? -4.220 28.321 10.167 1.00 82.88 350 GLY A C 1
ATOM 2742 O O . GLY A 1 350 ? -4.592 28.275 8.994 1.00 82.88 350 GLY A O 1
ATOM 2743 N N . SER A 1 351 ? -4.894 27.738 11.160 1.00 84.25 351 SER A N 1
ATOM 2744 C CA . SER A 1 351 ? -6.194 27.076 11.006 1.00 84.25 351 SER A CA 1
ATOM 2745 C C . SER A 1 351 ? -7.046 27.364 12.238 1.00 84.25 351 SER A C 1
ATOM 2747 O O . SER A 1 351 ? -6.751 26.838 13.310 1.00 84.25 351 SER A O 1
ATOM 2749 N N . ASN A 1 352 ? -8.103 28.167 12.099 1.00 84.00 352 ASN A N 1
ATOM 2750 C CA . ASN A 1 352 ? -8.992 28.546 13.209 1.00 84.00 352 ASN A CA 1
ATOM 2751 C C . ASN A 1 352 ? -10.320 27.763 13.213 1.00 84.00 352 ASN A C 1
ATOM 2753 O O . ASN A 1 352 ? -11.345 28.267 13.654 1.00 84.00 352 ASN A O 1
ATOM 2757 N N . GLY A 1 353 ? -10.320 26.526 12.705 1.00 84.81 353 GLY A N 1
ATOM 2758 C CA . GLY A 1 353 ? -11.502 25.654 12.647 1.00 84.81 353 GLY A CA 1
ATOM 2759 C C . GLY A 1 353 ? -12.504 26.029 11.549 1.00 84.81 353 GLY A C 1
ATOM 2760 O O . GLY A 1 353 ? -13.094 25.129 10.954 1.00 84.81 353 GLY A O 1
ATOM 2761 N N . SER A 1 354 ? -12.614 27.320 11.227 1.00 88.56 354 SER A N 1
ATOM 2762 C CA . SER A 1 354 ? -13.498 27.872 10.192 1.00 88.56 354 SER A CA 1
ATOM 2763 C C . SER A 1 354 ? -12.755 28.348 8.944 1.00 88.56 354 SER A C 1
ATOM 2765 O O . SER A 1 354 ? -13.353 28.450 7.882 1.00 88.56 354 SER A O 1
ATOM 2767 N N . VAL A 1 355 ? -11.462 28.648 9.047 1.00 90.69 355 VAL A N 1
ATOM 2768 C CA . VAL A 1 355 ? -10.612 29.094 7.937 1.00 90.69 355 VAL A CA 1
ATOM 2769 C C . VAL A 1 355 ? -9.262 28.395 8.031 1.00 90.69 355 VAL A C 1
ATOM 2771 O O . VAL A 1 355 ? -8.703 28.231 9.121 1.00 90.69 355 VAL A O 1
ATOM 2774 N N . ARG A 1 356 ? -8.728 27.999 6.878 1.00 93.25 356 ARG A N 1
ATOM 2775 C CA . ARG A 1 356 ? -7.387 27.441 6.708 1.00 93.25 356 ARG A CA 1
ATOM 2776 C C . ARG A 1 356 ? -6.608 28.311 5.735 1.00 93.25 356 ARG A C 1
ATOM 2778 O O . ARG A 1 356 ? -7.135 28.722 4.704 1.00 93.25 356 ARG A O 1
ATOM 2785 N N . LYS A 1 357 ? -5.355 28.606 6.081 1.00 95.00 357 LYS A N 1
ATOM 2786 C CA . LYS A 1 357 ? -4.442 29.397 5.252 1.00 95.00 357 LYS A CA 1
ATOM 2787 C C . LYS A 1 357 ? -3.208 28.574 4.903 1.00 95.00 357 LYS A C 1
ATOM 2789 O O . LYS A 1 357 ? -2.463 28.161 5.798 1.00 95.00 357 LYS A O 1
ATOM 2794 N N . TYR A 1 358 ? -2.980 28.404 3.609 1.00 95.75 358 TYR A N 1
ATOM 2795 C CA . TYR A 1 358 ? -1.804 27.765 3.035 1.00 95.75 358 TYR A CA 1
ATOM 2796 C C . TYR A 1 358 ? -0.935 28.824 2.375 1.00 95.75 358 TYR A C 1
ATOM 2798 O O . TYR A 1 358 ? -1.442 29.760 1.760 1.00 95.75 358 TYR A O 1
ATOM 2806 N N . THR A 1 359 ? 0.375 28.683 2.510 1.00 96.25 359 THR A N 1
ATOM 2807 C CA . THR A 1 359 ? 1.346 29.522 1.812 1.00 96.25 359 THR A CA 1
ATOM 2808 C C . THR A 1 359 ? 2.366 28.614 1.155 1.00 96.25 359 THR A C 1
ATOM 2810 O O . THR A 1 359 ? 2.927 27.748 1.828 1.00 96.25 359 THR A O 1
ATOM 2813 N N . CYS A 1 360 ? 2.576 28.772 -0.149 1.00 96.44 360 CYS A N 1
ATOM 2814 C CA . CYS A 1 360 ? 3.631 28.059 -0.850 1.00 96.44 360 CYS A CA 1
ATOM 2815 C C . CYS A 1 360 ? 4.991 28.556 -0.342 1.00 96.44 360 CYS A C 1
ATOM 2817 O O . CYS A 1 360 ? 5.235 29.758 -0.296 1.00 96.44 360 CYS A O 1
ATOM 2819 N N . THR A 1 361 ? 5.883 27.651 0.054 1.00 96.06 361 THR A N 1
ATOM 2820 C CA . THR A 1 361 ? 7.215 28.008 0.564 1.00 96.06 361 THR A CA 1
ATOM 2821 C C . THR A 1 361 ? 8.173 28.453 -0.533 1.00 96.06 361 THR A C 1
ATOM 2823 O O . THR A 1 361 ? 9.220 28.998 -0.216 1.00 96.06 361 THR A O 1
ATOM 2826 N N . GLY A 1 362 ? 7.851 28.171 -1.798 1.00 95.31 362 GLY A N 1
ATOM 2827 C CA . GLY A 1 362 ? 8.697 28.502 -2.940 1.00 95.31 362 GLY A CA 1
ATOM 2828 C C . GLY A 1 362 ? 8.345 29.837 -3.597 1.00 95.31 362 GLY A C 1
ATOM 2829 O O . GLY A 1 362 ? 9.239 30.624 -3.875 1.00 95.31 362 GLY A O 1
ATOM 2830 N N . CYS A 1 363 ? 7.058 30.084 -3.851 1.00 95.50 363 CYS A N 1
ATOM 2831 C CA . CYS A 1 363 ? 6.580 31.261 -4.592 1.00 95.50 363 CYS A CA 1
ATOM 2832 C C . CYS A 1 363 ? 5.657 32.180 -3.777 1.00 95.50 363 CYS A C 1
ATOM 2834 O O . CYS A 1 363 ? 5.018 33.062 -4.338 1.00 95.50 363 CYS A O 1
ATOM 2836 N N . GLU A 1 364 ? 5.512 31.922 -2.474 1.00 96.00 364 GLU A N 1
ATOM 2837 C CA . GLU A 1 364 ? 4.719 32.717 -1.519 1.00 96.00 364 GLU A CA 1
ATOM 2838 C C . GLU A 1 364 ? 3.217 32.857 -1.818 1.00 96.00 364 GLU A C 1
ATOM 2840 O O . GLU A 1 364 ? 2.500 33.517 -1.065 1.00 96.00 364 GLU A O 1
ATOM 2845 N N . ILE A 1 365 ? 2.699 32.172 -2.844 1.00 95.56 365 ILE A N 1
ATOM 2846 C CA . ILE A 1 365 ? 1.268 32.148 -3.164 1.00 95.56 365 ILE A CA 1
ATOM 2847 C C . ILE A 1 365 ? 0.469 31.694 -1.940 1.00 95.56 365 ILE A C 1
ATOM 2849 O O . ILE A 1 365 ? 0.793 30.699 -1.284 1.00 95.56 365 ILE A O 1
ATOM 2853 N N . VAL A 1 366 ? -0.586 32.446 -1.628 1.00 95.88 366 VAL A N 1
ATOM 2854 C CA . VAL A 1 366 ? -1.442 32.217 -0.466 1.00 95.88 366 VAL A CA 1
ATOM 2855 C C . VAL A 1 366 ? -2.796 31.702 -0.925 1.00 95.88 366 VAL A C 1
ATOM 2857 O O . VAL A 1 366 ? -3.514 32.400 -1.628 1.00 95.88 366 VAL A O 1
ATOM 2860 N N . VAL A 1 367 ? -3.181 30.525 -0.439 1.00 96.06 367 VAL A N 1
ATOM 2861 C CA . VAL A 1 367 ? -4.513 29.952 -0.662 1.00 96.06 367 VAL A CA 1
ATOM 2862 C C . VAL A 1 367 ? -5.284 29.962 0.653 1.00 96.06 367 VAL A C 1
ATOM 2864 O O . VAL A 1 367 ? -4.765 29.551 1.699 1.00 96.06 367 VAL A O 1
ATOM 2867 N N . LYS A 1 368 ? -6.524 30.452 0.617 1.00 95.56 368 LYS A N 1
ATOM 2868 C CA . LYS A 1 368 ? -7.431 30.485 1.769 1.00 95.56 368 LYS A CA 1
ATOM 2869 C C . LYS A 1 368 ? -8.655 29.627 1.479 1.00 95.56 368 LYS A C 1
ATOM 2871 O O . LYS A 1 368 ? -9.351 29.846 0.495 1.00 95.56 368 LYS A O 1
ATOM 2876 N N . GLU A 1 369 ? -8.939 28.696 2.378 1.00 94.56 369 GLU A N 1
ATOM 2877 C CA . GLU A 1 369 ? -10.153 27.881 2.343 1.00 94.56 369 GLU A CA 1
ATOM 2878 C C . GLU A 1 369 ? -11.003 28.212 3.571 1.00 94.56 369 GLU A C 1
ATOM 2880 O O . GLU A 1 369 ? -10.495 28.259 4.697 1.00 94.56 369 GLU A O 1
ATOM 2885 N N . LYS A 1 370 ? -12.298 28.448 3.374 1.00 93.44 370 LYS A N 1
ATOM 2886 C CA . LYS A 1 370 ? -13.264 28.734 4.436 1.00 93.44 370 LYS A CA 1
ATOM 2887 C C . LYS A 1 370 ? -14.280 27.608 4.523 1.00 93.44 370 LYS A C 1
ATOM 2889 O O . LYS A 1 370 ? -14.785 27.134 3.517 1.00 93.44 370 LYS A O 1
ATOM 2894 N N . LYS A 1 371 ? -14.607 27.201 5.742 1.00 92.50 371 LYS A N 1
ATOM 2895 C CA . LYS A 1 371 ? -15.697 26.278 6.028 1.00 92.50 371 LYS A CA 1
ATOM 2896 C C . LYS A 1 371 ? -17.020 27.037 5.882 1.00 92.50 371 LYS A C 1
ATOM 2898 O O . LYS A 1 371 ? -17.293 27.950 6.662 1.00 92.50 371 LYS A O 1
ATOM 2903 N N . ALA A 1 372 ? -17.812 26.686 4.883 1.00 90.81 372 ALA A N 1
ATOM 2904 C CA . ALA A 1 372 ? -19.189 27.114 4.701 1.00 90.81 372 ALA A CA 1
ATOM 2905 C C . ALA A 1 372 ? -20.151 26.038 5.229 1.00 90.81 372 ALA A C 1
ATOM 2907 O O . ALA A 1 372 ? -19.801 24.861 5.331 1.00 90.81 372 ALA A O 1
ATOM 2908 N N . GLN A 1 373 ? -21.367 26.436 5.595 1.00 89.94 373 GLN A N 1
ATOM 2909 C CA . GLN A 1 373 ? -22.431 25.513 5.985 1.00 89.94 373 GLN A CA 1
ATOM 2910 C C . GLN A 1 373 ? -23.492 25.539 4.882 1.00 89.94 373 GLN A C 1
ATOM 2912 O O . GLN A 1 373 ? -24.142 26.564 4.696 1.00 89.94 373 GLN A O 1
ATOM 2917 N N . ARG A 1 374 ? -23.636 24.438 4.137 1.00 85.38 374 ARG A N 1
ATOM 2918 C CA . ARG A 1 374 ? -24.674 24.258 3.110 1.00 85.38 374 ARG A CA 1
ATOM 2919 C C . ARG A 1 374 ? -25.526 23.056 3.491 1.00 85.38 374 ARG A C 1
ATOM 2921 O O . ARG A 1 374 ? -24.981 22.005 3.809 1.00 85.38 374 ARG A O 1
ATOM 2928 N N . ASP A 1 375 ? -26.842 23.242 3.534 1.00 89.75 375 ASP A N 1
ATOM 2929 C CA . ASP A 1 375 ? -27.822 22.174 3.791 1.00 89.75 375 ASP A CA 1
ATOM 2930 C C . ASP A 1 375 ? -27.542 21.353 5.064 1.00 89.75 375 ASP A C 1
ATOM 2932 O O . ASP A 1 375 ? -27.680 20.134 5.108 1.00 89.75 375 ASP A O 1
ATOM 2936 N N . GLY A 1 376 ? -27.087 22.030 6.124 1.00 85.88 376 GLY A N 1
ATOM 2937 C CA . GLY A 1 376 ? -26.739 21.389 7.396 1.00 85.88 376 GLY A CA 1
ATOM 2938 C C . GLY A 1 376 ? -25.394 20.647 7.402 1.00 85.88 376 GLY A C 1
ATOM 2939 O O . GLY A 1 376 ? -24.972 20.181 8.459 1.00 85.88 376 GLY A O 1
ATOM 2940 N N . VAL A 1 377 ? -24.674 20.600 6.277 1.00 81.19 377 VAL A N 1
ATOM 2941 C CA . VAL A 1 377 ? -23.344 19.993 6.146 1.00 81.19 377 VAL A CA 1
ATOM 2942 C C . VAL A 1 377 ? -22.273 21.084 6.090 1.00 81.19 377 VAL A C 1
ATOM 2944 O O . VAL A 1 377 ? -22.420 22.116 5.438 1.00 81.19 377 VAL A O 1
ATOM 2947 N N . SER A 1 378 ? -21.163 20.881 6.803 1.00 83.12 378 SER A N 1
ATOM 2948 C CA . SER A 1 378 ? -20.005 21.772 6.688 1.00 83.12 378 SER A CA 1
ATOM 2949 C C . SER A 1 378 ? -19.133 21.384 5.493 1.00 83.12 378 SER A C 1
ATOM 2951 O O . SER A 1 378 ? -18.534 20.310 5.513 1.00 83.12 378 SER A O 1
ATOM 2953 N N . VAL A 1 379 ? -18.992 22.276 4.518 1.00 86.56 379 VAL A N 1
ATOM 2954 C CA . VAL A 1 379 ? -18.160 22.107 3.315 1.00 86.56 379 VAL A CA 1
ATOM 2955 C C . VAL A 1 379 ? -17.035 23.146 3.340 1.00 86.56 379 VAL A C 1
ATOM 2957 O O . VAL A 1 379 ? -17.215 24.234 3.872 1.00 86.56 379 VAL A O 1
ATOM 2960 N N . TRP A 1 380 ? -15.845 22.821 2.838 1.00 86.50 380 TRP A N 1
ATOM 2961 C CA . TRP A 1 380 ? -14.772 23.809 2.656 1.00 86.50 380 TRP A CA 1
ATOM 2962 C C . TRP A 1 380 ? -14.900 24.433 1.263 1.00 86.50 380 TRP A C 1
ATOM 2964 O O . TRP A 1 380 ? -15.233 23.725 0.328 1.00 86.50 380 TRP A O 1
ATOM 2974 N N . GLU A 1 381 ? -14.661 25.732 1.121 1.00 89.56 381 GLU A N 1
ATOM 2975 C CA . GLU A 1 381 ? -14.761 26.482 -0.137 1.00 89.56 381 GLU A CA 1
ATOM 2976 C C . GLU A 1 381 ? -13.565 27.431 -0.272 1.00 89.56 381 GLU A C 1
ATOM 2978 O O . GLU A 1 381 ? -13.055 27.947 0.729 1.00 89.56 381 GLU A O 1
ATOM 2983 N N . THR A 1 382 ? -13.109 27.676 -1.500 1.00 88.25 382 THR A N 1
ATOM 2984 C CA . THR A 1 382 ? -12.046 28.649 -1.776 1.00 88.25 382 THR A CA 1
ATOM 2985 C C . THR A 1 382 ? -12.564 30.065 -1.567 1.00 88.25 382 THR A C 1
ATOM 2987 O O . THR A 1 382 ? -13.631 30.430 -2.056 1.00 88.25 382 THR A O 1
ATOM 2990 N N . VAL A 1 383 ? -11.802 30.874 -0.835 1.00 85.38 383 VAL A N 1
ATOM 2991 C CA . VAL A 1 383 ? -12.072 32.308 -0.704 1.00 85.38 383 VAL A CA 1
ATOM 2992 C C . VAL A 1 383 ? -11.258 33.022 -1.774 1.00 85.38 383 VAL A C 1
ATOM 2994 O O . VAL A 1 383 ? -10.030 32.928 -1.738 1.00 85.38 383 VAL A O 1
ATOM 2997 N N . ALA A 1 384 ? -11.950 33.680 -2.707 1.00 67.94 384 ALA A N 1
ATOM 2998 C CA . ALA A 1 384 ? -11.338 34.534 -3.725 1.00 67.94 384 ALA A CA 1
ATOM 2999 C C . ALA A 1 384 ? -10.530 35.687 -3.106 1.00 67.94 384 ALA A C 1
ATOM 3001 O O . ALA A 1 384 ? -10.923 36.180 -2.016 1.00 67.94 384 ALA A O 1
#

pLDDT: mean 71.44, std 22.79, range [31.03, 98.56]

InterPro domains:
  IPR001841 Zinc finger, RING-type [PS50089] (3-52)
  IPR013083 Zinc finger, RING/FYVE/PHD-type [G3DSA:3.30.40.10] (1-103)
  IPR017907 Zinc finger, RING-type, conserved site [PS00518] (18-27)
  IPR018957 Zinc finger, C3HC4 RING-type [PF00097] (3-51)